Protein AF-A0A812R3C4-F1 (afdb_monomer_lite)

Radius of gyration: 58.13 Å; chains: 1; bounding box: 120×55×214 Å

Secondary structure (DSSP, 8-state):
-------TTHHHHHHHHHHHHHHHHHHHHHHHHHHHHHHHHHHHHHHHHHHHHHHHHHHHHHHHHHHHHHHHHHHHHHHHHHHHHHHHHHHHHHHHHHHHHHHHHHHHHHHHHHHHHHHHHTS-TTT----HHHHHHHHHHHHHHHHHHHHHHHHHHHHHHHHHHHHHHHHHHHHHHHHHHHHHHHHHHTS----PPP----PPP------------------------------------------PPPHHHHHHHHHHHHHHHHHHHHHHHHHHHHHHHHHHHHHHHHHHHHHHHHHHHHHHHHHHHHHHHHHHHHHHHHHHHHHHHHHHHHHHHHHHTT--TT-HHHHHHHHHHHHHHHHHHHHHHHHHHHHHHHH--

Foldseek 3Di:
DDDPDDDPCVVVVVVVVVVVVVVVVVVVVVVVVVVVVVVVVVVVVVVVVVVVVVVVLVLLVVLLVVLLVLLVVLLVLLVVLLVLLVVLLVLLVVLLVLLVVVLVVLVVVLVVLVVVVVVLVPADPVRNDDDLLVVLSVLLNVLSVVLNVVSVVLNVLSVVLSVVSVVLSVVSVVSSVVSVVVSVVSVVVSDPPPPDPDPDDDDDDDDDDDDDDDDDDDDDDDDDDDDDDDDDDDDDDDDDDPDDDPDRPDVVNSVVSVVVSVVSVVVSVVSSVSSVVSSVVSVVSSVVSVVSSVVSVVSSVVVVVVVVVVLVVVLVVLVVVLVVLVVVLVVLVVVLVVLVVVDDPPPPVSVVVSVVSVVVSVVSVVVSVVSVVCSCSSPPD

Sequence (381 aa):
AEEPTSPPNQGKWVEKSENKMMQARNLIRDMLTVVRNNEVVEASNKAAMQEADKREKEAKKAVVFSKAAAHEKVIATSFKCMQDIEDGILQTEDSLSKLTHERYRGFAYLQVCERRLELREKRPPAETFQDALTLALTSEKQTLEAARKELLELEEQGKKIVTELRDKRKFLSEDTGIRRLQMMEDLKTLSPQVALPPVKANSSPKNGKAEPKEEKKEEKAEAEKTEKAEEPAEAPEAERPVTAPSHVMTPEEQKKAEQASKELIADTLKLLEKTSCHRNKSLETVFKVKQDTSRANHRSEDCLSRRTAELAEMKKQLEKHALDVEAAILRAERSLERTERRLDVKDNKKVEKFKQDTAMLENLRGIRDRLGEDIRNKCLP

pLDDT: mean 79.57, std 21.66, range [24.02, 97.31]

Structure (mmCIF, N/CA/C/O backbone):
data_AF-A0A812R3C4-F1
#
_entry.id   AF-A0A812R3C4-F1
#
loop_
_atom_site.group_PDB
_atom_site.id
_atom_site.type_symbol
_atom_site.label_atom_id
_atom_site.label_alt_id
_atom_site.label_comp_id
_atom_site.label_asym_id
_atom_site.label_entity_id
_atom_site.label_seq_id
_atom_site.pdbx_PDB_ins_code
_atom_site.Cartn_x
_atom_site.Cartn_y
_atom_site.Cartn_z
_atom_site.occupancy
_atom_site.B_iso_or_equiv
_atom_site.auth_seq_id
_atom_site.auth_comp_id
_atom_site.auth_asym_id
_atom_site.auth_atom_id
_atom_site.pdbx_PDB_model_num
ATOM 1 N N . ALA A 1 1 ? 63.456 12.394 -136.198 1.00 48.19 1 ALA A N 1
ATOM 2 C CA . ALA A 1 1 ? 63.570 11.688 -134.910 1.00 48.19 1 ALA A CA 1
ATOM 3 C C . ALA A 1 1 ? 63.761 12.744 -133.843 1.00 48.19 1 ALA A C 1
ATOM 5 O O . ALA A 1 1 ? 64.550 13.641 -134.089 1.00 48.19 1 ALA A O 1
ATOM 6 N N . GLU A 1 2 ? 63.040 12.650 -132.731 1.00 39.56 2 GLU A N 1
ATOM 7 C CA . GLU A 1 2 ? 63.311 13.388 -131.494 1.00 39.56 2 GLU A CA 1
ATOM 8 C C . GLU A 1 2 ? 62.495 12.698 -130.397 1.00 39.56 2 GLU A C 1
ATOM 10 O O . GLU A 1 2 ? 61.265 12.739 -130.402 1.00 39.56 2 GLU A O 1
ATOM 15 N N . GLU A 1 3 ? 63.175 11.952 -129.530 1.00 44.25 3 GLU A N 1
ATOM 16 C CA . GLU A 1 3 ? 62.549 11.306 -128.375 1.00 44.25 3 GLU A CA 1
ATOM 17 C C . GLU A 1 3 ? 62.429 12.333 -127.236 1.00 44.25 3 GLU A C 1
ATOM 19 O O . GLU A 1 3 ? 63.346 13.140 -127.052 1.00 44.25 3 GLU A O 1
ATOM 24 N N . PRO A 1 4 ? 61.328 12.343 -126.462 1.00 49.38 4 PRO A N 1
ATOM 25 C CA . PRO A 1 4 ? 61.145 13.320 -125.397 1.00 49.38 4 PRO A CA 1
ATOM 26 C C . PRO A 1 4 ? 62.194 13.116 -124.297 1.00 49.38 4 PRO A C 1
ATOM 28 O O . PRO A 1 4 ? 62.237 12.080 -123.632 1.00 49.38 4 PRO A O 1
ATOM 31 N N . THR A 1 5 ? 63.039 14.124 -124.090 1.00 54.09 5 THR A N 1
ATOM 32 C CA . THR A 1 5 ? 64.155 14.078 -123.142 1.00 54.09 5 THR A CA 1
ATOM 33 C C . THR A 1 5 ? 63.667 14.058 -121.692 1.00 54.09 5 THR A C 1
ATOM 35 O O . THR A 1 5 ? 63.350 15.087 -121.093 1.00 54.09 5 THR A O 1
ATOM 38 N N . SER A 1 6 ? 63.640 12.862 -121.098 1.00 53.06 6 SER A N 1
ATOM 39 C CA . SER A 1 6 ? 63.378 12.671 -119.667 1.00 53.06 6 SER A CA 1
ATOM 40 C C . SER A 1 6 ? 64.323 13.531 -118.808 1.00 53.06 6 SER A C 1
ATOM 42 O O . SER A 1 6 ? 65.539 13.501 -119.022 1.00 53.06 6 SER A O 1
ATOM 44 N N . PRO A 1 7 ? 63.814 14.297 -117.822 1.00 58.84 7 PRO A N 1
ATOM 45 C CA . PRO A 1 7 ? 64.625 15.273 -117.101 1.00 58.84 7 PRO A CA 1
ATOM 46 C C . PRO A 1 7 ? 65.733 14.598 -116.266 1.00 58.84 7 PRO A C 1
ATOM 48 O O . PRO A 1 7 ? 65.463 13.611 -115.575 1.00 58.84 7 PRO A O 1
ATOM 51 N N . PRO A 1 8 ? 66.964 15.153 -116.229 1.00 57.25 8 PRO A N 1
ATOM 52 C CA . PRO A 1 8 ? 68.186 14.473 -115.758 1.00 57.25 8 PRO A CA 1
ATOM 53 C C . PRO A 1 8 ? 68.283 14.238 -114.233 1.00 57.25 8 PRO A C 1
ATOM 55 O O . PRO A 1 8 ? 69.362 14.024 -113.689 1.00 57.25 8 PRO A O 1
ATOM 58 N N . ASN A 1 9 ? 67.158 14.282 -113.518 1.00 60.56 9 ASN A N 1
ATOM 59 C CA . ASN A 1 9 ? 67.054 13.993 -112.086 1.00 60.56 9 ASN A CA 1
ATOM 60 C C . ASN A 1 9 ? 65.796 13.163 -111.736 1.00 60.56 9 ASN A C 1
ATOM 62 O O . ASN A 1 9 ? 65.460 13.015 -110.561 1.00 60.56 9 ASN A O 1
ATOM 66 N N . GLN A 1 10 ? 65.088 12.627 -112.743 1.00 62.66 10 GLN A N 1
ATOM 67 C CA . GLN A 1 10 ? 63.778 11.982 -112.588 1.00 62.66 10 GLN A CA 1
ATOM 68 C C . GLN A 1 10 ? 63.795 10.820 -111.583 1.00 62.66 10 GLN A C 1
ATOM 70 O O . GLN A 1 10 ? 62.932 10.776 -110.714 1.00 62.66 10 GLN A O 1
ATOM 75 N N . GLY A 1 11 ? 64.806 9.942 -111.623 1.00 68.12 11 GLY A N 1
ATOM 76 C CA . GLY A 1 11 ? 64.933 8.825 -110.673 1.00 68.12 11 GLY A CA 1
ATOM 77 C C . GLY A 1 11 ? 65.015 9.281 -109.210 1.00 68.12 11 GLY A C 1
ATOM 78 O O . GLY A 1 11 ? 64.239 8.819 -108.380 1.00 68.12 11 GLY A O 1
ATOM 79 N N . LYS A 1 12 ? 65.866 10.271 -108.906 1.00 71.69 12 LYS A N 1
ATOM 80 C CA . LYS A 1 12 ? 65.995 10.842 -107.549 1.00 71.69 12 LYS A CA 1
ATOM 81 C C . LYS A 1 12 ? 64.752 11.623 -107.115 1.00 71.69 12 LYS A C 1
ATOM 83 O O . LYS A 1 12 ? 64.484 11.737 -105.921 1.00 71.69 12 LYS A O 1
ATOM 88 N N . TRP A 1 13 ? 63.986 12.176 -108.059 1.00 71.81 13 TRP A N 1
ATOM 89 C CA . TRP A 1 13 ? 62.693 12.797 -107.765 1.00 71.81 13 TRP A CA 1
ATOM 90 C C . TRP A 1 13 ? 61.626 11.747 -107.430 1.00 71.81 13 TRP A C 1
ATOM 92 O O . TRP A 1 13 ? 60.930 11.914 -106.430 1.00 71.81 13 TRP A O 1
ATOM 102 N N . VAL A 1 14 ? 61.545 10.652 -108.199 1.00 76.56 14 VAL A N 1
ATOM 103 C CA . VAL A 1 14 ? 60.649 9.514 -107.925 1.00 76.56 14 VAL A CA 1
ATOM 104 C C . VAL A 1 14 ? 60.987 8.899 -106.570 1.00 76.56 14 VAL A C 1
ATOM 106 O O . VAL A 1 14 ? 60.132 8.905 -105.695 1.00 76.56 14 VAL A O 1
ATOM 109 N N . GLU A 1 15 ? 62.241 8.513 -106.332 1.00 79.00 15 GLU A N 1
ATOM 110 C CA . GLU A 1 15 ? 62.707 7.942 -105.060 1.00 79.00 15 GLU A CA 1
ATOM 111 C C . GLU A 1 15 ? 62.392 8.857 -103.860 1.00 79.00 15 GLU A C 1
ATOM 113 O O . GLU A 1 15 ? 61.918 8.402 -102.817 1.00 79.00 15 GLU A O 1
ATOM 118 N N . LYS A 1 16 ? 62.596 10.175 -103.994 1.00 80.31 16 LYS A N 1
ATOM 119 C CA . LYS A 1 16 ? 62.277 11.154 -102.939 1.00 80.31 16 LYS A CA 1
ATOM 120 C C . LYS A 1 16 ? 60.769 11.376 -102.764 1.00 80.31 16 LYS A C 1
ATOM 122 O O . LYS A 1 16 ? 60.339 11.751 -101.673 1.00 80.31 16 LYS A O 1
ATOM 127 N N . SER A 1 17 ? 59.969 11.152 -103.805 1.00 79.12 17 SER A N 1
ATOM 128 C CA . SER A 1 17 ? 58.503 11.194 -103.762 1.00 79.12 17 SER A CA 1
ATOM 129 C C . SER A 1 17 ? 57.929 9.921 -103.130 1.00 79.12 17 SER A C 1
ATOM 131 O O . SER A 1 17 ? 57.082 10.001 -102.244 1.00 79.12 17 SER A O 1
ATOM 133 N N . GLU A 1 18 ? 58.455 8.750 -103.488 1.00 81.69 18 GLU A N 1
ATOM 134 C CA . GLU A 1 18 ? 58.096 7.453 -102.909 1.00 81.69 18 GLU A CA 1
ATOM 135 C C . GLU A 1 18 ? 58.483 7.361 -101.435 1.00 81.69 18 GLU A C 1
ATOM 137 O O . GLU A 1 18 ? 57.639 6.998 -100.620 1.00 81.69 18 GLU A O 1
ATOM 142 N N . ASN A 1 19 ? 59.690 7.795 -101.053 1.00 83.75 19 ASN A N 1
ATOM 143 C CA . ASN A 1 19 ? 60.078 7.890 -99.643 1.00 83.75 19 ASN A CA 1
ATOM 144 C C . ASN A 1 19 ? 59.148 8.830 -98.857 1.00 83.75 19 ASN A C 1
ATOM 146 O O . ASN A 1 19 ? 58.728 8.487 -97.753 1.00 83.75 19 ASN A O 1
ATOM 150 N N . LYS A 1 20 ? 58.746 9.975 -99.429 1.00 82.56 20 LYS A N 1
ATOM 151 C CA . LYS A 1 20 ? 57.744 10.864 -98.811 1.00 82.56 20 LYS A CA 1
ATOM 152 C C . LYS A 1 20 ? 56.360 10.219 -98.712 1.00 82.56 20 LYS A C 1
ATOM 154 O O . LYS A 1 20 ? 55.702 10.370 -97.687 1.00 82.56 20 LYS A O 1
ATOM 159 N N . MET A 1 21 ? 55.914 9.483 -99.729 1.00 82.81 21 MET A N 1
ATOM 160 C CA . MET A 1 21 ? 54.647 8.742 -99.688 1.00 82.81 21 MET A CA 1
ATOM 161 C C . MET A 1 21 ? 54.690 7.584 -98.685 1.00 82.81 21 MET A C 1
ATOM 163 O O . MET A 1 21 ? 53.691 7.328 -98.018 1.00 82.81 21 MET A O 1
ATOM 167 N N . MET A 1 22 ? 55.828 6.909 -98.527 1.00 85.00 22 MET A N 1
ATOM 168 C CA . MET A 1 22 ? 56.029 5.861 -97.527 1.00 85.00 22 MET A CA 1
ATOM 169 C C . MET A 1 22 ? 56.047 6.444 -96.110 1.00 85.00 22 MET A C 1
ATOM 171 O O . MET A 1 22 ? 55.353 5.928 -95.238 1.00 85.00 22 MET A O 1
ATOM 175 N N . GLN A 1 23 ? 56.745 7.565 -95.897 1.00 83.38 23 GLN A N 1
ATOM 176 C CA . GLN A 1 23 ? 56.704 8.330 -94.646 1.00 83.38 23 GLN A CA 1
ATOM 177 C C . GLN A 1 23 ? 55.277 8.785 -94.314 1.00 83.38 23 GLN A C 1
ATOM 179 O O . GLN A 1 23 ? 54.819 8.551 -93.202 1.00 83.38 23 GLN A O 1
ATOM 184 N N . ALA A 1 24 ? 54.537 9.346 -95.277 1.00 83.94 24 ALA A N 1
ATOM 185 C CA . ALA A 1 24 ? 53.146 9.754 -95.079 1.00 83.94 24 ALA A CA 1
ATOM 186 C C . ALA A 1 24 ? 52.221 8.563 -94.763 1.00 83.94 24 ALA A C 1
ATOM 188 O O . ALA A 1 24 ? 51.423 8.639 -93.834 1.00 83.94 24 ALA A O 1
ATOM 189 N N . ARG A 1 25 ? 52.350 7.437 -95.481 1.00 87.12 25 ARG A N 1
ATOM 190 C CA . ARG A 1 25 ? 51.584 6.202 -95.215 1.00 87.12 25 ARG A CA 1
ATOM 191 C C . ARG A 1 25 ? 51.891 5.608 -93.839 1.00 87.12 25 ARG A C 1
ATOM 193 O O . ARG A 1 25 ? 50.978 5.103 -93.192 1.00 87.12 25 ARG A O 1
ATOM 200 N N . ASN A 1 26 ? 53.146 5.670 -93.395 1.00 87.94 26 ASN A N 1
ATOM 201 C CA . ASN A 1 26 ? 53.533 5.245 -92.053 1.00 87.94 26 ASN A CA 1
ATOM 202 C C . ASN A 1 26 ? 52.942 6.188 -91.000 1.00 87.94 26 ASN A C 1
ATOM 204 O O . ASN A 1 26 ? 52.184 5.726 -90.161 1.00 87.94 26 ASN A O 1
ATOM 208 N N . LEU A 1 27 ? 53.137 7.502 -91.135 1.00 88.31 27 LEU A N 1
ATOM 209 C CA . LEU A 1 27 ? 52.620 8.501 -90.195 1.00 88.31 27 LEU A CA 1
ATOM 210 C C . LEU A 1 27 ? 51.081 8.461 -90.078 1.00 88.31 27 LEU A C 1
ATOM 212 O O . LEU A 1 27 ? 50.550 8.602 -88.981 1.00 88.31 27 LEU A O 1
ATOM 216 N N . ILE A 1 28 ? 50.359 8.177 -91.170 1.00 86.94 28 ILE A N 1
ATOM 217 C CA . ILE A 1 28 ? 48.907 7.912 -91.146 1.00 86.94 28 ILE A CA 1
ATOM 218 C C . ILE A 1 28 ? 48.579 6.628 -90.362 1.00 86.94 28 ILE A C 1
ATOM 220 O O . ILE A 1 28 ? 47.661 6.639 -89.543 1.00 86.94 28 ILE A O 1
ATOM 224 N N . ARG A 1 29 ? 49.314 5.524 -90.571 1.00 89.88 29 ARG A N 1
ATOM 225 C CA . ARG A 1 29 ? 49.123 4.270 -89.812 1.00 89.88 29 ARG A CA 1
ATOM 226 C C . ARG A 1 29 ? 49.384 4.474 -88.319 1.00 89.88 29 ARG A C 1
ATOM 228 O O . ARG A 1 29 ? 48.615 3.983 -87.492 1.00 89.88 29 ARG A O 1
ATOM 235 N N . ASP A 1 30 ? 50.445 5.198 -87.994 1.00 89.31 30 ASP A N 1
ATOM 236 C CA . ASP A 1 30 ? 50.877 5.466 -86.627 1.00 89.31 30 ASP A CA 1
ATOM 237 C C . ASP A 1 30 ? 49.854 6.373 -85.926 1.00 89.31 30 ASP A C 1
ATOM 239 O O . ASP A 1 30 ? 49.409 6.059 -84.825 1.00 89.31 30 ASP A O 1
ATOM 243 N N . MET A 1 31 ? 49.367 7.422 -86.603 1.00 89.81 31 MET A N 1
ATOM 244 C CA . MET A 1 31 ? 48.295 8.295 -86.110 1.00 89.81 31 MET A CA 1
ATOM 245 C C . MET A 1 31 ? 46.988 7.528 -85.858 1.00 89.81 31 MET A C 1
ATOM 247 O O . MET A 1 31 ? 46.422 7.645 -84.773 1.00 89.81 31 MET A O 1
ATOM 251 N N . LEU A 1 32 ? 46.543 6.681 -86.794 1.00 90.25 32 LEU A N 1
ATOM 252 C CA . LEU A 1 32 ? 45.345 5.847 -86.608 1.00 90.25 32 LEU A CA 1
ATOM 253 C C . LEU A 1 32 ? 45.506 4.832 -85.464 1.00 90.25 32 LEU A C 1
ATOM 255 O O . LEU A 1 32 ? 44.541 4.521 -84.768 1.00 90.25 32 LEU A O 1
ATOM 259 N N . THR A 1 33 ? 46.727 4.342 -85.241 1.00 90.94 33 THR A N 1
ATOM 260 C CA . THR A 1 33 ? 47.054 3.444 -84.125 1.00 90.94 33 THR A CA 1
ATOM 261 C C . THR A 1 33 ? 47.033 4.195 -82.791 1.00 90.94 33 THR A C 1
ATOM 263 O O . THR A 1 33 ? 46.483 3.685 -81.819 1.00 90.94 33 THR A O 1
ATOM 266 N N . VAL A 1 34 ? 47.553 5.427 -82.740 1.00 89.69 34 VAL A N 1
ATOM 267 C CA . VAL A 1 34 ? 47.472 6.304 -81.558 1.00 89.69 34 VAL A CA 1
ATOM 268 C C . VAL A 1 34 ? 46.023 6.675 -81.238 1.00 89.69 34 VAL A C 1
ATOM 270 O O . VAL A 1 34 ? 45.626 6.546 -80.084 1.00 89.69 34 VAL A O 1
ATOM 273 N N . VAL A 1 35 ? 45.205 7.055 -82.229 1.00 88.56 35 VAL A N 1
ATOM 274 C CA . VAL A 1 35 ? 43.772 7.346 -82.018 1.00 88.56 35 VAL A CA 1
ATOM 275 C C . VAL A 1 35 ? 43.053 6.132 -81.432 1.00 88.56 35 VAL A C 1
ATOM 277 O O . VAL A 1 35 ? 42.431 6.248 -80.380 1.00 88.56 35 VAL A O 1
ATOM 280 N N . ARG A 1 36 ? 43.216 4.946 -82.033 1.00 89.56 36 ARG A N 1
ATOM 281 C CA . ARG A 1 36 ? 42.597 3.710 -81.532 1.00 89.56 36 ARG A CA 1
ATOM 282 C C . ARG A 1 36 ? 43.075 3.328 -80.125 1.00 89.56 36 ARG A C 1
ATOM 284 O O . ARG A 1 36 ? 42.288 2.835 -79.321 1.00 89.56 36 ARG A O 1
ATOM 291 N N . ASN A 1 37 ? 44.352 3.547 -79.811 1.00 89.06 37 ASN A N 1
ATOM 292 C CA . ASN A 1 37 ? 44.876 3.309 -78.466 1.00 89.06 37 ASN A CA 1
ATOM 293 C C . ASN A 1 37 ? 44.286 4.302 -77.452 1.00 89.06 37 ASN A C 1
ATOM 295 O O . ASN A 1 37 ? 43.924 3.889 -76.352 1.00 89.06 37 ASN A O 1
ATOM 299 N N . ASN A 1 38 ? 44.123 5.573 -77.828 1.00 87.56 38 ASN A N 1
ATOM 300 C CA . ASN A 1 38 ? 43.477 6.582 -76.989 1.00 87.56 38 ASN A CA 1
ATOM 301 C C . ASN A 1 38 ? 42.001 6.237 -76.737 1.00 87.56 38 ASN A C 1
ATOM 303 O O . ASN A 1 38 ? 41.580 6.264 -75.588 1.00 87.56 38 ASN A O 1
ATOM 307 N N . GLU A 1 39 ? 41.241 5.820 -77.756 1.00 87.88 39 GLU A N 1
ATOM 308 C CA . GLU A 1 39 ? 39.851 5.351 -77.605 1.00 87.88 39 GLU A CA 1
ATOM 309 C C . GLU A 1 39 ? 39.737 4.175 -76.617 1.00 87.88 39 GLU A C 1
ATOM 311 O O . GLU A 1 39 ? 38.848 4.152 -75.764 1.00 87.88 39 GLU A O 1
ATOM 316 N N . VAL A 1 40 ? 40.660 3.206 -76.690 1.00 88.56 40 VAL A N 1
ATOM 317 C CA . VAL A 1 40 ? 40.715 2.065 -75.758 1.00 88.56 40 VAL A CA 1
ATOM 318 C C . VAL A 1 40 ? 41.072 2.513 -74.336 1.00 88.56 40 VAL A C 1
ATOM 320 O O . VAL A 1 40 ? 40.478 2.019 -73.375 1.00 88.56 40 VAL A O 1
ATOM 323 N N . VAL A 1 41 ? 41.996 3.465 -74.179 1.00 87.19 41 VAL A N 1
ATOM 324 C CA . VAL A 1 41 ? 42.364 4.036 -72.872 1.00 87.19 41 VAL A CA 1
ATOM 325 C C . VAL A 1 41 ? 41.220 4.868 -72.284 1.00 87.19 41 VAL A C 1
ATOM 327 O O . VAL A 1 41 ? 40.916 4.713 -71.105 1.00 87.19 41 VAL A O 1
ATOM 330 N N . GLU A 1 42 ? 40.524 5.685 -73.074 1.00 85.06 42 GLU A N 1
ATOM 331 C CA . GLU A 1 42 ? 39.346 6.440 -72.627 1.00 85.06 42 GLU A CA 1
ATOM 332 C C . GLU A 1 42 ? 38.189 5.516 -72.231 1.00 85.06 42 GLU A C 1
ATOM 334 O O . GLU A 1 42 ? 37.576 5.718 -71.181 1.00 85.06 42 GLU A O 1
ATOM 339 N N . ALA A 1 43 ? 37.918 4.466 -73.013 1.00 85.31 43 ALA A N 1
ATOM 340 C CA . ALA A 1 43 ? 36.918 3.458 -72.671 1.00 85.31 43 ALA A CA 1
ATOM 341 C C . ALA A 1 43 ? 37.275 2.717 -71.369 1.00 85.31 43 ALA A C 1
ATOM 343 O O . ALA A 1 43 ? 36.410 2.545 -70.507 1.00 85.31 43 ALA A O 1
ATOM 344 N N . SER A 1 44 ? 38.548 2.344 -71.194 1.00 86.81 44 SER A N 1
ATOM 345 C CA . SER A 1 44 ? 39.068 1.722 -69.970 1.00 86.81 44 SER A CA 1
ATOM 346 C C . SER A 1 44 ? 38.939 2.652 -68.758 1.00 86.81 44 SER A C 1
ATOM 348 O O . SER A 1 44 ? 38.361 2.269 -67.742 1.00 86.81 44 SER A O 1
ATOM 350 N N . ASN A 1 45 ? 39.370 3.910 -68.883 1.00 85.94 45 ASN A N 1
ATOM 351 C CA . ASN A 1 45 ? 39.269 4.920 -67.828 1.00 85.94 45 ASN A CA 1
ATOM 352 C C . ASN A 1 45 ? 37.808 5.197 -67.445 1.00 85.94 45 ASN A C 1
ATOM 354 O O . ASN A 1 45 ? 37.485 5.307 -66.264 1.00 85.94 45 ASN A O 1
ATOM 358 N N . LYS A 1 46 ? 36.900 5.256 -68.426 1.00 87.75 46 LYS A N 1
ATOM 359 C CA . LYS A 1 46 ? 35.460 5.443 -68.202 1.00 87.75 46 LYS A CA 1
ATOM 360 C C . LYS A 1 46 ? 34.826 4.242 -67.496 1.00 87.75 46 LYS A C 1
ATOM 362 O O . LYS A 1 46 ? 34.011 4.444 -66.598 1.00 87.75 46 LYS A O 1
ATOM 367 N N . ALA A 1 47 ? 35.218 3.018 -67.852 1.00 85.56 47 ALA A N 1
ATOM 368 C CA . ALA A 1 47 ? 34.784 1.804 -67.162 1.00 85.56 47 ALA A CA 1
ATOM 369 C C . ALA A 1 47 ? 35.322 1.748 -65.720 1.00 85.56 47 ALA A C 1
ATOM 371 O O . ALA A 1 47 ? 34.548 1.538 -64.789 1.00 85.56 47 ALA A O 1
ATOM 372 N N . ALA A 1 48 ? 36.611 2.034 -65.517 1.00 85.19 48 ALA A N 1
ATOM 373 C CA . ALA A 1 48 ? 37.237 2.089 -64.196 1.00 85.19 48 ALA A CA 1
ATOM 374 C C . ALA A 1 48 ? 36.601 3.164 -63.297 1.00 85.19 48 ALA A C 1
ATOM 376 O O . ALA A 1 48 ? 36.333 2.905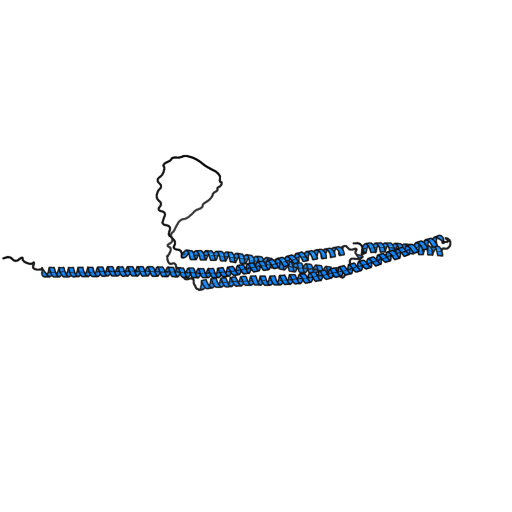 -62.124 1.00 85.19 48 ALA A O 1
ATOM 377 N N . MET A 1 49 ? 36.286 4.342 -63.849 1.00 82.31 49 MET A N 1
ATOM 378 C CA . MET A 1 49 ? 35.579 5.402 -63.127 1.00 82.31 49 MET A CA 1
ATOM 379 C C . MET A 1 49 ? 34.160 4.966 -62.738 1.00 82.31 49 MET A C 1
ATOM 381 O O . MET A 1 49 ? 33.766 5.168 -61.596 1.00 82.31 49 MET A O 1
ATOM 385 N N . GLN A 1 50 ? 33.418 4.298 -63.630 1.00 84.69 50 GLN A N 1
ATOM 386 C CA . GLN A 1 50 ? 32.097 3.730 -63.314 1.00 84.69 50 GLN A CA 1
ATOM 387 C C . GLN A 1 50 ? 32.160 2.615 -62.255 1.00 84.69 50 GLN A C 1
ATOM 389 O O . GLN A 1 50 ? 31.263 2.512 -61.417 1.00 84.69 50 GLN A O 1
ATOM 394 N N . GLU A 1 51 ? 33.212 1.794 -62.256 1.00 84.75 51 GLU A N 1
ATOM 395 C CA . GLU A 1 51 ? 33.426 0.745 -61.254 1.00 84.75 51 GLU A CA 1
ATOM 396 C C . GLU A 1 51 ? 33.817 1.327 -59.883 1.00 84.75 51 GLU A C 1
ATOM 398 O O . GLU A 1 51 ? 33.346 0.845 -58.850 1.00 84.75 51 GLU A O 1
ATOM 403 N N . ALA A 1 52 ? 34.617 2.399 -59.859 1.00 83.19 52 ALA A N 1
ATOM 404 C CA . ALA A 1 52 ? 34.933 3.160 -58.651 1.00 83.19 52 ALA A CA 1
ATOM 405 C C . ALA A 1 52 ? 33.679 3.837 -58.069 1.00 83.19 52 ALA A C 1
ATOM 407 O O . ALA A 1 52 ? 33.365 3.627 -56.897 1.00 83.19 52 ALA A O 1
ATOM 408 N N . ASP A 1 53 ? 32.907 4.541 -58.904 1.00 83.88 53 ASP A N 1
ATOM 409 C CA . ASP A 1 53 ? 31.597 5.121 -58.573 1.00 83.88 53 ASP A CA 1
ATOM 410 C C . ASP A 1 53 ? 30.658 4.080 -57.948 1.00 83.88 53 ASP A C 1
ATOM 412 O O . ASP A 1 53 ? 29.964 4.346 -56.963 1.00 83.88 53 ASP A O 1
ATOM 416 N N . LYS A 1 54 ? 30.621 2.876 -58.535 1.00 84.62 54 LYS A N 1
ATOM 417 C CA . LYS A 1 54 ? 29.799 1.765 -58.057 1.00 84.62 54 LYS A CA 1
ATOM 418 C C . LYS A 1 54 ? 30.278 1.267 -56.692 1.00 84.62 54 LYS A C 1
ATOM 420 O O . LYS A 1 54 ? 29.451 1.183 -55.784 1.00 84.62 54 LYS A O 1
ATOM 425 N N . ARG A 1 55 ? 31.583 1.009 -56.514 1.00 85.19 55 ARG A N 1
ATOM 426 C CA . ARG A 1 55 ? 32.153 0.618 -55.209 1.00 85.19 55 ARG A CA 1
ATOM 427 C C . ARG A 1 55 ? 31.887 1.663 -54.132 1.00 85.19 55 ARG A C 1
ATOM 429 O O . ARG A 1 55 ? 31.534 1.295 -53.017 1.00 85.19 55 ARG A O 1
ATOM 436 N N . GLU A 1 56 ? 32.017 2.949 -54.445 1.00 84.06 56 GLU A N 1
ATOM 437 C CA . GLU A 1 56 ? 31.778 4.021 -53.476 1.00 84.06 56 GLU A CA 1
ATOM 438 C C . GLU A 1 56 ? 30.298 4.071 -53.049 1.00 84.06 56 GLU A C 1
ATOM 440 O O . GLU A 1 56 ? 29.988 4.175 -51.860 1.00 84.06 56 GLU A O 1
ATOM 445 N N . LYS A 1 57 ? 29.368 3.908 -54.000 1.00 84.00 57 LYS A N 1
ATOM 446 C CA . LYS A 1 57 ? 27.921 3.823 -53.731 1.00 84.00 57 LYS A CA 1
ATOM 447 C C . LYS A 1 57 ? 27.549 2.560 -52.947 1.00 84.00 57 LYS A C 1
ATOM 449 O O . LYS A 1 57 ? 26.669 2.618 -52.089 1.00 84.00 57 LYS A O 1
ATOM 454 N N . GLU A 1 58 ? 28.212 1.435 -53.196 1.00 85.44 58 GLU A N 1
ATOM 455 C CA . GLU A 1 58 ? 28.026 0.183 -52.448 1.00 85.44 58 GLU A CA 1
ATOM 456 C C . GLU A 1 58 ? 28.599 0.276 -51.022 1.00 85.44 58 GLU A C 1
ATOM 458 O O . GLU A 1 58 ? 27.926 -0.129 -50.073 1.00 85.44 58 GLU A O 1
ATOM 463 N N . ALA A 1 59 ? 29.760 0.911 -50.836 1.00 85.62 59 ALA A N 1
ATOM 464 C CA . ALA A 1 59 ? 30.335 1.187 -49.519 1.00 85.62 59 ALA A CA 1
ATOM 465 C C . ALA A 1 59 ? 29.453 2.135 -48.684 1.00 85.62 59 ALA A C 1
ATOM 467 O O . ALA A 1 59 ? 29.151 1.835 -47.528 1.00 85.62 59 ALA A O 1
ATOM 468 N N . LYS A 1 60 ? 28.962 3.236 -49.276 1.00 83.81 60 LYS A N 1
ATOM 469 C CA . LYS A 1 60 ? 28.021 4.168 -48.621 1.00 83.81 60 LYS A CA 1
ATOM 470 C C . LYS A 1 60 ? 26.732 3.459 -48.185 1.00 83.81 60 LYS A C 1
ATOM 472 O O . LYS A 1 60 ? 26.299 3.629 -47.046 1.00 83.81 60 LYS A O 1
ATOM 477 N N . LYS A 1 61 ? 26.166 2.595 -49.040 1.00 86.12 61 LYS A N 1
ATOM 478 C CA . LYS A 1 61 ? 25.023 1.731 -48.685 1.00 86.12 61 LYS A CA 1
ATOM 479 C C . LYS A 1 61 ? 25.339 0.816 -47.503 1.00 86.12 61 LYS A C 1
ATOM 481 O O . LYS A 1 61 ? 24.549 0.766 -46.566 1.00 86.12 61 LYS A O 1
ATOM 486 N N . ALA A 1 62 ? 26.478 0.122 -47.520 1.00 85.38 62 ALA A N 1
ATOM 487 C CA . ALA A 1 62 ? 26.863 -0.794 -46.447 1.00 85.38 62 ALA A CA 1
ATOM 488 C C . ALA A 1 62 ? 26.992 -0.086 -45.084 1.00 85.38 62 ALA A C 1
ATOM 490 O O . ALA A 1 62 ? 26.502 -0.606 -44.082 1.00 85.38 62 ALA A O 1
ATOM 491 N N . VAL A 1 63 ? 27.575 1.120 -45.045 1.00 84.44 63 VAL A N 1
ATOM 492 C CA . VAL A 1 63 ? 27.670 1.929 -43.815 1.00 84.44 63 VAL A CA 1
ATOM 493 C C . VAL A 1 63 ? 26.284 2.346 -43.311 1.00 84.44 63 VAL A C 1
ATOM 495 O O . VAL A 1 63 ? 25.982 2.134 -42.138 1.00 84.44 63 VAL A O 1
ATOM 498 N N . VAL A 1 64 ? 25.410 2.865 -44.181 1.00 85.12 64 VAL A N 1
ATOM 499 C CA . VAL A 1 64 ? 24.052 3.285 -43.785 1.00 85.12 64 VAL A CA 1
ATOM 500 C C . VAL A 1 64 ? 23.196 2.107 -43.308 1.00 85.12 64 VAL A C 1
ATOM 502 O O . VAL A 1 64 ? 22.552 2.220 -42.268 1.00 85.12 64 VAL A O 1
ATOM 505 N N . PHE A 1 65 ? 23.211 0.959 -43.994 1.00 85.81 65 PHE A N 1
ATOM 506 C CA . PHE A 1 65 ? 22.463 -0.222 -43.539 1.00 85.81 65 PHE A CA 1
ATOM 507 C C . PHE A 1 65 ? 23.013 -0.792 -42.222 1.00 85.81 65 PHE A C 1
ATOM 509 O O . PHE A 1 65 ? 22.232 -1.197 -41.364 1.00 85.81 65 PHE A O 1
ATOM 516 N N . SER A 1 66 ? 24.334 -0.760 -42.020 1.00 84.19 66 SER A N 1
ATOM 517 C CA . SER A 1 66 ? 24.973 -1.131 -40.749 1.00 84.19 66 SER A CA 1
ATOM 518 C C . SER A 1 66 ? 24.520 -0.225 -39.594 1.00 84.19 66 SER A C 1
ATOM 520 O O . SER A 1 66 ? 24.150 -0.712 -38.522 1.00 84.19 66 SER A O 1
ATOM 522 N N . LYS A 1 67 ? 24.463 1.093 -39.829 1.00 83.38 67 LYS A N 1
ATOM 523 C CA . LYS A 1 67 ? 23.952 2.074 -38.862 1.00 83.38 67 LYS A CA 1
ATOM 524 C C . LYS A 1 67 ? 22.460 1.867 -38.577 1.00 83.38 67 LYS A C 1
ATOM 526 O O . LYS A 1 67 ? 22.062 1.825 -37.415 1.00 83.38 67 LYS A O 1
ATOM 531 N N . ALA A 1 68 ? 21.643 1.665 -39.613 1.00 85.69 68 ALA A N 1
ATOM 532 C CA . ALA A 1 68 ? 20.210 1.410 -39.478 1.00 85.69 68 ALA A CA 1
ATOM 533 C C . ALA A 1 68 ? 19.917 0.148 -38.646 1.00 85.69 68 ALA A C 1
ATOM 535 O O . ALA A 1 68 ? 19.120 0.214 -37.714 1.00 85.69 68 ALA A O 1
ATOM 536 N N . ALA A 1 69 ? 20.628 -0.959 -38.889 1.00 86.19 69 ALA A N 1
ATOM 537 C CA . ALA A 1 69 ? 20.498 -2.184 -38.095 1.00 86.19 69 ALA A CA 1
ATOM 538 C C . ALA A 1 69 ? 20.891 -1.983 -36.615 1.00 86.19 69 ALA A C 1
ATOM 540 O O . ALA A 1 69 ? 20.281 -2.569 -35.717 1.00 86.19 69 ALA A O 1
ATOM 541 N N . ALA A 1 70 ? 21.876 -1.120 -36.332 1.00 84.38 70 ALA A N 1
ATOM 542 C CA . ALA A 1 70 ? 22.220 -0.743 -34.961 1.00 84.38 70 ALA A CA 1
ATOM 543 C C . ALA A 1 70 ? 21.104 0.085 -34.292 1.00 84.38 70 ALA A C 1
ATOM 545 O O . ALA A 1 70 ? 20.745 -0.200 -33.147 1.00 84.38 70 ALA A O 1
ATOM 546 N N . HIS A 1 71 ? 20.504 1.052 -34.999 1.00 85.12 71 HIS A N 1
ATOM 547 C CA . HIS A 1 71 ? 19.325 1.777 -34.505 1.00 85.12 71 HIS A CA 1
ATOM 548 C C . HIS A 1 71 ? 18.142 0.829 -34.260 1.00 85.12 71 HIS A C 1
ATOM 550 O O . HIS A 1 71 ? 17.542 0.892 -33.190 1.00 85.12 71 HIS A O 1
ATOM 556 N N . GLU A 1 72 ? 17.839 -0.077 -35.192 1.00 88.44 72 GLU A N 1
ATOM 557 C CA . GLU A 1 72 ? 16.743 -1.049 -35.087 1.00 88.44 72 GLU A CA 1
ATOM 558 C C . GLU A 1 72 ? 16.888 -1.966 -33.860 1.00 88.44 72 GLU A C 1
ATOM 560 O O . GLU A 1 72 ? 15.934 -2.130 -33.096 1.00 88.44 72 GLU A O 1
ATOM 565 N N . LYS A 1 73 ? 18.098 -2.477 -33.591 1.00 86.75 73 LYS A N 1
ATOM 566 C CA . LYS A 1 73 ? 18.404 -3.284 -32.395 1.00 86.75 73 LYS A CA 1
ATOM 567 C C . LYS A 1 73 ? 18.145 -2.527 -31.086 1.00 86.75 73 LYS A C 1
ATOM 569 O O . LYS A 1 73 ? 17.552 -3.082 -30.156 1.00 86.75 73 LYS A O 1
ATOM 574 N N . VAL A 1 74 ? 18.567 -1.261 -31.006 1.00 86.75 74 VAL A N 1
ATOM 575 C CA . VAL A 1 74 ? 18.314 -0.410 -29.829 1.00 86.75 74 VAL A CA 1
ATOM 576 C C . VAL A 1 74 ? 16.822 -0.092 -29.704 1.00 86.75 74 VAL A C 1
ATOM 578 O O . VAL A 1 74 ? 16.271 -0.226 -28.619 1.00 86.75 74 VAL A O 1
ATOM 581 N N . ILE A 1 75 ? 16.145 0.236 -30.808 1.00 89.44 75 ILE A N 1
ATOM 582 C CA . ILE A 1 75 ? 14.699 0.504 -30.853 1.00 89.44 75 ILE A CA 1
ATOM 583 C C . ILE A 1 75 ? 13.901 -0.705 -30.339 1.00 89.44 75 ILE A C 1
ATOM 585 O O . ILE A 1 75 ? 13.047 -0.540 -29.470 1.00 89.44 75 ILE A O 1
ATOM 589 N N . ALA A 1 76 ? 14.196 -1.920 -30.812 1.00 90.00 76 ALA A N 1
ATOM 590 C CA . ALA A 1 76 ? 13.528 -3.143 -30.359 1.00 90.00 76 ALA A CA 1
ATOM 591 C C . ALA A 1 76 ? 13.741 -3.403 -28.855 1.00 90.00 76 ALA A C 1
ATOM 593 O O . ALA A 1 76 ? 12.805 -3.778 -28.147 1.00 90.00 76 ALA A O 1
ATOM 594 N N . THR A 1 77 ? 14.950 -3.132 -28.353 1.00 89.44 77 THR A N 1
ATOM 595 C CA . THR A 1 77 ? 15.273 -3.211 -26.921 1.00 89.44 77 THR A CA 1
ATOM 596 C C . THR A 1 77 ? 14.468 -2.187 -26.113 1.00 89.44 77 THR A C 1
ATOM 598 O O . THR A 1 77 ? 13.818 -2.554 -25.136 1.00 89.44 77 THR A O 1
ATOM 601 N N . SER A 1 78 ? 14.444 -0.921 -26.543 1.00 90.44 78 SER A N 1
ATOM 602 C CA . SER A 1 78 ? 13.673 0.145 -25.892 1.00 90.44 78 SER A CA 1
ATOM 603 C C . SER A 1 78 ? 12.172 -0.152 -25.876 1.00 90.44 78 SER A C 1
ATOM 605 O O . SER A 1 78 ? 11.524 0.113 -24.867 1.00 90.44 78 SER A O 1
ATOM 607 N N . PHE A 1 79 ? 11.617 -0.762 -26.931 1.00 92.06 79 PHE A N 1
ATOM 608 C CA . PHE A 1 79 ? 10.222 -1.218 -26.932 1.00 92.06 79 PHE A CA 1
ATOM 609 C C . PHE A 1 79 ? 9.942 -2.287 -25.877 1.00 92.06 79 PHE A C 1
ATOM 611 O O . PHE A 1 79 ? 8.923 -2.189 -25.192 1.00 92.06 79 PHE A O 1
ATOM 618 N N . LYS A 1 80 ? 10.839 -3.266 -25.693 1.00 92.06 80 LYS A N 1
ATOM 619 C CA . LYS A 1 80 ? 10.646 -4.268 -24.639 1.00 92.06 80 LYS A CA 1
ATOM 620 C C . LYS A 1 80 ? 10.762 -3.645 -23.243 1.00 92.06 80 LYS A C 1
ATOM 622 O O . LYS A 1 80 ? 9.864 -3.835 -22.429 1.00 92.06 80 LYS A O 1
ATOM 627 N N . CYS A 1 81 ? 11.766 -2.795 -23.014 1.00 93.12 81 CYS A N 1
ATOM 628 C CA . CYS A 1 81 ? 11.893 -2.034 -21.768 1.00 93.12 81 CYS A CA 1
ATOM 629 C C . CYS A 1 81 ? 10.649 -1.172 -21.468 1.00 93.12 81 CYS A C 1
ATOM 631 O O . CYS A 1 81 ? 10.221 -1.118 -20.320 1.00 93.12 81 CYS A O 1
ATOM 633 N N . MET A 1 82 ? 10.040 -0.527 -22.474 1.00 94.81 82 MET A N 1
ATOM 634 C CA . MET A 1 82 ? 8.794 0.234 -22.289 1.00 94.81 82 MET A CA 1
ATOM 635 C C . MET A 1 82 ? 7.614 -0.661 -21.891 1.00 94.81 82 MET A C 1
ATOM 637 O O . MET A 1 82 ? 6.885 -0.290 -20.976 1.00 94.81 82 MET A O 1
ATOM 641 N N . GLN A 1 83 ? 7.455 -1.836 -22.511 1.00 95.38 83 GLN A N 1
ATOM 642 C CA . GLN A 1 83 ? 6.415 -2.798 -22.124 1.00 95.38 83 GLN A CA 1
ATOM 643 C C . GLN A 1 83 ? 6.600 -3.267 -20.673 1.00 95.38 83 GLN A C 1
ATOM 645 O O . GLN A 1 83 ? 5.656 -3.231 -19.890 1.00 95.38 83 GLN A O 1
ATOM 650 N N . ASP A 1 84 ? 7.820 -3.657 -20.297 1.00 94.69 84 ASP A N 1
ATOM 651 C CA . ASP A 1 84 ? 8.104 -4.156 -18.947 1.00 94.69 84 ASP A CA 1
ATOM 652 C C . ASP A 1 84 ? 7.889 -3.061 -17.882 1.00 94.69 84 ASP A C 1
ATOM 654 O O . ASP A 1 84 ? 7.407 -3.336 -16.782 1.00 94.69 84 ASP A O 1
ATOM 658 N N . ILE A 1 85 ? 8.174 -1.797 -18.223 1.00 96.19 85 ILE A N 1
ATOM 659 C CA . ILE A 1 85 ? 7.859 -0.621 -17.397 1.00 96.19 85 ILE A CA 1
ATOM 660 C C . ILE A 1 85 ? 6.346 -0.385 -17.284 1.00 96.19 85 ILE A C 1
ATOM 662 O O . ILE A 1 85 ? 5.875 -0.056 -16.197 1.00 96.19 85 ILE A O 1
ATOM 666 N N . GLU A 1 86 ? 5.572 -0.556 -18.358 1.00 96.75 86 GLU A N 1
ATOM 667 C CA . GLU A 1 86 ? 4.106 -0.441 -18.327 1.00 96.75 86 GLU A CA 1
ATOM 668 C C . GLU A 1 86 ? 3.474 -1.520 -17.431 1.00 96.75 86 GLU A C 1
ATOM 670 O O . GLU A 1 86 ? 2.665 -1.191 -16.559 1.00 96.75 86 GLU A O 1
ATOM 675 N N . ASP A 1 87 ? 3.925 -2.774 -17.543 1.00 96.12 87 ASP A N 1
ATOM 676 C CA . ASP A 1 87 ? 3.539 -3.861 -16.633 1.00 96.12 87 ASP A CA 1
ATOM 677 C C . ASP A 1 87 ? 3.947 -3.560 -15.176 1.00 96.12 87 ASP A C 1
ATOM 679 O O . ASP A 1 87 ? 3.197 -3.855 -14.239 1.00 96.12 87 ASP A O 1
ATOM 683 N N . GLY A 1 88 ? 5.113 -2.938 -14.963 1.00 96.44 88 GLY A N 1
ATOM 684 C CA . GLY A 1 88 ? 5.578 -2.475 -13.652 1.00 96.44 88 GLY A CA 1
ATOM 685 C C . GLY A 1 88 ? 4.705 -1.365 -13.048 1.00 96.44 88 GLY A C 1
ATOM 686 O O . GLY A 1 88 ? 4.392 -1.408 -11.853 1.00 96.44 88 GLY A O 1
ATOM 687 N N . ILE A 1 89 ? 4.251 -0.404 -13.860 1.00 97.19 89 ILE A N 1
ATOM 688 C CA . ILE A 1 89 ? 3.317 0.654 -13.436 1.00 97.19 89 ILE A CA 1
ATOM 689 C C . ILE A 1 89 ? 2.000 0.020 -12.985 1.00 97.19 89 ILE A C 1
ATOM 691 O O . ILE A 1 89 ? 1.589 0.244 -11.847 1.00 97.19 89 ILE A O 1
ATOM 695 N N . LEU A 1 90 ? 1.390 -0.832 -13.816 1.00 97.06 90 LEU A N 1
ATOM 696 C CA . LEU A 1 90 ? 0.116 -1.495 -13.507 1.00 97.06 90 LEU A CA 1
ATOM 697 C C . LEU A 1 90 ? 0.190 -2.327 -12.215 1.00 97.06 90 LEU A C 1
ATOM 699 O O . LEU A 1 90 ? -0.703 -2.258 -11.369 1.00 97.06 90 LEU A O 1
ATOM 703 N N . GLN A 1 91 ? 1.281 -3.072 -12.018 1.00 95.81 91 GLN A N 1
ATOM 704 C CA . GLN A 1 91 ? 1.517 -3.840 -10.790 1.00 95.81 91 GLN A CA 1
ATOM 705 C C . GLN A 1 91 ? 1.706 -2.955 -9.549 1.00 95.81 91 GLN A C 1
ATOM 707 O O . GLN A 1 91 ? 1.278 -3.334 -8.453 1.00 95.81 91 GLN A O 1
ATOM 712 N N . THR A 1 92 ? 2.324 -1.782 -9.704 1.00 96.12 92 THR A N 1
ATOM 713 C CA . THR A 1 92 ? 2.480 -0.819 -8.606 1.00 96.12 92 THR A CA 1
ATOM 714 C C . THR A 1 92 ? 1.142 -0.165 -8.268 1.00 96.12 92 THR A C 1
ATOM 716 O O . THR A 1 92 ? 0.784 -0.089 -7.095 1.00 96.12 92 THR A O 1
ATOM 719 N N . GLU A 1 93 ? 0.354 0.235 -9.267 1.00 97.00 93 GLU A N 1
ATOM 720 C CA . GLU A 1 93 ? -0.958 0.872 -9.083 1.00 97.00 93 GLU A CA 1
ATOM 721 C C . GLU A 1 93 ? -2.006 -0.079 -8.470 1.00 97.00 93 GLU A C 1
ATOM 723 O O . GLU A 1 93 ? -2.797 0.342 -7.619 1.00 97.00 93 GLU A O 1
ATOM 728 N N . ASP A 1 94 ? -1.940 -1.381 -8.775 1.00 96.19 94 ASP A N 1
ATOM 729 C CA . ASP A 1 94 ? -2.661 -2.443 -8.054 1.00 96.19 94 ASP A CA 1
ATOM 730 C C . ASP A 1 94 ? -2.273 -2.496 -6.560 1.00 96.19 94 ASP A C 1
ATOM 732 O O . ASP A 1 94 ? -3.142 -2.490 -5.681 1.00 96.19 94 ASP A O 1
ATOM 736 N N . SER A 1 95 ? -0.971 -2.488 -6.243 1.00 96.00 95 SER A N 1
ATOM 737 C CA . SER A 1 95 ? -0.512 -2.482 -4.844 1.00 96.00 95 SER A CA 1
ATOM 738 C C . SER A 1 95 ? -0.885 -1.195 -4.094 1.00 96.00 95 SER A C 1
ATOM 740 O O . SER A 1 95 ? -1.358 -1.273 -2.961 1.00 96.00 95 SER A O 1
ATOM 742 N N . LEU A 1 96 ? -0.792 -0.027 -4.740 1.00 97.00 96 LEU A N 1
ATOM 743 C CA . LEU A 1 96 ? -1.230 1.262 -4.193 1.00 97.00 96 LEU A CA 1
ATOM 744 C C . LEU A 1 96 ? -2.731 1.276 -3.896 1.00 97.00 96 LEU A C 1
ATOM 746 O O . LEU A 1 96 ? -3.143 1.769 -2.845 1.00 97.00 96 LEU A O 1
ATOM 750 N N . SER A 1 97 ? -3.545 0.694 -4.778 1.00 97.25 97 SER A N 1
ATOM 751 C CA . SER A 1 97 ? -4.992 0.565 -4.577 1.00 97.25 97 SER A CA 1
ATOM 752 C C . SER A 1 97 ? -5.318 -0.318 -3.365 1.00 97.25 97 SER A C 1
ATOM 754 O O . SER A 1 97 ? -6.194 0.020 -2.569 1.00 97.25 97 SER A O 1
ATOM 756 N N . LYS A 1 98 ? -4.560 -1.404 -3.160 1.00 96.25 98 LYS A N 1
ATOM 757 C CA . LYS A 1 98 ? -4.690 -2.302 -1.996 1.00 96.25 98 LYS A CA 1
ATOM 758 C C . LYS A 1 98 ? -4.248 -1.642 -0.684 1.00 96.25 98 LYS A C 1
ATOM 760 O O . LYS A 1 98 ? -4.975 -1.740 0.303 1.00 96.25 98 LYS A O 1
ATOM 765 N N . LEU A 1 99 ? -3.119 -0.924 -0.679 1.00 96.62 99 LEU A N 1
ATOM 766 C CA . LEU A 1 99 ? -2.668 -0.111 0.463 1.00 96.62 99 LEU A CA 1
ATOM 767 C C . LEU A 1 99 ? -3.728 0.938 0.843 1.00 96.62 99 LEU A C 1
ATOM 769 O O . LEU A 1 99 ? -4.131 1.035 2.002 1.00 96.62 99 LEU A O 1
ATOM 773 N N . THR A 1 100 ? -4.234 1.664 -0.158 1.00 96.12 100 THR A N 1
ATOM 774 C CA . THR A 1 100 ? -5.243 2.721 -0.004 1.00 96.12 100 THR A CA 1
ATOM 775 C C . THR A 1 100 ? -6.558 2.175 0.560 1.00 96.12 100 THR A C 1
ATOM 777 O O . THR A 1 100 ? -7.124 2.765 1.484 1.00 96.12 100 THR A O 1
ATOM 780 N N . HIS A 1 101 ? -7.029 1.026 0.058 1.00 95.94 101 HIS A N 1
ATOM 781 C CA . HIS A 1 101 ? -8.228 0.351 0.560 1.00 95.94 101 HIS A CA 1
ATOM 782 C C . HIS A 1 101 ? -8.106 0.004 2.051 1.00 95.94 101 HIS A C 1
ATOM 784 O O . HIS A 1 101 ? -8.962 0.391 2.851 1.00 95.94 101 HIS A O 1
ATOM 790 N N . GLU A 1 102 ? -7.022 -0.667 2.459 1.00 94.31 102 GLU A N 1
ATOM 791 C CA . GLU A 1 102 ? -6.838 -1.013 3.872 1.00 94.31 102 GLU A CA 1
ATOM 792 C C . GLU A 1 102 ? -6.580 0.211 4.755 1.00 94.31 102 GLU A C 1
ATOM 794 O O . GLU A 1 102 ? -7.000 0.206 5.910 1.00 94.31 102 GLU A O 1
ATOM 799 N N . ARG A 1 103 ? -5.983 1.292 4.234 1.00 95.25 103 ARG A N 1
ATOM 800 C CA . ARG A 1 103 ? -5.841 2.543 4.993 1.00 95.25 103 ARG A CA 1
ATOM 801 C C . ARG A 1 103 ? -7.196 3.183 5.294 1.00 95.25 103 ARG A C 1
ATOM 803 O O . ARG A 1 103 ? -7.410 3.619 6.424 1.00 95.25 103 ARG A O 1
ATOM 810 N N . TYR A 1 104 ? -8.109 3.254 4.323 1.00 94.50 104 TYR A N 1
ATOM 811 C CA . TYR A 1 104 ? -9.456 3.789 4.569 1.00 94.50 104 TYR A CA 1
ATOM 812 C C . TYR A 1 104 ? -10.275 2.877 5.490 1.00 94.50 104 TYR A C 1
ATOM 814 O O . TYR A 1 104 ? -10.929 3.367 6.410 1.00 94.50 104 TYR A O 1
ATOM 822 N N . ARG A 1 105 ? -10.171 1.556 5.320 1.00 92.25 105 ARG A N 1
ATOM 823 C CA . ARG A 1 105 ? -10.805 0.577 6.213 1.00 92.25 105 ARG A CA 1
ATOM 824 C C . ARG A 1 105 ? -10.269 0.664 7.650 1.00 92.25 105 ARG A C 1
ATOM 826 O O . ARG A 1 105 ? -11.053 0.699 8.594 1.00 92.25 105 ARG A O 1
ATOM 833 N N . GLY A 1 106 ? -8.951 0.768 7.820 1.00 92.19 106 GLY A N 1
ATOM 834 C CA . GLY A 1 106 ? -8.298 0.976 9.115 1.00 92.19 106 GLY A CA 1
ATOM 835 C C . GLY A 1 106 ? -8.677 2.306 9.770 1.00 92.19 106 GLY A C 1
ATOM 836 O O . GLY A 1 106 ? -8.851 2.364 10.983 1.00 92.19 106 GLY A O 1
ATOM 837 N N . PHE A 1 107 ? -8.885 3.364 8.980 1.00 93.00 107 PHE A N 1
ATOM 838 C CA . PHE A 1 107 ? -9.381 4.643 9.490 1.00 93.00 107 PHE A CA 1
ATOM 839 C C . PHE A 1 107 ? -10.812 4.545 10.045 1.00 93.00 107 PHE A C 1
ATOM 841 O O . PHE A 1 107 ? -11.081 5.121 11.095 1.00 93.00 107 PHE A O 1
ATOM 848 N N . ALA A 1 108 ? -11.700 3.766 9.418 1.00 93.06 108 ALA A N 1
ATOM 849 C CA . ALA A 1 108 ? -13.045 3.527 9.950 1.00 93.06 108 ALA A CA 1
ATOM 850 C C . ALA A 1 108 ? -13.015 2.782 11.302 1.00 93.06 108 ALA A C 1
ATOM 852 O O . ALA A 1 108 ? -13.704 3.186 12.239 1.00 93.06 108 ALA A O 1
ATOM 853 N N . TYR A 1 109 ? -12.172 1.749 11.446 1.00 92.50 109 TYR A N 1
ATOM 854 C CA . TYR A 1 109 ? -11.965 1.086 12.743 1.00 92.50 109 TYR A CA 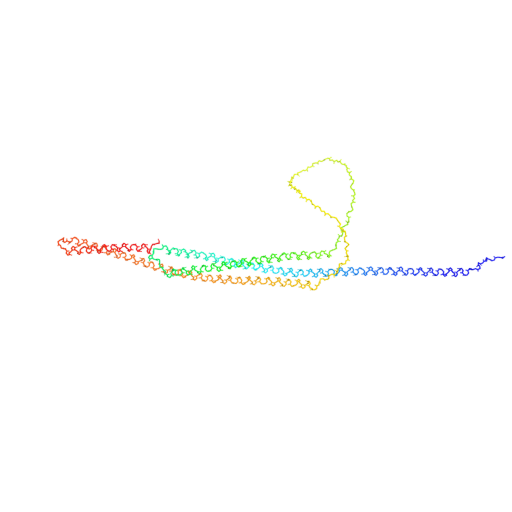1
ATOM 855 C C . TYR A 1 109 ? -11.365 2.042 13.789 1.00 92.50 109 TYR A C 1
ATOM 857 O O . TYR A 1 109 ? -11.801 2.044 14.940 1.00 92.50 109 TYR A O 1
ATOM 865 N N . LEU A 1 110 ? -10.423 2.910 13.392 1.00 93.88 110 LEU A N 1
ATOM 866 C CA . LEU A 1 110 ? -9.827 3.907 14.287 1.00 93.88 110 LEU A CA 1
ATOM 867 C C . LEU A 1 110 ? -10.882 4.885 14.821 1.00 93.88 110 LEU A C 1
ATOM 869 O O . LEU A 1 110 ? -10.944 5.076 16.029 1.00 93.88 110 LEU A O 1
ATOM 873 N N . GLN A 1 111 ? -11.766 5.417 13.969 1.00 94.88 111 GLN A N 1
ATOM 874 C CA . GLN A 1 111 ? -12.863 6.295 14.403 1.00 94.88 111 GLN A CA 1
ATOM 875 C C . GLN A 1 111 ? -13.798 5.615 15.419 1.00 94.88 111 GLN A C 1
ATOM 877 O O . GLN A 1 111 ? -14.216 6.242 16.394 1.00 94.88 111 GLN A O 1
ATOM 882 N N . VAL A 1 112 ? -14.106 4.326 15.229 1.00 94.06 112 VAL A N 1
ATOM 883 C CA . VAL A 1 112 ? -14.906 3.544 16.188 1.00 94.06 112 VAL A CA 1
ATOM 884 C C . VAL A 1 112 ? -14.155 3.367 17.512 1.00 94.06 112 VAL A C 1
ATOM 886 O O . VAL A 1 112 ? -14.741 3.572 18.576 1.00 94.06 112 VAL A O 1
ATOM 889 N N . CYS A 1 113 ? -12.861 3.043 17.472 1.00 94.12 113 CYS A N 1
ATOM 890 C CA . CYS A 1 113 ? -12.025 2.899 18.664 1.00 94.12 113 CYS A CA 1
ATOM 891 C C . CYS A 1 113 ? -11.865 4.224 19.434 1.00 94.12 113 CYS A C 1
ATOM 893 O O . CYS A 1 113 ? -11.978 4.248 20.659 1.00 94.12 113 CYS A O 1
ATOM 895 N N . GLU A 1 114 ? -11.659 5.339 18.733 1.00 94.12 114 GLU A N 1
ATOM 896 C CA . GLU A 1 114 ? -11.577 6.680 19.321 1.00 94.12 114 GLU A CA 1
ATOM 897 C C . GLU A 1 114 ? -12.900 7.079 19.973 1.00 94.12 114 GLU A C 1
ATOM 899 O O . GLU A 1 114 ? -12.917 7.478 21.137 1.00 94.12 114 GLU A O 1
ATOM 904 N N . ARG A 1 115 ? -14.034 6.859 19.294 1.00 93.88 115 ARG A N 1
ATOM 905 C CA . ARG A 1 115 ? -15.349 7.142 19.877 1.00 93.88 115 ARG A CA 1
ATOM 906 C C . ARG A 1 115 ? -15.665 6.251 21.085 1.00 93.88 115 ARG A C 1
ATOM 908 O O . ARG A 1 115 ? -16.313 6.713 22.023 1.00 93.88 115 ARG A O 1
ATOM 915 N N . ARG A 1 116 ? -15.196 4.997 21.101 1.00 92.25 116 ARG A N 1
ATOM 916 C CA . ARG A 1 116 ? -15.288 4.103 22.273 1.00 92.25 116 ARG A CA 1
ATOM 917 C C . ARG A 1 116 ? -14.481 4.632 23.463 1.00 92.25 116 ARG A C 1
ATOM 919 O O . ARG A 1 116 ? -14.952 4.509 24.590 1.00 92.25 116 ARG A O 1
ATOM 926 N N . LEU A 1 117 ? -13.318 5.245 23.229 1.00 91.62 117 LEU A N 1
ATOM 927 C CA . LEU A 1 117 ? -12.513 5.889 24.273 1.00 91.62 117 LEU A CA 1
ATOM 928 C C . LEU A 1 117 ? -13.173 7.184 24.782 1.00 91.62 117 LEU A C 1
ATOM 930 O O . LEU A 1 117 ? -13.381 7.304 25.987 1.00 91.62 117 LEU A O 1
ATOM 934 N N . GLU A 1 118 ? -13.635 8.079 23.898 1.00 91.62 118 GLU A N 1
ATOM 935 C CA . GLU A 1 118 ? -14.371 9.296 24.296 1.00 91.62 118 GLU A CA 1
ATOM 936 C C . GLU A 1 118 ? -15.580 8.998 25.205 1.00 91.62 118 GLU A C 1
ATOM 938 O O . GLU A 1 118 ? -15.865 9.733 26.151 1.00 91.62 118 GLU A O 1
ATOM 943 N N . LEU A 1 119 ? -16.336 7.938 24.892 1.00 88.88 119 LEU A N 1
ATOM 944 C CA . LEU A 1 119 ? -17.515 7.518 25.660 1.00 88.88 119 LEU A CA 1
ATOM 945 C C . LEU A 1 119 ? -17.156 6.882 27.014 1.00 88.88 119 LEU A C 1
ATOM 947 O O . LEU A 1 119 ? -18.034 6.705 27.856 1.00 88.88 119 LEU A O 1
ATOM 951 N N . ARG A 1 120 ? -15.883 6.537 27.245 1.00 86.44 120 ARG A N 1
ATOM 952 C CA . ARG A 1 120 ? -15.372 6.129 28.561 1.00 86.44 120 ARG A CA 1
ATOM 953 C C . ARG A 1 120 ? -14.830 7.311 29.357 1.00 86.44 120 ARG A C 1
ATOM 955 O O . ARG A 1 120 ? -15.085 7.376 30.553 1.00 86.44 120 ARG A O 1
ATOM 962 N N . GLU A 1 121 ? -14.155 8.256 28.708 1.00 86.94 121 GLU A N 1
ATOM 963 C CA . GLU A 1 121 ? -13.667 9.495 29.340 1.00 86.94 121 GLU A CA 1
ATOM 964 C C . GLU A 1 121 ? -14.808 10.358 29.902 1.00 86.94 121 GLU A C 1
ATOM 966 O O . GLU A 1 121 ? -14.643 11.011 30.928 1.00 86.94 121 GLU A O 1
ATOM 971 N N . LYS A 1 122 ? -15.985 10.322 29.263 1.00 86.69 122 LYS A N 1
ATOM 972 C CA . LYS A 1 122 ? -17.192 11.068 29.667 1.00 86.69 122 LYS A CA 1
ATOM 973 C C . LYS A 1 122 ? -18.002 10.415 30.801 1.00 86.69 122 LYS A C 1
ATOM 975 O O . LYS A 1 122 ? -19.043 10.952 31.170 1.00 86.69 122 LYS A O 1
ATOM 980 N N . ARG A 1 123 ? -17.567 9.271 31.346 1.00 81.12 123 ARG A N 1
ATOM 981 C CA . ARG A 1 123 ? -18.255 8.604 32.467 1.00 81.12 123 ARG A CA 1
ATOM 982 C C . ARG A 1 123 ? -18.104 9.388 33.780 1.00 81.12 123 ARG A C 1
ATOM 984 O O . ARG A 1 123 ? -17.125 10.121 33.940 1.00 81.12 123 ARG A O 1
ATOM 991 N N . PRO A 1 124 ? -19.027 9.217 34.748 1.00 79.31 124 PRO A N 1
ATOM 992 C CA . PRO A 1 124 ? -18.854 9.757 36.094 1.00 79.31 124 PRO A CA 1
ATOM 993 C C . PRO A 1 124 ? -17.515 9.296 36.702 1.00 79.31 124 PRO A C 1
ATOM 995 O O . PRO A 1 124 ? -17.187 8.118 36.564 1.00 79.31 124 PRO A O 1
ATOM 998 N N . PRO A 1 125 ? -16.761 10.146 37.432 1.00 75.31 125 PRO A N 1
ATOM 999 C CA . PRO A 1 125 ? -15.416 9.801 37.917 1.00 75.31 125 PRO A CA 1
ATOM 1000 C C . PRO A 1 125 ? -15.314 8.520 38.762 1.00 75.31 125 PRO A C 1
ATOM 1002 O O . PRO A 1 125 ? -14.254 7.903 38.805 1.00 75.31 125 PRO A O 1
ATOM 1005 N N . ALA A 1 126 ? -16.409 8.088 39.398 1.00 70.31 126 ALA A N 1
ATOM 1006 C CA . ALA A 1 126 ? -16.493 6.820 40.128 1.00 70.31 126 ALA A CA 1
ATOM 1007 C C . ALA A 1 126 ? -16.417 5.563 39.228 1.00 70.31 126 ALA A C 1
ATOM 1009 O O . ALA A 1 126 ? -16.171 4.467 39.726 1.00 70.31 126 ALA A O 1
ATOM 1010 N N . GLU A 1 127 ? -16.612 5.709 37.914 1.00 70.00 127 GLU A N 1
ATOM 1011 C CA . GLU A 1 127 ? -16.526 4.641 36.906 1.00 70.00 127 GLU A CA 1
ATOM 1012 C C . GLU A 1 127 ? -15.332 4.778 35.953 1.00 70.00 127 GLU A C 1
ATOM 1014 O O . GLU A 1 127 ? -15.091 3.893 35.128 1.00 70.00 127 GLU A O 1
ATOM 1019 N N . THR A 1 128 ? -14.560 5.859 36.055 1.00 70.88 128 THR A N 1
ATOM 1020 C CA . THR A 1 128 ? -13.433 6.144 35.156 1.00 70.88 128 THR A CA 1
ATOM 1021 C C . THR A 1 128 ? -12.178 5.380 35.594 1.00 70.88 128 THR A C 1
ATOM 1023 O O . THR A 1 128 ? -11.166 5.962 35.980 1.00 70.88 128 THR A O 1
ATOM 1026 N N . PHE A 1 129 ? -12.245 4.045 35.546 1.00 74.44 129 PHE A N 1
ATOM 1027 C CA . PHE A 1 129 ? -11.139 3.137 35.868 1.00 74.44 129 PHE A CA 1
ATOM 1028 C C . PHE A 1 129 ? -10.585 2.404 34.636 1.00 74.44 129 PHE A C 1
ATOM 1030 O O . PHE A 1 129 ? -11.297 2.117 33.667 1.00 74.44 129 PHE A O 1
ATOM 1037 N N . GLN A 1 130 ? -9.287 2.082 34.692 1.00 78.56 130 GLN A N 1
ATOM 1038 C CA . GLN A 1 130 ? -8.579 1.313 33.665 1.00 78.56 130 GLN A CA 1
ATOM 1039 C C . GLN A 1 130 ? -8.892 -0.183 33.802 1.00 78.56 130 GLN A C 1
ATOM 1041 O O . GLN A 1 130 ? -8.188 -0.932 34.474 1.00 78.56 130 GLN A O 1
ATOM 1046 N N . ASP A 1 131 ? -9.975 -0.614 33.165 1.00 84.69 131 ASP A N 1
ATOM 1047 C CA . ASP A 1 131 ? -10.312 -2.028 32.998 1.00 84.69 131 ASP A CA 1
ATOM 1048 C C . ASP A 1 131 ? -9.615 -2.670 31.779 1.00 84.69 131 ASP A C 1
ATOM 1050 O O . ASP A 1 131 ? -8.983 -2.009 30.948 1.00 84.69 131 ASP A O 1
ATOM 1054 N N . ALA A 1 132 ? -9.780 -3.989 31.635 1.00 88.12 132 ALA A N 1
ATOM 1055 C CA . ALA A 1 132 ? -9.261 -4.749 30.496 1.00 88.12 132 ALA A CA 1
ATOM 1056 C C . ALA A 1 132 ? -9.776 -4.239 29.134 1.00 88.12 132 ALA A C 1
ATOM 1058 O O . ALA A 1 132 ? -9.092 -4.390 28.122 1.00 88.12 132 ALA A O 1
ATOM 1059 N N . LEU A 1 133 ? -10.953 -3.603 29.099 1.00 89.81 133 LEU A N 1
ATOM 1060 C CA . LEU A 1 133 ? -11.506 -2.980 27.898 1.00 89.81 133 LEU A CA 1
ATOM 1061 C C . LEU A 1 133 ? -10.765 -1.682 27.537 1.00 89.81 133 LEU A C 1
ATOM 1063 O O . LEU A 1 133 ? -10.431 -1.475 26.375 1.00 89.81 133 LEU A O 1
ATOM 1067 N N . THR A 1 134 ? -10.440 -0.840 28.516 1.00 90.69 134 THR A N 1
ATOM 1068 C CA . THR A 1 134 ? -9.611 0.363 28.330 1.00 90.69 134 THR A CA 1
ATOM 1069 C C . THR A 1 134 ? -8.235 -0.005 27.780 1.00 90.69 134 THR A C 1
ATOM 1071 O O . THR A 1 134 ? -7.763 0.612 26.825 1.00 90.69 134 THR A O 1
ATOM 1074 N N . LEU A 1 135 ? -7.617 -1.054 28.331 1.00 92.12 135 LEU A N 1
ATOM 1075 C CA . LEU A 1 135 ? -6.337 -1.575 27.845 1.00 92.12 135 LEU A CA 1
ATOM 1076 C C . LEU A 1 135 ? -6.451 -2.142 26.418 1.00 92.12 135 LEU A C 1
ATOM 1078 O O . LEU A 1 135 ? -5.604 -1.839 25.577 1.00 92.12 135 LEU A O 1
ATOM 1082 N N . ALA A 1 136 ? -7.511 -2.902 26.117 1.00 93.88 136 ALA A N 1
ATOM 1083 C CA . ALA A 1 136 ? -7.756 -3.442 24.779 1.00 93.88 136 ALA A CA 1
ATOM 1084 C C . ALA A 1 136 ? -7.952 -2.333 23.730 1.00 93.88 136 ALA A C 1
ATOM 1086 O O . ALA A 1 136 ? -7.288 -2.365 22.697 1.00 93.88 136 ALA A O 1
ATOM 1087 N N . LEU A 1 137 ? -8.784 -1.323 24.014 1.00 94.31 137 LEU A N 1
ATOM 1088 C CA . LEU A 1 137 ? -9.017 -0.175 23.126 1.00 94.31 137 LEU A CA 1
ATOM 1089 C C . LEU A 1 137 ? -7.759 0.686 22.945 1.00 94.31 137 LEU A C 1
ATOM 1091 O O . LEU A 1 137 ? -7.475 1.146 21.844 1.00 94.31 137 LEU A O 1
ATOM 1095 N N . THR A 1 138 ? -6.961 0.878 23.997 1.00 94.31 138 THR A N 1
ATOM 1096 C CA . THR A 1 138 ? -5.695 1.623 23.886 1.00 94.31 138 THR A CA 1
ATOM 1097 C C . THR A 1 138 ? -4.694 0.876 22.996 1.00 94.31 138 THR A C 1
ATOM 1099 O O . THR A 1 138 ? -4.071 1.478 22.122 1.00 94.31 138 THR A O 1
ATOM 1102 N N . SER A 1 139 ? -4.583 -0.448 23.161 1.00 94.44 139 SER A N 1
ATOM 1103 C CA . SER A 1 139 ? -3.746 -1.306 22.312 1.00 94.44 139 SER A CA 1
ATOM 1104 C C . SER A 1 139 ? -4.257 -1.369 20.865 1.00 94.44 139 SER A C 1
ATOM 1106 O O . SER A 1 139 ? -3.456 -1.345 19.928 1.00 94.44 139 SER A O 1
ATOM 1108 N N . GLU A 1 140 ? -5.575 -1.389 20.659 1.00 95.44 140 GLU A N 1
ATOM 1109 C CA . GLU A 1 140 ? -6.199 -1.331 19.337 1.00 95.44 140 GLU A CA 1
ATOM 1110 C C . GLU A 1 140 ? -5.911 -0.001 18.631 1.00 95.44 140 GLU A C 1
ATOM 1112 O O . GLU A 1 140 ? -5.408 -0.017 17.506 1.00 95.44 140 GLU A O 1
ATOM 1117 N N . LYS A 1 141 ? -6.121 1.140 19.304 1.00 95.88 141 LYS A N 1
ATOM 1118 C CA . LYS A 1 141 ? -5.782 2.466 18.769 1.00 95.88 141 LYS A CA 1
ATOM 1119 C C . LYS A 1 141 ? -4.309 2.549 18.360 1.00 95.88 141 LYS A C 1
ATOM 1121 O O . LYS A 1 141 ? -4.020 2.936 17.231 1.00 95.88 141 LYS A O 1
ATOM 1126 N N . GLN A 1 142 ? -3.386 2.118 19.223 1.00 95.94 142 GLN A N 1
ATOM 1127 C CA . GLN A 1 142 ? -1.950 2.077 18.908 1.00 95.94 142 GLN A CA 1
ATOM 1128 C C . GLN A 1 142 ? -1.643 1.195 17.684 1.00 95.94 142 GLN A C 1
ATOM 1130 O O . GLN A 1 142 ? -0.860 1.591 16.820 1.00 95.94 142 GLN A O 1
ATOM 1135 N N . THR A 1 143 ? -2.290 0.030 17.574 1.00 95.88 143 THR A N 1
ATOM 1136 C CA . THR A 1 143 ? -2.130 -0.889 16.432 1.00 95.88 143 THR A CA 1
ATOM 1137 C C . THR A 1 143 ? -2.627 -0.255 15.128 1.00 95.88 143 THR A C 1
ATOM 1139 O O . THR A 1 143 ? -1.940 -0.311 14.108 1.00 95.88 143 THR A O 1
ATOM 1142 N N . LEU A 1 144 ? -3.795 0.394 15.158 1.00 95.19 144 LEU A N 1
ATOM 1143 C CA . LEU A 1 144 ? -4.402 1.070 14.007 1.00 95.19 144 LEU A CA 1
ATOM 1144 C C . LEU A 1 144 ? -3.606 2.310 13.571 1.00 95.19 144 LEU A C 1
ATOM 1146 O O . LEU A 1 144 ? -3.427 2.531 12.373 1.00 95.19 144 LEU A O 1
ATOM 1150 N N . GLU A 1 145 ? -3.080 3.096 14.512 1.00 96.19 145 GLU A N 1
ATOM 1151 C CA . GLU A 1 145 ? -2.199 4.230 14.215 1.00 96.19 145 GLU A CA 1
ATOM 1152 C C . GLU A 1 145 ? -0.863 3.793 13.602 1.00 96.19 145 GLU A C 1
ATOM 1154 O O . GLU A 1 145 ? -0.406 4.409 12.636 1.00 96.19 145 GLU A O 1
ATOM 1159 N N . ALA A 1 146 ? -0.238 2.738 14.136 1.00 95.44 146 ALA A N 1
ATOM 1160 C CA . ALA A 1 146 ? 1.004 2.188 13.597 1.00 95.44 146 ALA A CA 1
ATOM 1161 C C . ALA A 1 146 ? 0.797 1.641 12.176 1.00 95.44 146 ALA A C 1
ATOM 1163 O O . ALA A 1 146 ? 1.523 2.019 11.258 1.00 95.44 146 ALA A O 1
ATOM 1164 N N . ALA A 1 147 ? -0.258 0.845 11.969 1.00 95.12 147 ALA A N 1
ATOM 1165 C CA . ALA A 1 147 ? -0.646 0.345 10.653 1.00 95.12 147 ALA A CA 1
ATOM 1166 C C . ALA A 1 147 ? -0.922 1.483 9.654 1.00 95.12 147 ALA A C 1
ATOM 1168 O O . ALA A 1 147 ? -0.475 1.430 8.509 1.00 95.12 147 ALA A O 1
ATOM 1169 N N . ARG A 1 148 ? -1.616 2.548 10.080 1.00 95.19 148 ARG A N 1
ATOM 1170 C CA . ARG A 1 148 ? -1.897 3.719 9.235 1.00 95.19 148 ARG A CA 1
ATOM 1171 C C . ARG A 1 148 ? -0.621 4.446 8.797 1.00 95.19 148 ARG A C 1
ATOM 1173 O O . ARG A 1 148 ? -0.592 4.934 7.670 1.00 95.19 148 ARG A O 1
ATOM 1180 N N . LYS A 1 149 ? 0.409 4.515 9.649 1.00 95.56 149 LYS A N 1
ATOM 1181 C CA . LYS A 1 149 ? 1.728 5.082 9.304 1.00 95.56 149 LYS A CA 1
ATOM 1182 C C . LYS A 1 149 ? 2.462 4.192 8.296 1.00 95.56 149 LYS A C 1
ATOM 1184 O O . LYS A 1 149 ? 2.800 4.674 7.221 1.00 95.56 149 LYS A O 1
ATOM 1189 N N . GLU A 1 150 ? 2.577 2.890 8.575 1.00 95.38 150 GLU A N 1
ATOM 1190 C CA . GLU A 1 150 ? 3.241 1.915 7.686 1.00 95.38 150 GLU A CA 1
ATOM 1191 C C . GLU A 1 150 ? 2.608 1.898 6.276 1.00 95.38 150 GLU A C 1
ATOM 1193 O O . GLU A 1 150 ? 3.316 1.915 5.268 1.00 95.38 150 GLU A O 1
ATOM 1198 N N . LEU A 1 151 ? 1.271 1.959 6.188 1.00 95.88 151 LEU A N 1
ATOM 1199 C CA . LEU A 1 151 ? 0.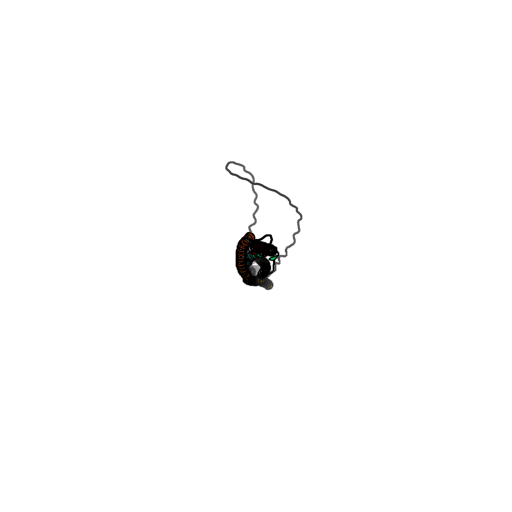544 2.050 4.914 1.00 95.88 151 LEU A CA 1
ATOM 1200 C C . LEU A 1 151 ? 0.751 3.390 4.183 1.00 95.88 151 LEU A C 1
ATOM 1202 O O . LEU A 1 151 ? 0.838 3.392 2.957 1.00 95.88 151 LEU A O 1
ATOM 1206 N N . LEU A 1 152 ? 0.831 4.522 4.897 1.00 96.31 152 LEU A N 1
ATOM 1207 C CA . LEU A 1 152 ? 1.077 5.841 4.292 1.00 96.31 152 LEU A CA 1
ATOM 1208 C C . LEU A 1 152 ? 2.495 5.959 3.721 1.00 96.31 152 LEU A C 1
ATOM 1210 O O . LEU A 1 152 ? 2.664 6.457 2.609 1.00 96.31 152 LEU A O 1
ATOM 1214 N N . GLU A 1 153 ? 3.498 5.467 4.448 1.00 96.44 153 GLU A N 1
ATOM 1215 C CA . GLU A 1 153 ? 4.894 5.452 3.999 1.00 96.44 153 GLU A CA 1
ATOM 1216 C C . GLU A 1 153 ? 5.069 4.595 2.737 1.00 96.44 153 GLU A C 1
ATOM 1218 O O . GLU A 1 153 ? 5.764 4.998 1.800 1.00 96.44 153 GLU A O 1
ATOM 1223 N N . LEU A 1 154 ? 4.399 3.437 2.674 1.00 96.19 154 LEU A N 1
ATOM 1224 C CA . LEU A 1 154 ? 4.370 2.597 1.476 1.00 96.19 154 LEU A CA 1
ATOM 1225 C C . LEU A 1 154 ? 3.596 3.255 0.326 1.00 96.19 154 LEU A C 1
ATOM 1227 O O . LEU A 1 154 ? 4.070 3.224 -0.806 1.00 96.19 154 LEU A O 1
ATOM 1231 N N . GLU A 1 155 ? 2.463 3.911 0.592 1.00 96.50 155 GLU A N 1
ATOM 1232 C CA . GLU A 1 155 ? 1.748 4.690 -0.427 1.00 96.50 155 GLU A CA 1
ATOM 1233 C C . GLU A 1 155 ? 2.633 5.777 -1.055 1.00 96.50 155 GLU A C 1
ATOM 1235 O O . GLU A 1 155 ? 2.576 5.991 -2.265 1.00 96.50 155 GLU A O 1
ATOM 1240 N N . GLU A 1 156 ? 3.447 6.476 -0.262 1.00 96.81 156 GLU A N 1
ATOM 1241 C CA . GLU A 1 156 ? 4.363 7.501 -0.769 1.00 96.81 156 GLU A CA 1
ATOM 1242 C C . GLU A 1 156 ? 5.521 6.888 -1.577 1.00 96.81 156 GLU A C 1
ATOM 1244 O O . GLU A 1 156 ? 5.867 7.393 -2.648 1.00 96.81 156 GLU A O 1
ATOM 1249 N N . GLN A 1 157 ? 6.086 5.768 -1.113 1.00 96.00 157 GLN A N 1
ATOM 1250 C CA . GLN A 1 157 ? 7.133 5.024 -1.826 1.00 96.00 157 GLN A CA 1
ATOM 1251 C C . GLN A 1 157 ? 6.639 4.495 -3.181 1.00 96.00 157 GLN A C 1
ATOM 1253 O O . GLN A 1 157 ? 7.319 4.678 -4.192 1.00 96.00 157 GLN A O 1
ATOM 1258 N N . GLY A 1 158 ? 5.441 3.907 -3.232 1.00 96.56 158 GLY A N 1
ATOM 1259 C CA . GLY A 1 158 ? 4.846 3.409 -4.472 1.00 96.56 158 GLY A CA 1
ATOM 1260 C C . GLY A 1 158 ? 4.520 4.530 -5.459 1.00 96.56 158 GLY A C 1
ATOM 1261 O O . GLY A 1 158 ? 4.796 4.395 -6.649 1.00 96.56 158 GLY A O 1
ATOM 1262 N N . LYS A 1 159 ? 4.024 5.683 -4.983 1.00 97.25 159 LYS A N 1
ATOM 1263 C CA . LYS A 1 159 ? 3.793 6.870 -5.832 1.00 97.25 159 LYS A CA 1
ATOM 1264 C C . LYS A 1 159 ? 5.096 7.373 -6.468 1.00 97.25 159 LYS A C 1
ATOM 1266 O O . LYS A 1 159 ? 5.097 7.664 -7.662 1.00 97.25 159 LYS A O 1
ATOM 1271 N N . LYS A 1 160 ? 6.205 7.395 -5.714 1.00 96.94 160 LYS A N 1
ATOM 1272 C CA . LYS A 1 160 ? 7.543 7.744 -6.232 1.00 96.94 160 LYS A CA 1
ATOM 1273 C C . LYS A 1 160 ? 8.036 6.749 -7.290 1.00 96.94 160 LYS A C 1
ATOM 1275 O O . LYS A 1 160 ? 8.518 7.170 -8.339 1.00 96.94 160 LYS A O 1
ATOM 1280 N N . ILE A 1 161 ? 7.839 5.447 -7.071 1.00 96.25 161 ILE A N 1
ATOM 1281 C CA . ILE A 1 161 ? 8.167 4.401 -8.057 1.00 96.25 161 ILE A CA 1
ATOM 1282 C C . ILE A 1 161 ? 7.345 4.573 -9.345 1.00 96.25 161 ILE A C 1
ATOM 1284 O O . ILE A 1 161 ? 7.912 4.518 -10.434 1.00 96.25 161 ILE A O 1
ATOM 1288 N N . VAL A 1 162 ? 6.042 4.866 -9.250 1.00 96.94 162 VAL A N 1
ATOM 1289 C CA . VAL A 1 162 ? 5.196 5.143 -10.428 1.00 96.94 162 VAL A CA 1
ATOM 1290 C C . VAL A 1 162 ? 5.673 6.379 -11.200 1.00 96.94 162 VAL A C 1
ATOM 1292 O O . VAL A 1 162 ? 5.662 6.347 -12.430 1.00 96.94 162 VAL A O 1
ATOM 1295 N N . THR A 1 163 ? 6.129 7.448 -10.533 1.00 97.31 163 THR A N 1
ATOM 1296 C CA . THR A 1 163 ? 6.731 8.596 -11.238 1.00 97.31 163 THR A CA 1
ATOM 1297 C C . THR A 1 163 ? 8.052 8.229 -11.918 1.00 97.31 163 THR A C 1
ATOM 1299 O O . THR A 1 163 ? 8.180 8.461 -13.115 1.00 97.31 163 THR A O 1
ATOM 1302 N N . GLU A 1 164 ? 8.974 7.548 -11.227 1.00 95.44 164 GLU A N 1
ATOM 1303 C CA . GLU A 1 164 ? 10.254 7.102 -11.808 1.00 95.44 164 GLU A CA 1
ATOM 1304 C C . GLU A 1 164 ? 10.052 6.209 -13.050 1.00 95.44 164 GLU A C 1
ATOM 1306 O O . GLU A 1 164 ? 10.725 6.382 -14.069 1.00 95.44 164 GLU A O 1
ATOM 1311 N N . LEU A 1 165 ? 9.089 5.280 -12.994 1.00 95.69 165 LEU A N 1
ATOM 1312 C CA . LEU A 1 165 ? 8.702 4.423 -14.119 1.00 95.69 165 LEU A CA 1
ATOM 1313 C C . LEU A 1 165 ? 8.127 5.238 -15.289 1.00 95.69 165 LEU A C 1
ATOM 1315 O O . LEU A 1 165 ? 8.517 5.026 -16.439 1.00 95.69 165 LEU A O 1
ATOM 1319 N N . ARG A 1 166 ? 7.223 6.189 -15.019 1.00 96.62 166 ARG A N 1
ATOM 1320 C CA . ARG A 1 166 ? 6.617 7.054 -16.048 1.00 96.62 166 ARG A CA 1
ATOM 1321 C C . ARG A 1 166 ? 7.651 7.946 -16.734 1.00 96.62 166 ARG A C 1
ATOM 1323 O O . ARG A 1 166 ? 7.611 8.070 -17.958 1.00 96.62 166 ARG A O 1
ATOM 1330 N N . ASP A 1 167 ? 8.600 8.491 -15.981 1.00 95.31 167 ASP A N 1
ATOM 1331 C CA . ASP A 1 167 ? 9.681 9.317 -16.519 1.00 95.31 167 ASP A CA 1
ATOM 1332 C C . ASP A 1 167 ? 10.656 8.480 -17.366 1.00 95.31 167 ASP A C 1
ATOM 1334 O O . ASP A 1 167 ? 10.999 8.877 -18.483 1.00 95.31 167 ASP A O 1
ATOM 1338 N N . LYS A 1 168 ? 11.024 7.267 -16.917 1.00 93.62 168 LYS A N 1
ATOM 1339 C CA . LYS A 1 168 ? 11.845 6.334 -17.715 1.00 93.62 168 LYS A CA 1
ATOM 1340 C C . LYS A 1 168 ? 11.125 5.897 -19.000 1.00 93.62 168 LYS A C 1
ATOM 1342 O O . LYS A 1 168 ? 11.757 5.867 -20.055 1.00 93.62 168 LYS A O 1
ATOM 1347 N N . ARG A 1 169 ? 9.810 5.629 -18.950 1.00 95.12 169 ARG A N 1
ATOM 1348 C CA . ARG A 1 169 ? 8.974 5.342 -20.136 1.00 95.12 169 ARG A CA 1
ATOM 1349 C C . ARG A 1 169 ? 8.978 6.511 -21.122 1.00 95.12 169 ARG A C 1
ATOM 1351 O O . ARG A 1 169 ? 9.168 6.298 -22.317 1.00 95.12 169 ARG A O 1
ATOM 1358 N N . LYS A 1 170 ? 8.778 7.739 -20.631 1.00 94.88 170 LYS A N 1
ATOM 1359 C CA . LYS A 1 170 ? 8.790 8.955 -21.456 1.00 94.88 170 LYS A CA 1
ATOM 1360 C C . LYS A 1 170 ? 10.138 9.116 -22.165 1.00 94.88 170 LYS A C 1
ATOM 1362 O O . LYS A 1 170 ? 10.159 9.219 -23.388 1.00 94.88 170 LYS A O 1
ATOM 1367 N N . PHE A 1 171 ? 11.239 9.035 -21.417 1.00 91.94 171 PHE A N 1
ATOM 1368 C CA . PHE A 1 171 ? 12.598 9.098 -21.960 1.00 91.94 171 PHE A CA 1
ATOM 1369 C C . PHE A 1 171 ? 12.844 8.035 -23.045 1.00 91.94 171 PHE A C 1
ATOM 1371 O O . PHE A 1 171 ? 13.335 8.358 -24.124 1.00 91.94 171 PHE A O 1
ATOM 1378 N N . LEU A 1 172 ? 12.451 6.778 -22.797 1.00 91.75 172 LEU A N 1
ATOM 1379 C CA . LEU A 1 172 ? 12.565 5.693 -23.780 1.00 91.75 172 LEU A CA 1
ATOM 1380 C C . LEU A 1 172 ? 11.768 5.974 -25.061 1.00 91.75 172 LEU A C 1
ATOM 1382 O O . LEU A 1 172 ? 12.256 5.686 -26.154 1.00 91.75 172 LEU A O 1
ATOM 1386 N N . SER A 1 173 ? 10.566 6.542 -24.946 1.00 93.50 173 SER A N 1
ATOM 1387 C CA . SER A 1 173 ? 9.735 6.908 -26.097 1.00 93.50 173 SER A CA 1
ATOM 1388 C C . SER A 1 173 ? 10.361 8.043 -26.915 1.00 93.50 173 SER A C 1
ATOM 1390 O O . SER A 1 173 ? 10.348 7.988 -28.146 1.00 93.50 173 SER A O 1
ATOM 1392 N N . GLU A 1 174 ? 10.918 9.057 -26.252 1.00 91.25 174 GLU A N 1
ATOM 1393 C CA . GLU A 1 174 ? 11.572 10.206 -26.893 1.00 91.25 174 GLU A CA 1
ATOM 1394 C C . GLU A 1 174 ? 12.868 9.782 -27.608 1.00 91.25 174 GLU A C 1
ATOM 1396 O O . GLU A 1 174 ? 13.027 10.048 -28.801 1.00 91.25 174 GLU A O 1
ATOM 1401 N N . ASP A 1 175 ? 13.736 9.015 -26.940 1.00 88.38 175 ASP A N 1
ATOM 1402 C CA . ASP A 1 175 ? 14.951 8.424 -27.521 1.00 88.38 175 ASP A CA 1
ATOM 1403 C C . ASP A 1 175 ? 14.638 7.501 -28.717 1.00 88.38 175 ASP A C 1
ATOM 1405 O O . ASP A 1 175 ? 15.256 7.603 -29.780 1.00 88.38 175 ASP A O 1
ATOM 1409 N N . THR A 1 176 ? 13.608 6.657 -28.594 1.00 90.62 176 THR A N 1
ATOM 1410 C CA . THR A 1 176 ? 13.130 5.791 -29.687 1.00 90.62 176 THR A CA 1
ATOM 1411 C C . THR A 1 176 ? 12.623 6.606 -30.882 1.00 90.62 176 THR A C 1
ATOM 1413 O O . THR A 1 176 ? 12.861 6.230 -32.033 1.00 90.62 176 THR A O 1
ATOM 1416 N N . GLY A 1 177 ? 11.949 7.735 -30.636 1.00 89.38 177 GLY A N 1
ATOM 1417 C CA . GLY A 1 177 ? 11.519 8.673 -31.674 1.00 89.38 177 GLY A CA 1
ATOM 1418 C C . GLY A 1 177 ? 12.700 9.314 -32.407 1.00 89.38 177 GLY A C 1
ATOM 1419 O O . GLY A 1 177 ? 12.755 9.277 -33.637 1.00 89.38 177 GLY A O 1
ATOM 1420 N N . ILE A 1 178 ? 13.684 9.822 -31.661 1.00 87.75 178 ILE A N 1
ATOM 1421 C CA . ILE A 1 178 ? 14.900 10.442 -32.210 1.00 87.75 178 ILE A CA 1
ATOM 1422 C C . ILE A 1 178 ? 15.692 9.436 -33.059 1.00 87.75 178 ILE A C 1
ATOM 1424 O O . ILE A 1 178 ? 16.048 9.741 -34.197 1.00 87.75 178 ILE A O 1
ATOM 1428 N N . ARG A 1 179 ? 15.901 8.204 -32.570 1.00 86.56 179 ARG A N 1
ATOM 1429 C CA . ARG A 1 179 ? 16.609 7.148 -33.323 1.00 86.56 179 ARG A CA 1
ATOM 1430 C C . ARG A 1 179 ? 15.891 6.755 -34.614 1.00 86.56 179 ARG A C 1
ATOM 1432 O O . ARG A 1 179 ? 16.557 6.468 -35.606 1.00 86.56 179 ARG A O 1
ATOM 1439 N N . ARG A 1 180 ? 14.552 6.762 -34.630 1.00 89.75 180 ARG A N 1
ATOM 1440 C CA . ARG A 1 180 ? 13.759 6.527 -35.850 1.00 89.75 180 ARG A CA 1
ATOM 1441 C C . ARG A 1 180 ? 13.951 7.642 -36.878 1.00 89.75 180 ARG A C 1
ATOM 1443 O O . ARG A 1 180 ? 14.123 7.334 -38.054 1.00 89.75 180 ARG A O 1
ATOM 1450 N N . LEU A 1 181 ? 13.963 8.906 -36.449 1.00 89.62 181 LEU A N 1
ATOM 1451 C CA . LEU A 1 181 ? 14.217 10.046 -37.339 1.00 89.62 181 LEU A CA 1
ATOM 1452 C C . LEU A 1 181 ? 15.634 9.994 -37.925 1.00 89.62 181 LEU A C 1
ATOM 1454 O O . LEU A 1 181 ? 15.773 10.053 -39.144 1.00 89.62 181 LEU A O 1
ATOM 1458 N N . GLN A 1 182 ? 16.651 9.760 -37.090 1.00 85.81 182 GLN A N 1
ATOM 1459 C CA . GLN A 1 182 ? 18.045 9.587 -37.525 1.00 85.81 182 GLN A CA 1
ATOM 1460 C C . GLN A 1 182 ? 18.185 8.463 -38.562 1.00 85.81 182 GLN A C 1
ATOM 1462 O O . GLN A 1 182 ? 18.737 8.679 -39.637 1.00 85.81 182 GLN A O 1
ATOM 1467 N N . MET A 1 183 ? 17.595 7.292 -38.300 1.00 88.38 183 MET A N 1
ATOM 1468 C CA . MET A 1 183 ? 17.591 6.170 -39.243 1.00 88.38 183 MET A CA 1
ATOM 1469 C C . MET A 1 183 ? 16.892 6.516 -40.572 1.00 88.38 183 MET A C 1
ATOM 1471 O O . MET A 1 183 ? 17.353 6.112 -41.639 1.00 88.38 183 MET A O 1
ATOM 1475 N N . MET A 1 184 ? 15.796 7.284 -40.541 1.00 87.44 184 MET A N 1
ATOM 1476 C CA . MET A 1 184 ? 15.134 7.771 -41.758 1.00 87.44 184 MET A CA 1
ATOM 1477 C C . MET A 1 184 ? 15.970 8.815 -42.510 1.00 87.44 184 MET A C 1
ATOM 1479 O O . MET A 1 184 ? 15.900 8.871 -43.735 1.00 87.44 184 MET A O 1
ATOM 1483 N N . GLU A 1 185 ? 16.742 9.647 -41.815 1.00 86.44 185 GLU A N 1
ATOM 1484 C CA . GLU A 1 185 ? 17.665 10.616 -42.416 1.00 86.44 185 GLU A CA 1
ATOM 1485 C C . GLU A 1 185 ? 18.858 9.920 -43.074 1.00 86.44 185 GLU A C 1
ATOM 1487 O O . GLU A 1 185 ? 19.134 10.183 -44.245 1.00 86.44 185 GLU A O 1
ATOM 1492 N N . ASP A 1 186 ? 19.475 8.951 -42.394 1.00 84.38 186 ASP A N 1
ATOM 1493 C CA . ASP A 1 186 ? 20.530 8.106 -42.958 1.00 84.38 186 ASP A CA 1
ATOM 1494 C C . ASP A 1 186 ? 20.056 7.412 -44.244 1.00 84.38 186 ASP A C 1
ATOM 1496 O O . ASP A 1 186 ? 20.717 7.496 -45.281 1.00 84.38 186 ASP A O 1
ATOM 1500 N N . LEU A 1 187 ? 18.868 6.797 -44.223 1.00 84.88 187 LEU A N 1
ATOM 1501 C CA . LEU A 1 187 ? 18.277 6.151 -45.400 1.00 84.88 187 LEU A CA 1
ATOM 1502 C C . LEU A 1 187 ? 17.964 7.146 -46.534 1.00 84.88 187 LEU A C 1
ATOM 1504 O O . LEU A 1 187 ? 18.146 6.802 -47.704 1.00 84.88 187 LEU A O 1
ATOM 1508 N N . LYS A 1 188 ? 17.568 8.393 -46.228 1.00 86.62 188 LYS A N 1
ATOM 1509 C CA . LYS A 1 188 ? 17.401 9.450 -47.246 1.00 86.62 188 LYS A CA 1
ATOM 1510 C C . LYS A 1 188 ? 18.722 9.802 -47.936 1.00 86.62 188 LYS A C 1
ATOM 1512 O O . LYS A 1 188 ? 18.682 10.112 -49.125 1.00 86.62 188 LYS A O 1
ATOM 1517 N N . THR A 1 189 ? 19.880 9.702 -47.271 1.00 82.69 189 THR A N 1
ATOM 1518 C CA . THR A 1 189 ? 21.188 9.961 -47.923 1.00 82.69 189 THR A CA 1
ATOM 1519 C C . THR A 1 189 ? 21.518 8.973 -49.049 1.00 82.69 189 THR A C 1
ATOM 1521 O O . THR A 1 189 ? 22.304 9.298 -49.937 1.00 82.69 189 THR A O 1
ATOM 1524 N N . LEU A 1 190 ? 20.891 7.788 -49.057 1.00 77.12 190 LEU A N 1
ATOM 1525 C CA . LEU A 1 190 ? 21.015 6.803 -50.138 1.00 77.12 190 LEU A CA 1
ATOM 1526 C C . LEU A 1 190 ? 20.063 7.059 -51.315 1.00 77.12 190 LEU A C 1
ATOM 1528 O O . LEU A 1 190 ? 20.209 6.423 -52.363 1.00 77.12 190 LEU A O 1
ATOM 1532 N N . SER A 1 191 ? 19.074 7.942 -51.152 1.00 71.94 191 SER A N 1
ATOM 1533 C CA . SER A 1 191 ? 18.160 8.301 -52.236 1.00 71.94 191 SER A CA 1
ATOM 1534 C C . SER A 1 191 ? 18.857 9.238 -53.233 1.00 71.94 191 SER A C 1
ATOM 1536 O O . SER A 1 191 ? 19.596 10.135 -52.818 1.00 71.94 191 SER A O 1
ATOM 1538 N N . PRO A 1 192 ? 18.662 9.059 -54.552 1.00 60.06 192 PRO A N 1
ATOM 1539 C CA . PRO A 1 192 ? 19.207 9.992 -55.526 1.00 60.06 192 PRO A CA 1
ATOM 1540 C C . PRO A 1 192 ? 18.508 11.344 -55.358 1.00 60.06 192 PRO A C 1
ATOM 1542 O O . PRO A 1 192 ? 17.299 11.447 -55.571 1.00 60.06 192 PRO A O 1
ATOM 1545 N N . GLN A 1 193 ? 19.264 12.388 -55.007 1.00 54.44 193 GLN A N 1
ATOM 1546 C CA . GLN A 1 193 ? 18.744 13.752 -55.051 1.00 54.44 193 GLN A CA 1
ATOM 1547 C C . GLN A 1 193 ? 18.370 14.089 -56.497 1.00 54.44 193 GLN A C 1
ATOM 1549 O O . GLN A 1 193 ? 19.234 14.315 -57.345 1.00 54.44 193 GLN A O 1
ATOM 1554 N N . VAL A 1 194 ? 17.068 14.117 -56.780 1.00 46.78 194 VAL A N 1
ATOM 1555 C CA . VAL A 1 194 ? 16.540 14.648 -58.034 1.00 46.78 194 VAL A CA 1
ATOM 1556 C C . VAL A 1 194 ? 16.747 16.156 -57.994 1.00 46.78 194 VAL A C 1
ATOM 1558 O O . VAL A 1 194 ? 15.962 16.885 -57.390 1.00 46.78 194 VAL A O 1
ATOM 1561 N N . ALA A 1 195 ? 17.837 16.617 -58.606 1.00 42.19 195 ALA A N 1
ATOM 1562 C CA . ALA A 1 195 ? 18.096 18.034 -58.791 1.00 42.19 195 ALA A CA 1
ATOM 1563 C C . ALA A 1 195 ? 16.948 18.640 -59.613 1.00 42.19 195 ALA A C 1
ATOM 1565 O O . ALA A 1 195 ? 16.822 18.378 -60.811 1.00 42.19 195 ALA A O 1
ATOM 1566 N N . LEU A 1 196 ? 16.091 19.424 -58.954 1.00 50.66 196 LEU A N 1
ATOM 1567 C CA . LEU A 1 196 ? 15.039 20.174 -59.629 1.00 50.66 196 LEU A CA 1
ATOM 1568 C C . LEU A 1 196 ? 15.700 21.133 -60.634 1.00 50.66 196 LEU A C 1
ATOM 1570 O O . LEU A 1 196 ? 16.618 21.865 -60.251 1.00 50.66 196 LEU A O 1
ATOM 1574 N N . PRO A 1 197 ? 15.286 21.130 -61.914 1.00 41.56 197 PRO A N 1
ATOM 1575 C CA . PRO A 1 197 ? 15.910 21.977 -62.919 1.00 41.56 197 PRO A CA 1
ATOM 1576 C C . PRO A 1 197 ? 15.697 23.458 -62.569 1.00 41.56 197 PRO A C 1
ATOM 1578 O O . PRO A 1 197 ? 14.613 23.823 -62.104 1.00 41.56 197 PRO A O 1
ATOM 1581 N N . PRO A 1 198 ? 16.695 24.331 -62.800 1.00 45.66 198 PRO A N 1
ATOM 1582 C CA . PRO A 1 198 ? 16.591 25.739 -62.442 1.00 45.66 198 PRO A CA 1
ATOM 1583 C C . PRO A 1 198 ? 15.447 26.400 -63.215 1.00 45.66 198 PRO A C 1
ATOM 1585 O O . PRO A 1 198 ? 15.413 26.376 -64.449 1.00 45.66 198 PRO A O 1
ATOM 1588 N N . VAL A 1 199 ? 14.513 27.005 -62.478 1.00 43.12 199 VAL A N 1
ATOM 1589 C CA . VAL A 1 199 ? 13.379 27.735 -63.050 1.00 43.12 199 VAL A CA 1
ATOM 1590 C C . VAL A 1 199 ? 13.918 28.942 -63.811 1.00 43.12 199 VAL A C 1
ATOM 1592 O O . VAL A 1 199 ? 14.341 29.932 -63.216 1.00 43.12 199 VAL A O 1
ATOM 1595 N N . LYS A 1 200 ? 13.911 28.865 -65.145 1.00 40.22 200 LYS A N 1
ATOM 1596 C CA . LYS A 1 200 ? 14.256 30.005 -65.997 1.00 40.22 200 LYS A CA 1
ATOM 1597 C C . LYS A 1 200 ? 13.204 31.093 -65.814 1.00 40.22 200 LYS A C 1
ATOM 1599 O O . LYS A 1 200 ? 12.073 30.938 -66.270 1.00 40.22 200 LYS A O 1
ATOM 1604 N N . ALA A 1 201 ? 13.593 32.195 -65.177 1.00 42.44 201 ALA A N 1
ATOM 1605 C CA . ALA A 1 201 ? 12.800 33.414 -65.178 1.00 42.44 201 ALA A CA 1
ATOM 1606 C C . ALA A 1 201 ? 12.578 33.858 -66.631 1.00 42.44 201 ALA A C 1
ATOM 1608 O O . ALA A 1 201 ? 13.539 34.088 -67.364 1.00 42.44 201 ALA A O 1
ATOM 1609 N N . ASN A 1 202 ? 11.316 33.957 -67.043 1.00 34.91 202 ASN A N 1
ATOM 1610 C CA . ASN A 1 202 ? 10.927 34.468 -68.351 1.00 34.91 202 ASN A CA 1
ATOM 1611 C C . ASN A 1 202 ? 9.886 35.574 -68.144 1.00 34.91 202 ASN A C 1
ATOM 1613 O O . ASN A 1 202 ? 9.035 35.477 -67.260 1.00 34.91 202 ASN A O 1
ATOM 1617 N N . SER A 1 203 ? 10.010 36.660 -68.899 1.00 34.78 203 SER A N 1
ATOM 1618 C CA . SER A 1 203 ? 9.369 37.941 -68.596 1.00 34.78 203 SER A CA 1
ATOM 1619 C C . SER A 1 203 ? 7.884 37.997 -68.965 1.00 34.78 203 SER A C 1
ATOM 1621 O O . SER A 1 203 ? 7.470 37.568 -70.040 1.00 34.78 203 SER A O 1
ATOM 1623 N N . SER A 1 204 ? 7.084 38.612 -68.091 1.00 30.47 204 SER A N 1
ATOM 1624 C CA . SER A 1 204 ? 5.677 38.927 -68.356 1.00 30.47 204 SER A CA 1
ATOM 1625 C C . SER A 1 204 ? 5.534 40.160 -69.261 1.00 30.47 204 SER A C 1
ATOM 1627 O O . SER A 1 204 ? 6.030 41.231 -68.897 1.00 30.47 204 SER A O 1
ATOM 1629 N N . PRO A 1 205 ? 4.771 40.092 -70.366 1.00 35.28 205 PRO A N 1
ATOM 1630 C CA . PRO A 1 205 ? 4.154 41.265 -70.982 1.00 35.28 205 PRO A CA 1
ATOM 1631 C C . PRO A 1 205 ? 2.959 41.733 -70.134 1.00 35.28 205 PRO A C 1
ATOM 1633 O O . PRO A 1 205 ? 2.311 40.927 -69.464 1.00 35.28 205 PRO A O 1
ATOM 1636 N N . LYS A 1 206 ? 2.638 43.031 -70.159 1.00 33.22 206 LYS A N 1
ATOM 1637 C CA . LYS A 1 206 ? 1.574 43.627 -69.330 1.00 33.22 206 LYS A CA 1
ATOM 1638 C C . LYS A 1 206 ? 0.406 44.162 -70.172 1.00 33.22 206 LYS A C 1
ATOM 1640 O O . LYS A 1 206 ? 0.637 44.830 -71.172 1.00 33.22 206 LYS A O 1
ATOM 1645 N N . ASN A 1 207 ? -0.795 44.043 -69.591 1.00 27.25 207 ASN A N 1
ATOM 1646 C CA . ASN A 1 207 ? -1.993 44.879 -69.799 1.00 27.25 207 ASN A CA 1
ATOM 1647 C C . ASN A 1 207 ? -2.957 44.512 -70.959 1.00 27.25 207 ASN A C 1
ATOM 1649 O O . ASN A 1 207 ? -2.520 44.117 -72.033 1.00 27.25 207 ASN A O 1
ATOM 1653 N N . GLY A 1 208 ? -4.280 44.654 -70.735 1.00 27.88 208 GLY A N 1
ATOM 1654 C CA . GLY A 1 208 ? -5.314 44.241 -71.716 1.00 27.88 208 GLY A CA 1
ATOM 1655 C C . GLY A 1 208 ? -6.815 44.306 -71.331 1.00 27.88 208 GLY A C 1
ATOM 1656 O O . GLY A 1 208 ? -7.645 44.135 -72.211 1.00 27.88 208 GLY A O 1
ATOM 1657 N N . LYS A 1 209 ? -7.170 44.566 -70.061 1.00 27.91 209 LYS A N 1
ATOM 1658 C CA . LYS A 1 209 ? -8.462 45.103 -69.541 1.00 27.91 209 LYS A CA 1
ATOM 1659 C C . LYS A 1 209 ? -9.808 44.737 -70.240 1.00 27.91 209 LYS A C 1
ATOM 1661 O O . LYS A 1 209 ? -10.205 45.430 -71.172 1.00 27.91 209 LYS A O 1
ATOM 1666 N N . ALA A 1 210 ? -10.612 43.847 -69.631 1.00 28.31 210 ALA A N 1
ATOM 1667 C CA . ALA A 1 210 ? -12.093 43.921 -69.615 1.00 28.31 210 ALA A CA 1
ATOM 1668 C C . ALA A 1 210 ? -12.734 43.023 -68.520 1.00 28.31 210 ALA A C 1
ATOM 1670 O O . ALA A 1 210 ? -12.281 41.907 -68.293 1.00 28.31 210 ALA A O 1
ATOM 1671 N N . GLU A 1 211 ? -13.807 43.512 -67.892 1.00 28.53 211 GLU A N 1
ATOM 1672 C CA . GLU A 1 211 ? -14.761 42.819 -66.987 1.00 28.53 211 GLU A CA 1
ATOM 1673 C C . GLU A 1 211 ? -16.184 42.908 -67.632 1.00 28.53 211 GLU A C 1
ATOM 1675 O O . GLU A 1 211 ? -16.250 43.500 -68.718 1.00 28.53 211 GLU A O 1
ATOM 1680 N N . PRO A 1 212 ? -17.333 42.447 -67.054 1.00 40.03 212 PRO A N 1
ATOM 1681 C CA . PRO A 1 212 ? -17.582 41.837 -65.725 1.00 40.03 212 PRO A CA 1
ATOM 1682 C C . PRO A 1 212 ? -18.578 40.638 -65.662 1.00 40.03 212 PRO A C 1
ATOM 1684 O O . PRO A 1 212 ? -19.267 40.355 -66.638 1.00 40.03 212 PRO A O 1
ATOM 1687 N N . LYS A 1 213 ? -18.708 40.014 -64.466 1.00 30.36 213 LYS A N 1
ATOM 1688 C CA . LYS A 1 213 ? -19.920 39.916 -63.580 1.00 30.36 213 LYS A CA 1
ATOM 1689 C C . LYS A 1 213 ? -20.062 38.580 -62.805 1.00 30.36 213 LYS A C 1
ATOM 1691 O O . LYS A 1 213 ? -20.032 37.534 -63.430 1.00 30.36 213 LYS A O 1
ATOM 1696 N N . GLU A 1 214 ? -20.335 38.701 -61.488 1.00 29.25 214 GLU A N 1
ATOM 1697 C CA . GLU A 1 214 ? -21.277 37.914 -60.627 1.00 29.25 214 GLU A CA 1
ATOM 1698 C C . GLU A 1 214 ? -21.165 36.365 -60.535 1.00 29.25 214 GLU A C 1
ATOM 1700 O O . GLU A 1 214 ? -20.867 35.700 -61.513 1.00 29.25 214 GLU A O 1
ATOM 1705 N N . GLU A 1 215 ? -21.422 35.653 -59.420 1.00 29.06 215 GLU A N 1
ATOM 1706 C CA . GLU A 1 215 ? -21.734 35.887 -57.978 1.00 29.06 215 GLU A CA 1
ATOM 1707 C C . GLU A 1 215 ? -21.261 34.600 -57.202 1.00 29.06 215 GLU A C 1
ATOM 1709 O O . GLU A 1 215 ? -21.101 33.564 -57.843 1.00 29.06 215 GLU A O 1
ATOM 1714 N N . LYS A 1 216 ? -21.075 34.468 -55.867 1.00 28.70 216 LYS A N 1
ATOM 1715 C CA . LYS A 1 216 ? -20.904 35.364 -54.687 1.00 28.70 216 LYS A CA 1
ATOM 1716 C C . LYS A 1 216 ? -20.967 34.541 -53.374 1.00 28.70 216 LYS A C 1
ATOM 1718 O O . LYS A 1 216 ? -21.689 33.550 -53.339 1.00 28.70 216 LYS A O 1
ATOM 1723 N N . LYS A 1 217 ? -20.292 35.028 -52.314 1.00 30.16 217 LYS A N 1
ATOM 1724 C CA . LYS A 1 217 ? -20.417 34.801 -50.837 1.00 30.16 217 LYS A CA 1
ATOM 1725 C C . LYS A 1 217 ? -19.009 34.709 -50.215 1.00 30.16 217 LYS A C 1
ATOM 1727 O O . LYS A 1 217 ? -18.154 34.047 -50.786 1.00 30.16 217 LYS A O 1
ATOM 1732 N N . GLU A 1 218 ? -18.627 35.553 -49.246 1.00 30.27 218 GLU A N 1
ATOM 1733 C CA . GLU A 1 218 ? -19.021 35.608 -47.810 1.00 30.27 218 GLU A CA 1
ATOM 1734 C C . GLU A 1 218 ? -18.399 34.439 -46.997 1.00 30.27 218 GLU A C 1
ATOM 1736 O O . GLU A 1 218 ? -18.619 33.289 -47.359 1.00 30.27 218 GLU A O 1
ATOM 1741 N N . GLU A 1 219 ? -17.622 34.640 -45.914 1.00 28.67 219 GLU A N 1
ATOM 1742 C CA . GLU A 1 219 ? -17.246 35.890 -45.208 1.00 28.67 219 GLU A CA 1
ATOM 1743 C C . GLU A 1 219 ? -15.864 35.838 -44.473 1.00 28.67 219 GLU A C 1
ATOM 1745 O O . GLU A 1 219 ? -15.194 34.811 -44.478 1.00 28.67 219 GLU A O 1
ATOM 1750 N N . LYS A 1 220 ? -15.470 36.993 -43.896 1.00 30.73 220 LYS A N 1
ATOM 1751 C CA . LYS A 1 220 ? -14.272 37.453 -43.120 1.00 30.73 220 LYS A CA 1
ATOM 1752 C C . LYS A 1 220 ? -13.493 36.426 -42.253 1.00 30.73 220 LYS A C 1
ATOM 1754 O O . LYS A 1 220 ? -14.063 35.431 -41.831 1.00 30.73 220 LYS A O 1
ATOM 1759 N N . ALA A 1 221 ? -12.181 36.561 -41.970 1.00 27.94 221 ALA A N 1
ATOM 1760 C CA . ALA A 1 221 ? -11.348 37.710 -41.505 1.00 27.94 221 ALA A CA 1
ATOM 1761 C C . ALA A 1 221 ? -11.627 38.110 -40.024 1.00 27.94 221 ALA A C 1
ATOM 1763 O O . ALA A 1 221 ? -12.691 37.775 -39.517 1.00 27.94 221 ALA A O 1
ATOM 1764 N N . GLU A 1 222 ? -10.755 38.749 -39.226 1.00 27.80 222 GLU A N 1
ATOM 1765 C CA . GLU A 1 222 ? -9.424 39.412 -39.380 1.00 27.80 222 GLU A CA 1
ATOM 1766 C C . GLU A 1 222 ? -8.443 38.815 -38.303 1.00 27.80 222 GLU A C 1
ATOM 1768 O O . GLU A 1 222 ? -8.780 37.766 -37.759 1.00 27.80 222 GLU A O 1
ATOM 1773 N N . ALA A 1 223 ? -7.236 39.260 -37.893 1.00 27.36 223 ALA A N 1
ATOM 1774 C CA . ALA A 1 223 ? -6.290 40.385 -38.104 1.00 27.36 223 ALA A CA 1
ATOM 1775 C C . ALA A 1 223 ? -4.852 39.853 -37.746 1.00 27.36 223 ALA A C 1
ATOM 1777 O O . ALA A 1 223 ? -4.746 38.919 -36.954 1.00 27.36 223 ALA A O 1
ATOM 1778 N N . GLU A 1 224 ? -3.724 40.179 -38.400 1.00 26.97 224 GLU A N 1
ATOM 1779 C CA . GLU A 1 224 ? -2.840 41.375 -38.302 1.00 26.97 224 GLU A CA 1
ATOM 1780 C C . GLU A 1 224 ? -2.189 41.672 -36.916 1.00 26.97 224 GLU A C 1
ATOM 1782 O O . GLU A 1 224 ? -2.892 42.090 -36.000 1.00 26.97 224 GLU A O 1
ATOM 1787 N N . LYS A 1 225 ? -0.838 41.582 -36.793 1.00 27.48 225 LYS A N 1
ATOM 1788 C CA . LYS A 1 225 ? 0.094 42.754 -36.769 1.00 27.48 225 LYS A CA 1
ATOM 1789 C C . LYS A 1 225 ? 1.609 42.411 -36.773 1.00 27.48 225 LYS A C 1
ATOM 1791 O O . LYS A 1 225 ? 2.015 41.328 -36.368 1.00 27.48 225 LYS A O 1
ATOM 1796 N N . THR A 1 226 ? 2.419 43.360 -37.259 1.00 24.02 226 THR A N 1
ATOM 1797 C CA . THR A 1 226 ? 3.903 43.468 -37.242 1.00 24.02 226 THR A CA 1
ATOM 1798 C C . THR A 1 226 ? 4.425 43.989 -35.875 1.00 24.02 226 THR A C 1
ATOM 1800 O O . THR A 1 226 ? 3.614 44.233 -34.987 1.00 24.02 226 THR A O 1
ATOM 1803 N N . GLU A 1 227 ? 5.715 44.179 -35.546 1.00 27.67 227 GLU A N 1
ATOM 1804 C CA . GLU A 1 227 ? 7.019 44.307 -36.252 1.00 27.67 227 GLU A CA 1
ATOM 1805 C C . GLU A 1 227 ? 8.096 43.421 -35.534 1.00 27.67 227 GLU A C 1
ATOM 1807 O O . GLU A 1 227 ? 7.719 42.615 -34.690 1.00 27.67 227 GLU A O 1
ATOM 1812 N N . LYS A 1 228 ? 9.426 43.438 -35.757 1.00 26.61 228 LYS A N 1
ATOM 1813 C CA . LYS A 1 228 ? 10.362 44.347 -36.458 1.00 26.61 228 LYS A CA 1
ATOM 1814 C C . LYS A 1 228 ? 11.657 43.600 -36.839 1.00 26.61 228 LYS A C 1
ATOM 1816 O O . LYS A 1 228 ? 11.948 42.562 -36.254 1.00 26.61 228 LYS A O 1
ATOM 1821 N N . ALA A 1 229 ? 12.434 44.134 -37.782 1.00 24.45 229 ALA A N 1
ATOM 1822 C CA . ALA A 1 229 ? 13.734 43.588 -38.191 1.00 24.45 229 ALA A CA 1
ATOM 1823 C C . ALA A 1 229 ? 14.920 44.359 -37.583 1.00 24.45 229 ALA A C 1
ATOM 1825 O O . ALA A 1 229 ? 14.801 45.555 -37.313 1.00 24.45 229 ALA A O 1
ATOM 1826 N N . GLU A 1 230 ? 16.068 43.688 -37.469 1.00 26.11 230 GLU A N 1
ATOM 1827 C CA . GLU A 1 230 ? 17.390 44.314 -37.375 1.00 26.11 230 GLU A CA 1
ATOM 1828 C C . GLU A 1 230 ? 18.407 43.445 -38.139 1.00 26.11 230 GLU A C 1
ATOM 1830 O O . GLU A 1 230 ? 18.467 42.229 -37.958 1.00 26.11 230 GLU A O 1
ATOM 1835 N N . GLU A 1 231 ? 19.149 44.076 -39.045 1.00 27.62 231 GLU A N 1
ATOM 1836 C CA . GLU A 1 231 ? 20.275 43.518 -39.809 1.00 27.62 231 GLU A CA 1
ATOM 1837 C C . GLU A 1 231 ? 21.566 44.021 -39.131 1.00 27.62 231 GLU A C 1
ATOM 1839 O O . GLU A 1 231 ? 21.532 45.107 -38.540 1.00 27.62 231 GLU A O 1
ATOM 1844 N N . PRO A 1 232 ? 22.708 43.306 -39.193 1.00 30.77 232 PRO A N 1
ATOM 1845 C CA . PRO A 1 232 ? 23.615 43.621 -40.305 1.00 30.77 232 PRO A CA 1
ATOM 1846 C C . PRO A 1 232 ? 24.590 42.500 -40.744 1.00 30.77 232 PRO A C 1
ATOM 1848 O O . PRO A 1 232 ? 24.756 41.474 -40.087 1.00 30.77 232 PRO A O 1
ATOM 1851 N N . ALA A 1 233 ? 25.369 42.867 -41.770 1.00 27.84 233 ALA A N 1
ATOM 1852 C CA . ALA A 1 233 ? 26.731 42.429 -42.105 1.00 27.84 233 ALA A CA 1
ATOM 1853 C C . ALA A 1 233 ? 26.899 41.306 -43.147 1.00 27.84 233 ALA A C 1
ATOM 1855 O O . ALA A 1 233 ? 26.235 40.274 -43.147 1.00 27.84 233 ALA A O 1
ATOM 1856 N N . GLU A 1 234 ? 27.853 41.557 -44.044 1.00 25.28 234 GLU A N 1
ATOM 1857 C CA . GLU A 1 234 ? 28.115 40.857 -45.302 1.00 25.28 234 GLU A CA 1
ATOM 1858 C C . GLU A 1 234 ? 29.591 40.418 -45.359 1.00 25.28 234 GLU A C 1
ATOM 1860 O O . GLU A 1 234 ? 30.456 41.117 -44.829 1.00 25.28 234 GLU A O 1
ATOM 1865 N N . ALA A 1 235 ? 29.864 39.316 -46.076 1.00 29.08 235 ALA A N 1
ATOM 1866 C CA . ALA A 1 235 ? 31.198 38.819 -46.454 1.00 29.08 235 ALA A CA 1
ATOM 1867 C C . ALA A 1 235 ? 32.114 38.313 -45.298 1.00 29.08 235 ALA A C 1
ATOM 1869 O O . ALA A 1 235 ? 31.906 38.647 -44.132 1.00 29.08 235 ALA A O 1
ATOM 1870 N N . PRO A 1 236 ? 33.152 37.493 -45.592 1.00 28.34 236 PRO A N 1
ATOM 1871 C CA . PRO A 1 236 ? 33.591 37.006 -46.905 1.00 28.34 236 PRO A CA 1
ATOM 1872 C C . PRO A 1 236 ? 33.338 35.510 -47.159 1.00 28.34 236 PRO A C 1
ATOM 1874 O O . PRO A 1 236 ? 33.075 34.722 -46.251 1.00 28.34 236 PRO A O 1
ATOM 1877 N N . GLU A 1 237 ? 33.492 35.111 -48.422 1.00 40.06 237 GLU A N 1
ATOM 1878 C CA . GLU A 1 237 ? 33.661 33.707 -48.796 1.00 40.06 237 GLU A CA 1
ATOM 1879 C C . GLU A 1 237 ? 34.939 33.128 -48.168 1.00 40.06 237 GLU A C 1
ATOM 1881 O O . GLU A 1 237 ? 36.004 33.746 -48.201 1.00 40.06 237 GLU A O 1
ATOM 1886 N N . ALA A 1 238 ? 34.841 31.907 -47.642 1.00 31.44 238 ALA A N 1
ATOM 1887 C CA . ALA A 1 238 ? 35.984 31.086 -47.268 1.00 31.44 238 ALA A CA 1
ATOM 1888 C C . ALA A 1 238 ? 35.905 29.765 -48.042 1.00 31.44 238 ALA A C 1
ATOM 1890 O O . ALA A 1 238 ? 34.886 29.066 -47.992 1.00 31.44 238 ALA A O 1
ATOM 1891 N N . GLU A 1 239 ? 36.969 29.436 -48.774 1.00 30.50 239 GLU A N 1
ATOM 1892 C CA . GLU A 1 239 ? 37.034 28.244 -49.618 1.00 30.50 239 GLU A CA 1
ATOM 1893 C C . GLU A 1 239 ? 36.791 26.971 -48.793 1.00 30.50 239 GLU A C 1
ATOM 1895 O O . GLU A 1 239 ? 37.440 26.735 -47.772 1.00 30.50 239 GLU A O 1
ATOM 1900 N N . ARG A 1 240 ? 35.863 26.115 -49.239 1.00 32.03 240 ARG A N 1
ATOM 1901 C CA . ARG A 1 240 ? 35.648 24.800 -48.621 1.00 32.03 240 ARG A CA 1
ATOM 1902 C C . ARG A 1 240 ? 36.629 23.783 -49.216 1.00 32.03 240 ARG A C 1
ATOM 1904 O O . ARG A 1 240 ? 36.443 23.416 -50.377 1.00 32.03 240 ARG A O 1
ATOM 1911 N N . PRO A 1 241 ? 37.610 23.253 -48.460 1.00 30.61 241 PRO A N 1
ATOM 1912 C CA . PRO A 1 241 ? 38.429 22.148 -48.943 1.00 30.61 241 PRO A CA 1
ATOM 1913 C C . PRO A 1 241 ? 37.562 20.889 -49.093 1.00 30.61 241 PRO A C 1
ATOM 1915 O O . PRO A 1 241 ? 37.029 20.356 -48.118 1.00 30.61 241 PRO A O 1
ATOM 1918 N N . VAL A 1 242 ? 37.399 20.409 -50.329 1.00 39.56 242 VAL A N 1
ATOM 1919 C CA . VAL A 1 242 ? 36.592 19.217 -50.637 1.00 39.56 242 VAL A CA 1
ATOM 1920 C C . VAL A 1 242 ? 37.411 17.947 -50.388 1.00 39.56 242 VAL A C 1
ATOM 1922 O O . VAL A 1 242 ? 37.889 17.295 -51.312 1.00 39.56 242 VAL A O 1
ATOM 1925 N N . THR A 1 243 ? 37.557 17.581 -49.116 1.00 35.72 243 THR A N 1
ATOM 1926 C CA . THR A 1 243 ? 38.138 16.301 -48.674 1.00 35.72 243 THR A CA 1
ATOM 1927 C C . THR A 1 243 ? 37.352 15.726 -47.495 1.00 35.72 243 THR A C 1
ATOM 1929 O O . THR A 1 243 ? 37.830 15.661 -46.366 1.00 35.72 243 THR A O 1
ATOM 1932 N N . ALA A 1 244 ? 36.121 15.275 -47.756 1.00 32.62 244 ALA A N 1
ATOM 1933 C CA . ALA A 1 244 ? 35.366 14.474 -46.793 1.00 32.62 244 ALA A CA 1
ATOM 1934 C C . ALA A 1 244 ? 36.009 13.075 -46.662 1.00 32.62 244 ALA A C 1
ATOM 1936 O O . ALA A 1 244 ? 36.027 12.337 -47.651 1.00 32.62 244 ALA A O 1
ATOM 1937 N N . PRO A 1 245 ? 36.525 12.668 -45.485 1.00 38.84 245 PRO A N 1
ATOM 1938 C CA . PRO A 1 245 ? 37.047 11.319 -45.302 1.00 38.84 245 PRO A CA 1
ATOM 1939 C C . PRO A 1 245 ? 35.900 10.307 -45.350 1.00 38.84 245 PRO A C 1
ATOM 1941 O O . PRO A 1 245 ? 34.854 10.515 -44.732 1.00 38.84 245 PRO A O 1
ATOM 1944 N N . SER A 1 246 ? 36.102 9.179 -46.029 1.00 44.09 246 SER A N 1
ATOM 1945 C CA . SER A 1 246 ? 35.163 8.055 -46.045 1.00 44.09 246 SER A CA 1
ATOM 1946 C C . SER A 1 246 ? 35.178 7.309 -44.704 1.00 44.09 246 SER A C 1
ATOM 1948 O O . SER A 1 246 ? 35.718 6.210 -44.581 1.00 44.09 246 SER A O 1
ATOM 1950 N N . HIS A 1 247 ? 34.595 7.918 -43.668 1.00 42.56 247 HIS A N 1
ATOM 1951 C CA . HIS A 1 247 ? 34.539 7.318 -42.340 1.00 42.56 247 HIS A CA 1
ATOM 1952 C C . HIS A 1 247 ? 33.540 6.153 -42.323 1.00 42.56 247 HIS A C 1
ATOM 1954 O O . HIS A 1 247 ? 32.335 6.317 -42.136 1.00 42.56 247 HIS A O 1
ATOM 1960 N N . VAL A 1 248 ? 34.068 4.948 -42.542 1.00 46.03 248 VAL A N 1
ATOM 1961 C CA . VAL A 1 248 ? 33.426 3.703 -42.118 1.00 46.03 248 VAL A CA 1
ATOM 1962 C C . VAL A 1 248 ? 33.161 3.830 -40.619 1.00 46.03 248 VAL A C 1
ATOM 1964 O O . VAL A 1 248 ? 34.105 4.111 -39.880 1.00 46.03 248 VAL A O 1
ATOM 1967 N N . MET A 1 249 ? 31.913 3.618 -40.178 1.00 48.12 249 MET A N 1
ATOM 1968 C CA . MET A 1 249 ? 31.592 3.592 -38.745 1.00 48.12 249 MET A CA 1
ATOM 1969 C C . MET A 1 249 ? 32.578 2.680 -38.027 1.00 48.12 249 MET A C 1
ATOM 1971 O O . MET A 1 249 ? 32.698 1.495 -38.361 1.00 48.12 249 MET A O 1
ATOM 1975 N N . THR A 1 250 ? 33.303 3.227 -37.058 1.00 54.94 250 THR A N 1
ATOM 1976 C CA . THR A 1 250 ? 34.331 2.436 -36.385 1.00 54.94 250 THR A CA 1
ATOM 1977 C C . THR A 1 250 ? 33.663 1.356 -35.528 1.00 54.94 250 THR A C 1
ATOM 1979 O O . THR A 1 250 ? 32.571 1.573 -34.988 1.00 54.94 250 THR A O 1
ATOM 1982 N N . PRO A 1 251 ? 34.317 0.199 -35.304 1.00 58.25 251 PRO A N 1
ATOM 1983 C CA . PRO A 1 251 ? 33.821 -0.799 -34.357 1.00 58.25 251 PRO A CA 1
ATOM 1984 C C . PRO A 1 251 ? 33.605 -0.248 -32.936 1.00 58.25 251 PRO A C 1
ATOM 1986 O O . PRO A 1 251 ? 32.941 -0.890 -32.127 1.00 58.25 251 PRO A O 1
ATOM 1989 N N . GLU A 1 252 ? 34.153 0.927 -32.609 1.00 59.91 252 GLU A N 1
ATOM 1990 C CA . GLU A 1 252 ? 33.900 1.632 -31.353 1.00 59.91 252 GLU A CA 1
ATOM 1991 C C . GLU A 1 252 ? 32.506 2.258 -31.277 1.00 59.91 252 GLU A C 1
ATOM 1993 O O . GLU A 1 252 ? 31.897 2.229 -30.214 1.00 59.91 252 GLU A O 1
ATOM 1998 N N . GLU A 1 253 ? 31.972 2.809 -32.368 1.00 62.34 253 GLU A N 1
ATOM 1999 C CA . GLU A 1 253 ? 30.641 3.435 -32.374 1.00 62.34 253 GLU A CA 1
ATOM 2000 C C . GLU A 1 253 ? 29.535 2.389 -32.220 1.00 62.34 253 GLU A C 1
ATOM 2002 O O . GLU A 1 253 ? 28.608 2.569 -31.429 1.00 62.34 253 GLU A O 1
ATOM 2007 N N . GLN A 1 254 ? 29.684 1.242 -32.891 1.00 61.09 254 GLN A N 1
ATOM 2008 C CA . GLN A 1 254 ? 28.809 0.086 -32.682 1.00 61.09 254 GLN A CA 1
ATOM 2009 C C . GLN A 1 254 ? 28.900 -0.438 -31.238 1.00 61.09 254 GLN A C 1
ATOM 2011 O O . GLN A 1 254 ? 27.871 -0.699 -30.614 1.00 61.09 254 GLN A O 1
ATOM 2016 N N . LYS A 1 255 ? 30.112 -0.531 -30.666 1.00 66.50 255 LYS A N 1
ATOM 2017 C CA . LYS A 1 255 ? 30.302 -0.913 -29.254 1.00 66.50 255 LYS A CA 1
ATOM 2018 C C . LYS A 1 255 ? 29.662 0.087 -28.289 1.00 66.50 255 LYS A C 1
ATOM 2020 O O . LYS A 1 255 ? 28.998 -0.357 -27.360 1.00 66.50 255 LYS A O 1
ATOM 2025 N N . LYS A 1 256 ? 29.784 1.398 -28.531 1.00 71.81 256 LYS 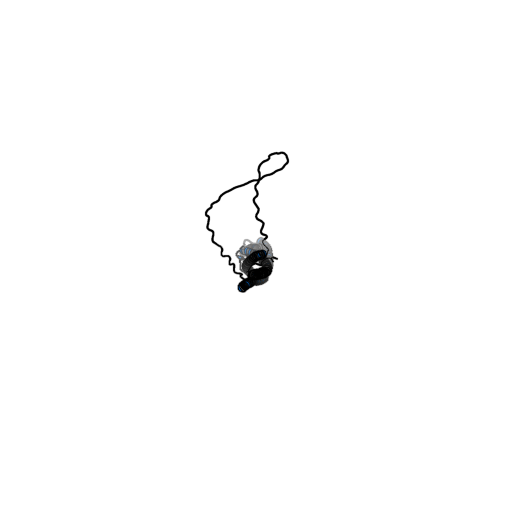A N 1
ATOM 2026 C CA . LYS A 1 256 ? 29.136 2.458 -27.733 1.00 71.81 256 LYS A CA 1
ATOM 2027 C C . LYS A 1 256 ? 27.609 2.340 -27.777 1.00 71.81 256 LYS A C 1
ATOM 2029 O O . LYS A 1 256 ? 26.968 2.412 -26.732 1.00 71.81 256 LYS A O 1
ATOM 2034 N N . ALA A 1 257 ? 27.024 2.081 -28.950 1.00 65.38 257 ALA A N 1
ATOM 2035 C CA . ALA A 1 257 ? 25.585 1.838 -29.081 1.00 65.38 257 ALA A CA 1
ATOM 2036 C C . ALA A 1 257 ? 25.130 0.577 -28.317 1.00 65.38 257 ALA A C 1
ATOM 2038 O O . ALA A 1 257 ? 24.104 0.602 -27.635 1.00 65.38 257 ALA A O 1
ATOM 2039 N N . GLU A 1 258 ? 25.910 -0.510 -28.361 1.00 69.12 258 GLU A N 1
ATOM 2040 C CA . GLU A 1 258 ? 25.629 -1.696 -27.546 1.00 69.12 258 GLU A CA 1
ATOM 2041 C C . GLU A 1 258 ? 25.813 -1.466 -26.040 1.00 69.12 258 GLU A C 1
ATOM 2043 O O . GLU A 1 258 ? 25.055 -2.031 -25.255 1.00 69.12 258 GLU A O 1
ATOM 2048 N N . GLN A 1 259 ? 26.809 -0.683 -25.621 1.00 77.38 259 GLN A N 1
ATOM 2049 C CA . GLN A 1 259 ? 27.053 -0.350 -24.214 1.00 77.38 259 GLN A CA 1
ATOM 2050 C C . GLN A 1 259 ? 25.888 0.463 -23.648 1.00 77.38 259 GLN A C 1
ATOM 2052 O O . GLN A 1 259 ? 25.270 0.020 -22.682 1.00 77.38 259 GLN A O 1
ATOM 2057 N N . ALA A 1 260 ? 25.488 1.539 -24.331 1.00 72.38 260 ALA A N 1
ATOM 2058 C CA . ALA A 1 260 ? 24.313 2.328 -23.962 1.00 72.38 260 ALA A CA 1
ATOM 2059 C C . ALA A 1 260 ? 23.033 1.469 -23.906 1.00 72.38 260 ALA A C 1
ATOM 2061 O O . ALA A 1 260 ? 22.228 1.612 -22.991 1.00 72.38 260 ALA A O 1
ATOM 2062 N N . SER A 1 261 ? 22.858 0.520 -24.835 1.00 75.06 261 SER A N 1
ATOM 2063 C CA . SER A 1 261 ? 21.742 -0.437 -24.801 1.00 75.06 261 SER A CA 1
ATOM 2064 C C . SER A 1 261 ? 21.785 -1.366 -23.578 1.00 75.06 261 SER A C 1
ATOM 2066 O O . SER A 1 261 ? 20.748 -1.602 -22.959 1.00 75.06 261 SER A O 1
ATOM 2068 N N . LYS A 1 262 ? 22.966 -1.869 -23.197 1.00 82.31 262 LYS A N 1
ATOM 2069 C CA . LYS A 1 262 ? 23.161 -2.738 -22.021 1.00 82.31 262 LYS A CA 1
ATOM 2070 C C . LYS A 1 262 ? 22.934 -1.979 -20.709 1.00 82.31 262 LYS A C 1
ATOM 2072 O O . LYS A 1 262 ? 22.287 -2.509 -19.809 1.00 82.31 262 LYS A O 1
ATOM 2077 N N . GLU A 1 263 ? 23.392 -0.734 -20.622 1.00 85.81 263 GLU A N 1
ATOM 2078 C CA . GLU A 1 263 ? 23.143 0.176 -19.494 1.00 85.81 263 GLU A CA 1
ATOM 2079 C C . GLU A 1 263 ? 21.647 0.505 -19.358 1.00 85.81 263 GLU A C 1
ATOM 2081 O O . GLU A 1 263 ? 21.082 0.413 -18.267 1.00 85.81 263 GLU A O 1
ATOM 2086 N N . LEU A 1 264 ? 20.972 0.783 -20.478 1.00 82.94 264 LEU A N 1
ATOM 2087 C CA . LEU A 1 264 ? 19.538 1.071 -20.533 1.00 82.94 264 LEU A CA 1
ATOM 2088 C C . LEU A 1 264 ? 18.673 -0.113 -20.066 1.00 82.94 264 LEU A C 1
ATOM 2090 O O . LEU A 1 264 ? 17.701 0.095 -19.331 1.00 82.94 264 LEU A O 1
ATOM 2094 N N . ILE A 1 265 ? 19.046 -1.345 -20.440 1.00 87.12 265 ILE A N 1
ATOM 2095 C CA . ILE A 1 265 ? 18.451 -2.578 -19.897 1.00 87.12 265 ILE A CA 1
ATOM 2096 C C . ILE A 1 265 ? 18.728 -2.672 -18.392 1.00 87.12 265 ILE A C 1
ATOM 2098 O O . ILE A 1 265 ? 17.793 -2.845 -17.615 1.00 87.12 265 ILE A O 1
ATOM 2102 N N . ALA A 1 266 ? 19.987 -2.536 -17.965 1.00 89.75 266 ALA A N 1
ATOM 2103 C CA . ALA A 1 266 ? 20.380 -2.714 -16.568 1.00 89.75 266 ALA A CA 1
ATOM 2104 C C . ALA A 1 266 ? 19.662 -1.738 -15.621 1.00 89.75 266 ALA A C 1
ATOM 2106 O O . ALA A 1 266 ? 19.209 -2.143 -14.553 1.00 89.75 266 ALA A O 1
ATOM 2107 N N . ASP A 1 267 ? 19.507 -0.472 -16.006 1.00 89.31 267 ASP A N 1
ATOM 2108 C CA . ASP A 1 267 ? 18.747 0.512 -15.228 1.00 89.31 267 ASP A CA 1
ATOM 2109 C C . ASP A 1 267 ? 17.248 0.217 -15.189 1.00 89.31 267 ASP A C 1
ATOM 2111 O O . ASP A 1 267 ? 16.608 0.407 -14.155 1.00 89.31 267 ASP A O 1
ATOM 2115 N N . THR A 1 268 ? 16.688 -0.268 -16.299 1.00 91.38 268 THR A N 1
ATOM 2116 C CA . THR A 1 268 ? 15.284 -0.688 -16.348 1.00 91.38 268 THR A CA 1
ATOM 2117 C C . THR A 1 268 ? 15.053 -1.877 -15.413 1.00 91.38 268 THR A C 1
ATOM 2119 O O . THR A 1 268 ? 14.134 -1.844 -14.599 1.00 91.38 268 THR A O 1
ATOM 2122 N N . LEU A 1 269 ? 15.939 -2.879 -15.432 1.00 91.94 269 LEU A N 1
ATOM 2123 C CA . LEU A 1 269 ? 15.867 -4.039 -14.541 1.00 91.94 269 LEU A CA 1
ATOM 2124 C C . LEU A 1 269 ? 15.980 -3.655 -13.056 1.00 91.94 269 LEU A C 1
ATOM 2126 O O . LEU A 1 269 ? 15.171 -4.134 -12.269 1.00 91.94 269 LEU A O 1
ATOM 2130 N N . LYS A 1 270 ? 16.885 -2.740 -12.669 1.00 94.81 270 LYS A N 1
ATOM 2131 C CA . LYS A 1 270 ? 16.964 -2.218 -11.282 1.00 94.81 270 LYS A CA 1
ATOM 2132 C C . LYS A 1 270 ? 15.646 -1.575 -10.832 1.00 94.81 270 LYS A C 1
ATOM 2134 O O . LYS A 1 270 ? 15.217 -1.754 -9.693 1.00 94.81 270 LYS A O 1
ATOM 2139 N N . LEU A 1 271 ? 14.996 -0.812 -11.714 1.00 94.06 271 LEU A N 1
ATOM 2140 C CA . LEU A 1 271 ? 13.734 -0.134 -11.407 1.00 94.06 271 LEU A CA 1
ATOM 2141 C C . LEU A 1 271 ? 12.559 -1.127 -11.310 1.00 94.06 271 LEU A C 1
ATOM 2143 O O . LEU A 1 271 ? 11.690 -0.977 -10.448 1.00 94.06 271 LEU A O 1
ATOM 2147 N N . LEU A 1 272 ? 12.567 -2.186 -12.121 1.00 93.69 272 LEU A N 1
ATOM 2148 C CA . LEU A 1 272 ? 11.609 -3.294 -12.039 1.00 93.69 272 LEU A CA 1
ATOM 2149 C C . LEU A 1 272 ? 11.845 -4.190 -10.810 1.00 93.69 272 LEU A C 1
ATOM 2151 O O . LEU A 1 272 ? 10.887 -4.647 -10.190 1.00 93.69 272 LEU A O 1
ATOM 2155 N N . GLU A 1 273 ? 13.093 -4.379 -10.382 1.00 95.31 273 GLU A N 1
ATOM 2156 C CA . GLU A 1 273 ? 13.434 -5.059 -9.127 1.00 95.31 273 GLU A CA 1
ATOM 2157 C C . GLU A 1 273 ? 12.956 -4.251 -7.911 1.00 95.31 273 GLU A C 1
ATOM 2159 O O . GLU A 1 273 ? 12.259 -4.789 -7.047 1.00 95.31 273 GLU A O 1
ATOM 2164 N N . LYS A 1 274 ? 13.217 -2.934 -7.885 1.00 94.69 274 LYS A N 1
ATOM 2165 C CA . LYS A 1 274 ? 12.663 -1.995 -6.890 1.00 94.69 274 LYS A CA 1
ATOM 2166 C C . LYS A 1 274 ? 11.130 -2.056 -6.850 1.00 94.69 274 LYS A C 1
ATOM 2168 O O . LYS A 1 274 ? 10.546 -2.075 -5.766 1.00 94.69 274 LYS A O 1
ATOM 2173 N N . THR A 1 275 ? 10.492 -2.154 -8.016 1.00 95.69 275 THR A N 1
ATOM 2174 C CA . THR A 1 275 ? 9.038 -2.319 -8.167 1.00 95.69 275 THR A CA 1
ATOM 2175 C C . THR A 1 275 ? 8.542 -3.642 -7.576 1.00 95.69 275 THR A C 1
ATOM 2177 O O . THR A 1 275 ? 7.618 -3.643 -6.765 1.00 95.69 275 THR A O 1
ATOM 2180 N N . SER A 1 276 ? 9.184 -4.765 -7.909 1.00 95.31 276 SER A N 1
ATOM 2181 C CA . SER A 1 276 ? 8.850 -6.099 -7.386 1.00 95.31 276 SER A CA 1
ATOM 2182 C C . SER A 1 276 ? 9.032 -6.185 -5.864 1.00 95.31 276 SER A C 1
ATOM 2184 O O . SER A 1 276 ? 8.140 -6.639 -5.146 1.00 95.31 276 SER A O 1
ATOM 2186 N N . CYS A 1 277 ? 10.141 -5.65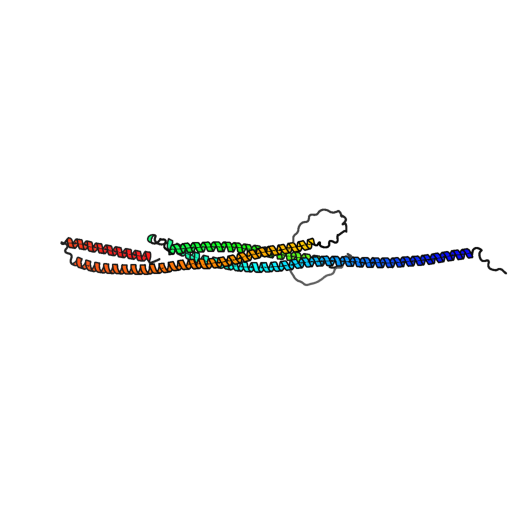0 -5.346 1.00 96.00 277 CYS A N 1
ATOM 2187 C CA . CYS A 1 277 ? 10.417 -5.549 -3.914 1.00 96.00 277 CYS A CA 1
ATOM 2188 C C . CYS A 1 277 ? 9.344 -4.722 -3.183 1.00 96.00 277 CYS A C 1
ATOM 2190 O O . CYS A 1 277 ? 8.772 -5.179 -2.189 1.00 96.00 277 CYS A O 1
ATOM 2192 N N . HIS A 1 278 ? 8.995 -3.544 -3.715 1.00 96.38 278 HIS A N 1
ATOM 2193 C CA . HIS A 1 278 ? 7.925 -2.711 -3.165 1.00 96.38 278 HIS A CA 1
ATOM 2194 C C . HIS A 1 278 ? 6.555 -3.407 -3.208 1.00 96.38 278 HIS A C 1
ATOM 2196 O O . HIS A 1 278 ? 5.821 -3.361 -2.218 1.00 96.38 278 HIS A O 1
ATOM 2202 N N . ARG A 1 279 ? 6.221 -4.092 -4.310 1.00 96.00 279 ARG A N 1
ATOM 2203 C CA . ARG A 1 279 ? 4.975 -4.858 -4.461 1.00 96.00 279 ARG A CA 1
ATOM 2204 C C . ARG A 1 279 ? 4.871 -5.963 -3.409 1.00 96.00 279 ARG A C 1
ATOM 2206 O O . ARG A 1 279 ? 3.851 -6.053 -2.728 1.00 96.00 279 ARG A O 1
ATOM 2213 N N . ASN A 1 280 ? 5.928 -6.758 -3.241 1.00 96.56 280 ASN A N 1
ATOM 2214 C CA . ASN A 1 280 ? 5.970 -7.856 -2.274 1.00 96.56 280 ASN A CA 1
ATOM 2215 C C . ASN A 1 280 ? 5.823 -7.336 -0.838 1.00 96.56 280 ASN A C 1
ATOM 2217 O O . ASN A 1 280 ? 4.922 -7.779 -0.126 1.00 96.56 280 ASN A O 1
ATOM 2221 N N . LYS A 1 281 ? 6.612 -6.321 -0.454 1.00 96.81 281 LYS A N 1
ATOM 2222 C CA . LYS A 1 281 ? 6.508 -5.671 0.862 1.00 96.81 281 LYS A CA 1
ATOM 2223 C C . LYS A 1 281 ? 5.110 -5.093 1.110 1.00 96.81 281 LYS A C 1
ATOM 2225 O O . LYS A 1 281 ? 4.567 -5.236 2.198 1.00 96.81 281 LYS A O 1
ATOM 2230 N N . SER A 1 282 ? 4.497 -4.476 0.100 1.00 96.88 282 SER A N 1
ATOM 2231 C CA . SER A 1 282 ? 3.154 -3.895 0.221 1.00 96.88 282 SER A CA 1
ATOM 2232 C C . SER A 1 282 ? 2.067 -4.953 0.414 1.00 96.88 282 SER A C 1
ATOM 2234 O O . SER A 1 282 ? 1.149 -4.744 1.205 1.00 96.88 282 SER A O 1
ATOM 2236 N N . LEU A 1 283 ? 2.175 -6.108 -0.251 1.00 95.94 283 LEU A N 1
ATOM 2237 C CA . LEU A 1 283 ? 1.267 -7.240 -0.043 1.00 95.94 283 LEU A CA 1
ATOM 2238 C C . LEU A 1 283 ? 1.467 -7.892 1.337 1.00 95.94 283 LEU A C 1
ATOM 2240 O O . LEU A 1 283 ? 0.480 -8.221 1.997 1.00 95.94 283 LEU A O 1
ATOM 2244 N N . GLU A 1 284 ? 2.713 -8.020 1.798 1.00 97.00 284 GLU A N 1
ATOM 2245 C CA . GLU A 1 284 ? 3.052 -8.536 3.129 1.00 97.00 284 GLU A CA 1
ATOM 2246 C C . GLU A 1 284 ? 2.532 -7.617 4.246 1.00 97.00 284 GLU A C 1
ATOM 2248 O O . GLU A 1 284 ? 1.793 -8.077 5.121 1.00 97.00 284 GLU A O 1
ATOM 2253 N N . THR A 1 285 ? 2.808 -6.308 4.182 1.00 95.94 285 THR A N 1
ATOM 2254 C CA . THR A 1 285 ? 2.256 -5.318 5.121 1.00 95.94 285 THR A CA 1
ATOM 2255 C C . THR A 1 285 ? 0.725 -5.319 5.089 1.00 95.94 285 THR A C 1
ATOM 2257 O O . THR A 1 285 ? 0.108 -5.303 6.151 1.00 95.94 285 THR A O 1
ATOM 2260 N N . VAL A 1 286 ? 0.077 -5.413 3.919 1.00 96.38 286 VAL A N 1
ATOM 2261 C CA . VAL A 1 286 ? -1.394 -5.536 3.828 1.00 96.38 286 VAL A CA 1
ATOM 2262 C C . VAL A 1 286 ? -1.912 -6.790 4.543 1.00 96.38 286 VAL A C 1
ATOM 2264 O O . VAL A 1 286 ? -2.931 -6.716 5.233 1.00 96.38 286 VAL A O 1
ATOM 2267 N N . PHE A 1 287 ? -1.235 -7.935 4.419 1.00 96.56 287 PHE A N 1
ATOM 2268 C CA . PHE A 1 287 ? -1.622 -9.167 5.114 1.00 96.56 287 PHE A CA 1
ATOM 2269 C C . PHE A 1 287 ? -1.422 -9.061 6.635 1.00 96.56 287 PHE A C 1
ATOM 2271 O O . PHE A 1 287 ? -2.352 -9.324 7.401 1.00 96.56 287 PHE A O 1
ATOM 2278 N N . LYS A 1 288 ? -0.245 -8.597 7.069 1.00 96.56 288 LYS A N 1
ATOM 2279 C CA . LYS A 1 288 ? 0.106 -8.330 8.472 1.00 96.56 288 LYS A CA 1
ATOM 2280 C C . LYS A 1 288 ? -0.896 -7.374 9.125 1.00 96.56 288 LYS A C 1
ATOM 2282 O O . LYS A 1 288 ? -1.500 -7.717 10.137 1.00 96.56 288 LYS A O 1
ATOM 2287 N N . VAL A 1 289 ? -1.158 -6.219 8.507 1.00 95.94 289 VAL A N 1
ATOM 2288 C CA . VAL A 1 289 ? -2.124 -5.224 9.001 1.00 95.94 289 VAL A CA 1
ATOM 2289 C C . VAL A 1 289 ? -3.530 -5.816 9.101 1.00 95.94 289 VAL A C 1
ATOM 2291 O O . VAL A 1 289 ? -4.205 -5.584 10.104 1.00 95.94 289 VAL A O 1
ATOM 2294 N N . LYS A 1 290 ? -3.979 -6.627 8.132 1.00 95.19 290 LYS A N 1
ATOM 2295 C CA . LYS A 1 290 ? -5.266 -7.344 8.233 1.00 95.19 290 LYS A CA 1
ATOM 2296 C C . LYS A 1 290 ? -5.318 -8.267 9.446 1.00 95.19 290 LYS A C 1
ATOM 2298 O O . LYS A 1 290 ? -6.320 -8.260 10.159 1.00 95.19 290 LYS A O 1
ATOM 2303 N N . GLN A 1 291 ? -4.261 -9.038 9.687 1.00 96.06 291 GLN A N 1
ATOM 2304 C CA . GLN A 1 291 ? -4.192 -9.962 10.814 1.00 96.06 291 GLN A CA 1
ATOM 2305 C C . GLN A 1 291 ? -4.152 -9.218 12.157 1.00 96.06 291 GLN A C 1
ATOM 2307 O O . GLN A 1 291 ? -4.923 -9.544 13.060 1.00 96.06 291 GLN A O 1
ATOM 2312 N N . ASP A 1 292 ? -3.306 -8.194 12.282 1.00 94.81 292 ASP A N 1
ATOM 2313 C CA . ASP A 1 292 ? -3.131 -7.425 13.515 1.00 94.81 292 ASP A CA 1
ATOM 2314 C C . ASP A 1 292 ? -4.367 -6.601 13.881 1.00 94.81 292 ASP A C 1
ATOM 2316 O O . ASP A 1 292 ? -4.823 -6.664 15.023 1.00 94.81 292 ASP A O 1
ATOM 2320 N N . THR A 1 293 ? -4.967 -5.894 12.920 1.00 94.12 293 THR A N 1
ATOM 2321 C CA . THR A 1 293 ? -6.186 -5.104 13.169 1.00 94.12 293 THR A CA 1
ATOM 2322 C C . THR A 1 293 ? -7.391 -5.995 13.466 1.00 94.12 293 THR A C 1
ATOM 2324 O O . THR A 1 293 ? -8.128 -5.718 14.408 1.00 94.12 293 THR A O 1
ATOM 2327 N N . SER A 1 294 ? -7.552 -7.125 12.762 1.00 94.81 294 SER A N 1
ATOM 2328 C CA . SER A 1 294 ? -8.602 -8.104 13.081 1.00 94.81 294 SER A CA 1
ATOM 2329 C C . SER A 1 294 ? -8.416 -8.710 14.477 1.00 94.81 294 SER A C 1
ATOM 2331 O O . SER A 1 294 ? -9.394 -8.912 15.195 1.00 94.81 294 SER A O 1
ATOM 2333 N N . ARG A 1 295 ? -7.168 -8.988 14.880 1.00 95.44 295 ARG A N 1
ATOM 2334 C CA . ARG A 1 295 ? -6.818 -9.509 16.210 1.00 95.44 295 ARG A CA 1
ATOM 2335 C C . ARG A 1 295 ? -7.030 -8.474 17.317 1.00 95.44 295 ARG A C 1
ATOM 2337 O O . ARG A 1 295 ? -7.426 -8.854 18.415 1.00 95.44 295 ARG A O 1
ATOM 2344 N N . ALA A 1 296 ? -6.773 -7.196 17.047 1.00 94.56 296 ALA A N 1
ATOM 2345 C CA . ALA A 1 296 ? -7.030 -6.103 17.980 1.00 94.56 296 ALA A CA 1
ATOM 2346 C C . ALA A 1 296 ? -8.538 -5.881 18.184 1.00 94.56 296 ALA A C 1
ATOM 2348 O O . ALA A 1 296 ? -9.007 -5.969 19.318 1.00 94.56 296 ALA A O 1
ATOM 2349 N N . ASN A 1 297 ? -9.297 -5.732 17.094 1.00 93.50 297 ASN A N 1
ATOM 2350 C CA . ASN A 1 297 ? -10.750 -5.561 17.130 1.00 93.50 297 ASN A CA 1
ATOM 2351 C C . ASN A 1 297 ? -11.452 -6.751 17.805 1.00 93.50 297 ASN A C 1
ATOM 2353 O O . ASN A 1 297 ? -12.292 -6.559 18.672 1.00 93.50 297 ASN A O 1
ATOM 2357 N N . HIS A 1 298 ? -11.070 -8.000 17.504 1.00 94.94 298 HIS A N 1
ATOM 2358 C CA . HIS A 1 298 ? -11.663 -9.159 18.191 1.00 94.94 298 HIS A CA 1
ATOM 2359 C C . HIS A 1 298 ? -11.449 -9.108 19.715 1.00 94.94 298 HIS A C 1
ATOM 2361 O O . HIS A 1 298 ? -12.365 -9.441 20.462 1.00 94.94 298 HIS A O 1
ATOM 2367 N N . ARG A 1 299 ? -10.285 -8.642 20.195 1.00 94.88 299 ARG A N 1
ATOM 2368 C CA . ARG A 1 299 ? -10.020 -8.481 21.637 1.00 94.88 299 ARG A CA 1
ATOM 2369 C C . ARG A 1 299 ? -10.866 -7.376 22.271 1.00 94.88 299 ARG A C 1
ATOM 2371 O O . ARG A 1 299 ? -11.296 -7.545 23.410 1.00 94.88 299 ARG A O 1
ATOM 2378 N N . SER A 1 300 ? -11.093 -6.257 21.581 1.00 94.06 300 SER A N 1
ATOM 2379 C CA . SER A 1 300 ? -11.931 -5.178 22.113 1.00 94.06 300 SER A CA 1
ATOM 2380 C C . SER A 1 300 ? -13.418 -5.546 22.090 1.00 94.06 300 SER A C 1
ATOM 2382 O O . SER A 1 300 ? -14.091 -5.303 23.090 1.00 94.06 300 SER A O 1
ATOM 2384 N N . GLU A 1 301 ? -13.908 -6.234 21.050 1.00 94.00 301 GLU A N 1
ATOM 2385 C CA . GLU A 1 301 ? -15.257 -6.828 21.020 1.00 94.00 301 GLU A CA 1
ATOM 2386 C C . GLU A 1 301 ? -15.458 -7.875 22.129 1.00 94.00 301 GLU A C 1
ATOM 2388 O O . GLU A 1 301 ? -16.470 -7.843 22.827 1.00 94.00 301 GLU A O 1
ATOM 2393 N N . ASP A 1 302 ? -14.482 -8.756 22.371 1.00 94.81 302 ASP A N 1
ATOM 2394 C CA . ASP A 1 302 ? -14.522 -9.725 23.476 1.00 94.81 302 ASP A CA 1
ATOM 2395 C C . ASP A 1 302 ? -14.660 -9.030 24.838 1.00 94.81 302 ASP A C 1
ATOM 2397 O O . ASP A 1 302 ? -15.486 -9.418 25.671 1.00 94.81 302 ASP A O 1
ATOM 2401 N N . CYS A 1 303 ? -13.866 -7.982 25.068 1.00 92.94 303 CYS A N 1
ATOM 2402 C CA . CYS A 1 303 ? -13.935 -7.180 26.286 1.00 92.94 303 CYS A CA 1
ATOM 2403 C C . CYS A 1 303 ? -15.254 -6.391 26.392 1.00 92.94 303 CYS A C 1
ATOM 2405 O O . CYS A 1 303 ? -15.807 -6.296 27.488 1.00 92.94 303 CYS A O 1
ATOM 2407 N N . LEU A 1 304 ? -15.795 -5.871 25.283 1.00 91.25 304 LEU A N 1
ATOM 2408 C CA . LEU A 1 304 ? -17.110 -5.217 25.233 1.00 91.25 304 LEU A CA 1
ATOM 2409 C C . LEU A 1 304 ? -18.237 -6.198 25.568 1.00 91.25 304 LEU A C 1
ATOM 2411 O O . LEU A 1 304 ? -19.097 -5.880 26.388 1.00 91.25 304 LEU A O 1
ATOM 2415 N N . SER A 1 305 ? -18.216 -7.398 24.986 1.00 93.56 305 SER A N 1
ATOM 2416 C CA . SER A 1 305 ? -19.222 -8.436 25.218 1.00 93.56 305 SER A CA 1
ATOM 2417 C C . SER A 1 305 ? -19.234 -8.880 26.682 1.00 93.56 305 SER A C 1
ATOM 2419 O O . SER A 1 305 ? -20.294 -8.916 27.308 1.00 93.56 305 SER A O 1
ATOM 2421 N N . ARG A 1 306 ? -18.056 -9.157 27.263 1.00 92.19 306 ARG A N 1
ATOM 2422 C CA . ARG A 1 306 ? -17.925 -9.513 28.688 1.00 92.19 306 ARG A CA 1
ATOM 2423 C C . ARG A 1 306 ? -18.410 -8.378 29.588 1.00 92.19 306 ARG A C 1
ATOM 2425 O O . ARG A 1 306 ? -19.255 -8.611 30.448 1.00 92.19 306 ARG A O 1
ATOM 2432 N N . ARG A 1 307 ? -17.977 -7.137 29.330 1.00 87.88 307 ARG A N 1
ATOM 2433 C CA . ARG A 1 307 ? -18.387 -5.974 30.130 1.00 87.88 307 ARG A CA 1
ATOM 2434 C C . ARG A 1 307 ? -19.887 -5.678 30.024 1.00 87.88 307 ARG A C 1
ATOM 2436 O O . ARG A 1 307 ? -20.493 -5.248 30.999 1.00 87.88 307 ARG A O 1
ATOM 2443 N N . THR A 1 308 ? -20.501 -5.952 28.874 1.00 89.88 308 THR A N 1
ATOM 2444 C CA . THR A 1 308 ? -21.957 -5.835 28.680 1.00 89.88 308 THR A CA 1
ATOM 2445 C C . THR A 1 308 ? -22.712 -6.871 29.516 1.00 89.88 308 THR A C 1
ATOM 2447 O O . THR A 1 308 ? -23.692 -6.525 30.172 1.00 89.88 308 THR A O 1
ATOM 2450 N N . ALA A 1 309 ? -22.231 -8.118 29.563 1.00 91.50 309 ALA A N 1
ATOM 2451 C CA . ALA A 1 309 ? -22.808 -9.165 30.407 1.00 91.50 309 ALA A CA 1
ATOM 2452 C C . ALA A 1 309 ? -22.648 -8.865 31.913 1.00 91.50 309 ALA A C 1
ATOM 2454 O O . ALA A 1 309 ? -23.607 -9.011 32.669 1.00 91.50 309 ALA A O 1
ATOM 2455 N N . GLU A 1 310 ? -21.475 -8.380 32.340 1.00 88.94 310 GLU A N 1
ATOM 2456 C CA . GLU A 1 310 ? -21.228 -7.918 33.717 1.00 88.94 310 GLU A CA 1
ATOM 2457 C C . GLU A 1 310 ? -22.206 -6.812 34.139 1.00 88.94 310 GLU A C 1
ATOM 2459 O O . GLU A 1 310 ? -22.793 -6.884 35.217 1.00 88.94 310 GLU A O 1
ATOM 2464 N N . LEU A 1 311 ? -22.401 -5.795 33.291 1.00 87.00 311 LEU A N 1
ATOM 2465 C CA . LEU A 1 311 ? -23.311 -4.681 33.571 1.00 87.00 311 LEU A CA 1
ATOM 2466 C C . LEU A 1 311 ? -24.783 -5.121 33.570 1.00 87.00 311 LEU A C 1
ATOM 2468 O O . LEU A 1 311 ? -25.551 -4.652 34.406 1.00 87.00 311 LEU A O 1
ATOM 2472 N N . ALA A 1 312 ? -25.178 -6.049 32.694 1.00 89.75 312 ALA A N 1
ATOM 2473 C CA . ALA A 1 312 ? -26.535 -6.596 32.672 1.00 89.75 312 ALA A CA 1
ATOM 2474 C C . ALA A 1 312 ? -26.865 -7.401 33.945 1.00 89.75 312 ALA A C 1
ATOM 2476 O O . ALA A 1 312 ? -27.947 -7.241 34.514 1.00 89.75 312 ALA A O 1
ATOM 2477 N N . GLU A 1 313 ? -25.932 -8.226 34.430 1.00 92.69 313 GLU A N 1
ATOM 2478 C CA . GLU A 1 313 ? -26.116 -8.971 35.680 1.00 92.69 313 GLU A CA 1
ATOM 2479 C C . GLU A 1 313 ? -26.043 -8.047 36.909 1.00 92.69 313 GLU A C 1
ATOM 2481 O O . GLU A 1 313 ? -26.869 -8.176 37.812 1.00 92.69 313 GLU A O 1
ATOM 2486 N N . MET A 1 314 ? -25.137 -7.059 36.925 1.00 89.88 314 MET A N 1
ATOM 2487 C CA . MET A 1 314 ? -25.083 -6.037 37.981 1.00 89.88 314 MET A CA 1
ATOM 2488 C C . MET A 1 314 ? -26.396 -5.248 38.067 1.00 89.88 314 MET A C 1
ATOM 2490 O O . MET A 1 314 ? -26.940 -5.094 39.159 1.00 89.88 314 MET A O 1
ATOM 2494 N N . LYS A 1 315 ? -26.940 -4.802 36.926 1.00 89.31 315 LYS A N 1
ATOM 2495 C CA . LYS A 1 315 ? -28.237 -4.118 36.846 1.00 89.31 315 LYS A CA 1
ATOM 2496 C C . LYS A 1 315 ? -29.341 -4.956 37.491 1.00 89.31 315 LYS A C 1
ATOM 2498 O O . LYS A 1 315 ? -30.002 -4.492 38.413 1.00 89.31 315 LYS A O 1
ATOM 2503 N N . LYS A 1 316 ? -29.474 -6.213 37.063 1.00 93.00 316 LYS A N 1
ATOM 2504 C CA . LYS A 1 316 ? -30.453 -7.181 37.580 1.00 93.00 316 LYS A CA 1
ATOM 2505 C C . LYS A 1 316 ? -30.313 -7.422 39.092 1.00 93.00 316 LYS A C 1
ATOM 2507 O O . LYS A 1 316 ? -31.318 -7.605 39.779 1.00 93.00 316 LYS A O 1
ATOM 2512 N N . GLN A 1 317 ? -29.091 -7.409 39.627 1.00 93.12 317 GLN A N 1
ATOM 2513 C CA . GLN A 1 317 ? -28.844 -7.527 41.069 1.00 93.12 317 GLN A CA 1
ATOM 2514 C C . GLN A 1 317 ? -29.238 -6.254 41.832 1.00 93.12 317 GLN A C 1
ATOM 2516 O O . GLN A 1 317 ? -29.899 -6.354 42.865 1.00 93.12 317 GLN A O 1
ATOM 2521 N N . LEU A 1 318 ? -28.913 -5.066 41.311 1.00 90.81 318 LEU A N 1
ATOM 2522 C CA . LEU A 1 318 ? -29.328 -3.785 41.895 1.00 90.81 318 LEU A CA 1
ATOM 2523 C C . LEU A 1 318 ? -30.857 -3.613 41.870 1.00 90.81 318 LEU A C 1
ATOM 2525 O O . LEU A 1 318 ? -31.442 -3.245 42.886 1.00 90.81 318 LEU A O 1
ATOM 2529 N N . GLU A 1 319 ? -31.514 -3.942 40.754 1.00 91.62 319 GLU A N 1
ATOM 2530 C CA . GLU A 1 319 ? -32.977 -3.918 40.611 1.00 91.62 319 GLU A CA 1
ATOM 2531 C C . GLU A 1 319 ? -33.656 -4.879 41.598 1.00 91.62 319 GLU A C 1
ATOM 2533 O O . GLU A 1 319 ? -34.619 -4.503 42.268 1.00 91.62 319 GLU A O 1
ATOM 2538 N N . LYS A 1 320 ? -33.115 -6.094 41.774 1.00 94.38 320 LYS A N 1
ATOM 2539 C CA . LYS A 1 320 ? -33.593 -7.019 42.810 1.00 94.38 320 LYS A CA 1
ATOM 2540 C C . LYS A 1 320 ? -33.423 -6.431 44.216 1.00 94.38 320 LYS A C 1
ATOM 2542 O O . LYS A 1 320 ? -34.357 -6.490 45.010 1.00 94.38 320 LYS A O 1
ATOM 2547 N N . HIS A 1 321 ? -32.262 -5.858 44.532 1.00 92.69 321 HIS A N 1
ATOM 2548 C CA . HIS A 1 321 ? -32.018 -5.270 45.850 1.00 92.69 321 HIS A CA 1
ATOM 2549 C C . HIS A 1 321 ? -32.897 -4.044 46.130 1.00 92.69 321 HIS A C 1
ATOM 2551 O O . HIS A 1 321 ? -33.325 -3.868 47.269 1.00 92.69 321 HIS A O 1
ATOM 2557 N N . ALA A 1 322 ? -33.241 -3.247 45.114 1.00 92.19 322 ALA A N 1
ATOM 2558 C CA . ALA A 1 322 ? -34.234 -2.183 45.244 1.00 92.19 322 ALA A CA 1
ATOM 2559 C C . ALA A 1 322 ? -35.614 -2.749 45.633 1.00 92.19 322 ALA A C 1
ATOM 2561 O O . ALA A 1 322 ? -36.196 -2.294 46.616 1.00 92.19 322 ALA A O 1
ATOM 2562 N N . LEU A 1 323 ? -36.086 -3.803 44.954 1.00 94.06 323 LEU A N 1
ATOM 2563 C CA . LEU A 1 323 ? -37.347 -4.485 45.287 1.00 94.06 323 LEU A CA 1
ATOM 2564 C C . LEU A 1 323 ? -37.329 -5.127 46.688 1.00 94.06 323 LEU A C 1
ATOM 2566 O O . LEU A 1 323 ? -38.319 -5.041 47.416 1.00 94.06 323 LEU A O 1
ATOM 2570 N N . ASP A 1 324 ? -36.212 -5.739 47.096 1.00 94.38 324 ASP A N 1
ATOM 2571 C CA . ASP A 1 324 ? -36.041 -6.295 48.447 1.00 94.38 324 ASP A CA 1
ATOM 2572 C C . ASP A 1 324 ? -36.110 -5.185 49.524 1.00 94.38 324 ASP A C 1
ATOM 2574 O O . ASP A 1 324 ? -36.740 -5.375 50.571 1.00 94.38 324 ASP A O 1
ATOM 2578 N N . VAL A 1 325 ? -35.527 -4.005 49.262 1.00 94.81 325 VAL A N 1
ATOM 2579 C CA . VAL A 1 325 ? -35.582 -2.830 50.155 1.00 94.81 325 VAL A CA 1
ATOM 2580 C C . VAL A 1 325 ? -36.980 -2.204 50.189 1.00 94.81 325 VAL A C 1
ATOM 2582 O O . VAL A 1 325 ? -37.473 -1.903 51.274 1.00 94.81 325 VAL A O 1
ATOM 2585 N N . GLU A 1 326 ? -37.670 -2.062 49.057 1.00 93.94 326 GLU A N 1
ATOM 2586 C CA . GLU A 1 326 ? -39.064 -1.593 49.018 1.00 93.94 326 GLU A CA 1
ATOM 2587 C C . GLU A 1 326 ? -40.000 -2.544 49.777 1.00 93.94 326 GLU A C 1
ATOM 2589 O O . GLU A 1 326 ? -40.810 -2.110 50.601 1.00 93.94 326 GLU A O 1
ATOM 2594 N N . ALA A 1 327 ? -39.836 -3.857 49.592 1.00 94.81 327 ALA A N 1
ATOM 2595 C CA . ALA A 1 327 ? -40.573 -4.864 50.345 1.00 94.81 327 ALA A CA 1
ATOM 2596 C C . ALA A 1 327 ? -40.255 -4.829 51.852 1.00 94.81 327 ALA A C 1
ATOM 2598 O O . ALA A 1 327 ? -41.133 -5.143 52.662 1.00 94.81 327 ALA A O 1
ATOM 2599 N N . ALA A 1 328 ? -39.035 -4.444 52.247 1.00 94.81 328 ALA A N 1
ATOM 2600 C CA . ALA A 1 328 ? -38.664 -4.223 53.643 1.00 94.81 328 ALA A CA 1
ATOM 2601 C C . ALA A 1 328 ? -39.305 -2.947 54.215 1.00 94.81 328 ALA A C 1
ATOM 2603 O O . ALA A 1 328 ? -39.916 -3.018 55.283 1.00 94.81 328 ALA A O 1
ATOM 2604 N N . ILE A 1 329 ? -39.261 -1.821 53.490 1.00 94.75 329 ILE A N 1
ATOM 2605 C CA . ILE A 1 329 ? -39.925 -0.559 53.863 1.00 94.75 329 ILE A CA 1
ATOM 2606 C C . ILE A 1 329 ? -41.426 -0.802 54.066 1.00 94.75 329 ILE A C 1
ATOM 2608 O O . ILE A 1 329 ? -41.938 -0.562 55.156 1.00 94.75 329 ILE A O 1
ATOM 2612 N N . LEU A 1 330 ? -42.112 -1.421 53.100 1.00 94.50 330 LEU A N 1
ATOM 2613 C CA . LEU A 1 330 ? -43.543 -1.737 53.199 1.00 94.50 330 LEU A CA 1
ATOM 2614 C C . LEU A 1 330 ? -43.886 -2.711 54.342 1.00 94.50 330 LEU A C 1
ATOM 2616 O O . LEU A 1 330 ? -45.052 -2.818 54.726 1.00 94.50 330 LEU A O 1
ATOM 2620 N N . ARG A 1 331 ? -42.931 -3.480 54.882 1.00 94.75 331 ARG A N 1
ATOM 2621 C CA . ARG A 1 331 ? -43.131 -4.287 56.105 1.00 94.75 331 ARG A CA 1
ATOM 2622 C C . ARG A 1 331 ? -42.888 -3.457 57.366 1.00 94.75 331 ARG A C 1
ATOM 2624 O O . ARG A 1 331 ? -43.650 -3.605 58.319 1.00 94.75 331 ARG A O 1
ATOM 2631 N N . ALA A 1 332 ? -41.872 -2.595 57.355 1.00 93.50 332 ALA A N 1
ATOM 2632 C CA . ALA A 1 332 ? -41.519 -1.705 58.454 1.00 93.50 332 ALA A CA 1
ATOM 2633 C C . ALA A 1 332 ? -42.607 -0.646 58.701 1.00 93.50 332 ALA A C 1
ATOM 2635 O O . ALA A 1 332 ? -43.064 -0.524 59.832 1.00 93.50 332 ALA A O 1
ATOM 2636 N N . GLU A 1 333 ? -43.115 0.018 57.656 1.00 93.56 333 GLU A N 1
ATOM 2637 C CA . GLU A 1 333 ? -44.222 0.990 57.724 1.00 93.56 333 GLU A CA 1
ATOM 2638 C C . GLU 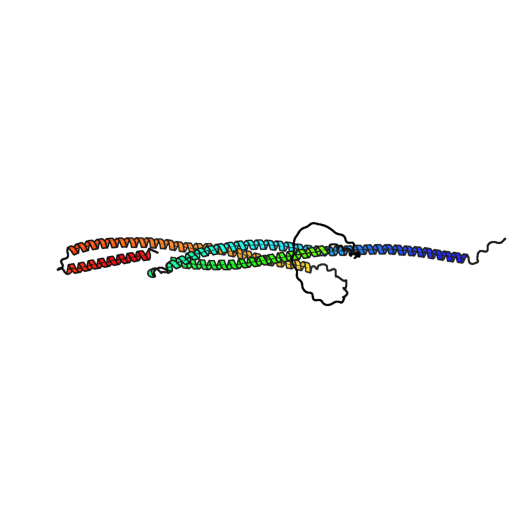A 1 333 ? -45.466 0.360 58.365 1.00 93.56 333 GLU A C 1
ATOM 2640 O O . GLU A 1 333 ? -45.937 0.810 59.408 1.00 93.56 333 GLU A O 1
ATOM 2645 N N . ARG A 1 334 ? -45.918 -0.785 57.833 1.00 93.50 334 ARG A N 1
ATOM 2646 C CA . ARG A 1 334 ? -47.026 -1.569 58.411 1.00 93.50 334 ARG A CA 1
ATOM 2647 C C . ARG A 1 334 ? -46.719 -2.152 59.793 1.00 93.50 334 ARG A C 1
ATOM 2649 O O . ARG A 1 334 ? -47.615 -2.739 60.396 1.00 93.50 334 ARG A O 1
ATOM 2656 N N . SER A 1 335 ? -45.484 -2.106 60.290 1.00 92.31 335 SER A N 1
ATOM 2657 C CA . SER A 1 335 ? -45.137 -2.525 61.656 1.00 92.31 335 SER A CA 1
ATOM 2658 C C . SER A 1 335 ? -45.148 -1.336 62.614 1.00 92.31 335 SER A C 1
ATOM 2660 O O . SER A 1 335 ? -45.748 -1.441 63.681 1.00 92.31 335 SER A O 1
ATOM 2662 N N . LEU A 1 336 ? -44.565 -0.207 62.202 1.00 92.00 336 LEU A N 1
ATOM 2663 C CA . LEU A 1 336 ? -44.577 1.064 62.926 1.00 92.00 336 LEU A CA 1
ATOM 2664 C C . LEU A 1 336 ? -45.998 1.590 63.116 1.00 92.00 336 LEU A C 1
ATOM 2666 O O . LEU A 1 336 ? -46.379 1.879 64.239 1.00 92.00 336 LEU A O 1
ATOM 2670 N N . GLU A 1 337 ? -46.841 1.567 62.085 1.00 92.12 337 GLU A N 1
ATOM 2671 C CA . GLU A 1 337 ? -48.261 1.931 62.217 1.00 92.12 337 GLU A CA 1
ATOM 2672 C C . GLU A 1 337 ? -48.985 1.069 63.281 1.00 92.12 337 GLU A C 1
ATOM 2674 O O . GLU A 1 337 ? -49.866 1.532 64.008 1.00 92.12 337 GLU A O 1
ATOM 2679 N N . ARG A 1 338 ? -48.592 -0.206 63.434 1.00 90.94 338 ARG A N 1
ATOM 2680 C CA . ARG A 1 338 ? -49.145 -1.110 64.458 1.00 90.94 338 ARG A CA 1
ATOM 2681 C C . ARG A 1 338 ? -48.551 -0.903 65.854 1.00 90.94 338 ARG A C 1
ATOM 2683 O O . ARG A 1 338 ? -49.207 -1.311 66.814 1.00 90.94 338 ARG A O 1
ATOM 2690 N N . THR A 1 339 ? -47.364 -0.313 65.997 1.00 88.19 339 THR A N 1
ATOM 2691 C CA . THR A 1 339 ? -46.796 0.059 67.306 1.00 88.19 339 THR A CA 1
ATOM 2692 C C . THR A 1 339 ? -47.219 1.463 67.732 1.00 88.19 339 THR A C 1
ATOM 2694 O O . THR A 1 339 ? -47.541 1.640 68.901 1.00 88.19 339 THR A O 1
ATOM 2697 N N . GLU A 1 340 ? -47.342 2.409 66.800 1.00 88.88 340 GLU A N 1
ATOM 2698 C CA . GLU A 1 340 ? -47.880 3.764 66.987 1.00 88.88 340 GLU A CA 1
ATOM 2699 C C . GLU A 1 340 ? -49.298 3.728 67.570 1.00 88.88 340 GLU A C 1
ATOM 2701 O O . GLU A 1 340 ? -49.542 4.238 68.662 1.00 88.88 340 GLU A O 1
ATOM 2706 N N . ARG A 1 341 ? -50.213 2.986 66.924 1.00 89.12 341 ARG A N 1
ATOM 2707 C CA . ARG A 1 341 ? -51.590 2.735 67.404 1.00 89.12 341 ARG A CA 1
ATOM 2708 C C . ARG A 1 341 ? -51.669 2.012 68.766 1.00 89.12 341 ARG A C 1
ATOM 2710 O O . ARG A 1 341 ? -52.767 1.749 69.253 1.00 89.12 341 ARG A O 1
ATOM 2717 N N . ARG A 1 342 ? -50.534 1.612 69.349 1.00 86.62 342 ARG A N 1
ATOM 2718 C CA . ARG A 1 342 ? -50.404 0.902 70.637 1.00 86.62 342 ARG A CA 1
ATOM 2719 C C . ARG A 1 342 ? -49.418 1.592 71.593 1.00 86.62 342 ARG A C 1
ATOM 2721 O O . ARG A 1 342 ? -49.031 0.994 72.600 1.00 86.62 342 ARG A O 1
ATOM 2728 N N . LEU A 1 343 ? -48.980 2.809 71.272 1.00 85.31 343 LEU A N 1
ATOM 2729 C CA . LEU A 1 343 ? -47.971 3.536 72.029 1.00 85.31 343 LEU A CA 1
ATOM 2730 C C . LEU A 1 343 ? -48.623 4.254 73.218 1.00 85.31 343 LEU A C 1
ATOM 2732 O O . LEU A 1 343 ? -49.482 5.113 73.038 1.00 85.31 343 LEU A O 1
ATOM 2736 N N . ASP A 1 344 ? -48.202 3.922 74.439 1.00 82.44 344 ASP A N 1
ATOM 2737 C CA . ASP A 1 344 ? -48.516 4.740 75.613 1.00 82.44 344 ASP A CA 1
ATOM 2738 C C . ASP A 1 344 ? -47.467 5.851 75.722 1.00 82.44 344 ASP A C 1
ATOM 2740 O O . ASP A 1 344 ? -46.276 5.576 75.881 1.00 82.44 344 ASP A O 1
ATOM 2744 N N . VAL A 1 345 ? -47.923 7.104 75.660 1.00 81.31 345 VAL A N 1
ATOM 2745 C CA . VAL A 1 345 ? -47.098 8.318 75.768 1.00 81.31 345 VAL A CA 1
ATOM 2746 C C . VAL A 1 345 ? -46.323 8.373 77.095 1.00 81.31 345 VAL A C 1
ATOM 2748 O O . VAL A 1 345 ? -45.296 9.041 77.176 1.00 81.31 345 VAL A O 1
ATOM 2751 N N . LYS A 1 346 ? -46.775 7.657 78.134 1.00 83.06 346 LYS A N 1
ATOM 2752 C CA . LYS A 1 346 ? -46.107 7.583 79.445 1.00 83.06 346 LYS A CA 1
ATOM 2753 C C . LYS A 1 346 ? -44.995 6.530 79.515 1.00 83.06 346 LYS A C 1
ATOM 2755 O O . LYS A 1 346 ? -44.199 6.560 80.453 1.00 83.06 346 LYS A O 1
ATOM 2760 N N . ASP A 1 347 ? -44.906 5.605 78.555 1.00 86.81 347 ASP A N 1
ATOM 2761 C CA . ASP A 1 347 ? -43.847 4.592 78.521 1.00 86.81 347 ASP A CA 1
ATOM 2762 C C . ASP A 1 347 ? -42.655 5.067 77.681 1.00 86.81 347 ASP A C 1
ATOM 2764 O O . ASP A 1 347 ? -42.497 4.722 76.506 1.00 86.81 347 ASP A O 1
ATOM 2768 N N . ASN A 1 348 ? -41.769 5.828 78.327 1.00 86.31 348 ASN A N 1
ATOM 2769 C CA . ASN A 1 348 ? -40.539 6.347 77.723 1.00 86.31 348 ASN A CA 1
ATOM 2770 C C . ASN A 1 348 ? -39.694 5.265 77.019 1.00 86.31 348 ASN A C 1
ATOM 2772 O O . ASN A 1 348 ? -39.034 5.568 76.028 1.00 86.31 348 ASN A O 1
ATOM 2776 N N . LYS A 1 349 ? -39.715 3.998 77.471 1.00 86.75 349 LYS A N 1
ATOM 2777 C CA . LYS A 1 349 ? -38.941 2.920 76.827 1.00 86.75 349 LYS A CA 1
ATOM 2778 C C . LYS A 1 349 ? -39.562 2.494 75.497 1.00 86.75 349 LYS A C 1
ATOM 2780 O O . LYS A 1 349 ? -38.827 2.232 74.545 1.00 86.75 349 LYS A O 1
ATOM 2785 N N . LYS A 1 350 ? -40.896 2.448 75.406 1.00 85.12 350 LYS A N 1
ATOM 2786 C CA . LYS A 1 350 ? -41.593 2.217 74.129 1.00 85.12 350 LYS A CA 1
ATOM 2787 C C . LYS A 1 350 ? -41.429 3.405 73.179 1.00 85.12 350 LYS A C 1
ATOM 2789 O O . LYS A 1 350 ? -41.182 3.184 71.997 1.00 85.12 350 LYS A O 1
ATOM 2794 N N . VAL A 1 351 ? -41.515 4.637 73.689 1.00 88.19 351 VAL A N 1
ATOM 2795 C CA . VAL A 1 351 ? -41.346 5.868 72.895 1.00 88.19 351 VAL A CA 1
ATOM 2796 C C . VAL A 1 351 ? -39.944 5.955 72.280 1.00 88.19 351 VAL A C 1
ATOM 2798 O O . VAL A 1 351 ? -39.827 6.185 71.078 1.00 88.19 351 VAL A O 1
ATOM 2801 N N . GLU A 1 352 ? -38.877 5.702 73.047 1.00 88.81 352 GLU A N 1
ATOM 2802 C CA . GLU A 1 352 ? -37.513 5.689 72.492 1.00 88.81 352 GLU A CA 1
ATOM 2803 C C . GLU A 1 352 ? -37.305 4.568 71.468 1.00 88.81 352 GLU A C 1
ATOM 2805 O O . GLU A 1 352 ? -36.705 4.805 70.419 1.00 88.81 352 GLU A O 1
ATOM 2810 N N . LYS A 1 353 ? -37.861 3.370 71.697 1.00 89.12 353 LYS A N 1
ATOM 2811 C CA . LYS A 1 353 ? -37.799 2.312 70.682 1.00 89.12 353 LYS A CA 1
ATOM 2812 C C . LYS A 1 353 ? -38.537 2.709 69.396 1.00 89.12 353 LYS A C 1
ATOM 2814 O O . LYS A 1 353 ? -38.016 2.479 68.312 1.00 89.12 353 LYS A O 1
ATOM 2819 N N . PHE A 1 354 ? -39.706 3.343 69.495 1.00 90.12 354 PHE A N 1
ATOM 2820 C CA . PHE A 1 354 ? -40.452 3.813 68.324 1.00 90.12 354 PHE A CA 1
ATOM 2821 C C . PHE A 1 354 ? -39.646 4.825 67.489 1.00 90.12 354 PHE A C 1
ATOM 2823 O O . PHE A 1 354 ? -39.620 4.728 66.261 1.00 90.12 354 PHE A O 1
ATOM 2830 N N . LYS A 1 355 ? -38.911 5.741 68.138 1.00 91.00 355 LYS A N 1
ATOM 2831 C CA . LYS A 1 355 ? -37.970 6.652 67.458 1.00 91.00 355 LYS A CA 1
ATOM 2832 C C . LYS A 1 355 ? -36.839 5.895 66.756 1.00 91.00 355 LYS A C 1
ATOM 2834 O O . LYS A 1 355 ? -36.520 6.216 65.616 1.00 91.00 355 LYS A O 1
ATOM 2839 N N . GLN A 1 356 ? -36.254 4.884 67.404 1.00 92.00 356 GLN A N 1
ATOM 2840 C CA . GLN A 1 356 ? -35.196 4.052 66.813 1.00 92.00 356 GLN A CA 1
ATOM 2841 C C . GLN A 1 356 ? -35.701 3.274 65.590 1.00 92.00 356 GLN A C 1
ATOM 2843 O O . GLN A 1 356 ? -35.073 3.330 64.534 1.00 92.00 356 GLN A O 1
ATOM 2848 N N . ASP A 1 357 ? -36.855 2.612 65.703 1.00 90.50 357 ASP A N 1
ATOM 2849 C CA . ASP A 1 357 ? -37.496 1.885 64.603 1.00 90.50 357 ASP A CA 1
ATOM 2850 C C . ASP A 1 357 ? -37.829 2.846 63.430 1.00 90.50 357 ASP A C 1
ATOM 2852 O O . ASP A 1 357 ? -37.622 2.503 62.264 1.00 90.50 357 ASP A O 1
ATOM 2856 N N . THR A 1 358 ? -38.256 4.085 63.724 1.00 92.12 358 THR A N 1
ATOM 2857 C CA . THR A 1 358 ? -38.502 5.145 62.720 1.00 92.12 358 THR A CA 1
ATOM 2858 C C . THR A 1 358 ? -37.211 5.595 62.027 1.00 92.12 358 THR A C 1
ATOM 2860 O O . THR A 1 358 ? -37.157 5.647 60.800 1.00 92.12 358 THR A O 1
ATOM 2863 N N . ALA A 1 359 ? -36.137 5.845 62.781 1.00 93.44 359 ALA A N 1
ATOM 2864 C CA . ALA A 1 359 ? -34.840 6.227 62.221 1.00 93.44 359 ALA A CA 1
ATOM 2865 C C . ALA A 1 359 ? -34.224 5.107 61.358 1.00 93.44 359 ALA A C 1
ATOM 2867 O O . ALA A 1 359 ? -33.572 5.384 60.350 1.00 93.44 359 ALA A O 1
ATOM 2868 N N . MET A 1 360 ? -34.450 3.829 61.688 1.00 93.00 360 MET A N 1
ATOM 2869 C CA . MET A 1 360 ? -34.063 2.713 60.809 1.00 93.00 360 MET A CA 1
ATOM 2870 C C . MET A 1 360 ? -34.838 2.731 59.483 1.00 93.00 360 MET A C 1
ATOM 2872 O O . MET A 1 360 ? -34.267 2.427 58.437 1.00 93.00 360 MET A O 1
ATOM 2876 N N . LEU A 1 361 ? -36.110 3.132 59.499 1.00 92.81 361 LEU A N 1
ATOM 2877 C CA . LEU A 1 361 ? -36.931 3.260 58.295 1.00 92.81 361 LEU A CA 1
ATOM 2878 C C . LEU A 1 361 ? -36.474 4.421 57.400 1.00 92.81 361 LEU A C 1
ATOM 2880 O O . LEU A 1 361 ? -36.396 4.259 56.182 1.00 92.81 361 LEU A O 1
ATOM 2884 N N . GLU A 1 362 ? -36.101 5.563 57.981 1.00 93.19 362 GLU A N 1
ATOM 2885 C CA . GLU A 1 362 ? -35.482 6.668 57.233 1.00 93.19 362 GLU A CA 1
ATOM 2886 C C . GLU A 1 362 ? -34.146 6.251 56.601 1.00 93.19 362 GLU A C 1
ATOM 2888 O O . GLU A 1 362 ? -33.905 6.542 55.429 1.00 93.19 362 GLU A O 1
ATOM 2893 N N . ASN A 1 363 ? -33.324 5.472 57.314 1.00 93.31 363 ASN A N 1
ATOM 2894 C CA . ASN A 1 363 ? -32.111 4.881 56.744 1.00 93.31 363 ASN A CA 1
ATOM 2895 C C . ASN A 1 363 ? -32.420 3.927 55.572 1.00 93.31 363 ASN A C 1
ATOM 2897 O O . ASN A 1 363 ? -31.729 3.982 54.556 1.00 93.31 363 ASN A O 1
ATOM 2901 N N . LEU A 1 364 ? -33.473 3.101 55.651 1.00 92.12 364 LEU A N 1
ATOM 2902 C CA . LEU A 1 364 ? -33.906 2.254 54.527 1.00 92.12 364 LEU A CA 1
ATOM 2903 C C . LEU A 1 364 ? -34.374 3.078 53.316 1.00 92.12 364 LEU A C 1
ATOM 2905 O O . LEU A 1 364 ? -34.029 2.735 52.186 1.00 92.12 364 LEU A O 1
ATOM 2909 N N . ARG A 1 365 ? -35.100 4.185 53.530 1.00 92.31 365 ARG A N 1
ATOM 2910 C CA . ARG A 1 365 ? -35.474 5.123 52.452 1.00 92.31 365 ARG A CA 1
ATOM 2911 C C . ARG A 1 365 ? -34.233 5.760 51.813 1.00 92.31 365 ARG A C 1
ATOM 2913 O O . ARG A 1 365 ? -34.107 5.735 50.594 1.00 92.31 365 ARG A O 1
ATOM 2920 N N . GLY A 1 366 ? -33.262 6.203 52.613 1.00 93.00 366 GLY A N 1
ATOM 2921 C CA . GLY A 1 366 ? -31.977 6.704 52.109 1.00 93.00 366 GLY A CA 1
ATOM 2922 C C . GLY A 1 366 ? -31.155 5.653 51.346 1.00 93.00 366 GLY A C 1
ATOM 2923 O O . GLY A 1 366 ? -30.461 5.990 50.388 1.00 93.00 366 GLY A O 1
ATOM 2924 N N . ILE A 1 367 ? -31.251 4.371 51.717 1.00 92.19 367 ILE A N 1
ATOM 2925 C CA . ILE A 1 367 ? -30.634 3.255 50.978 1.00 92.19 367 ILE A CA 1
ATOM 2926 C C . ILE A 1 367 ? -31.351 3.008 49.642 1.00 92.19 367 ILE A C 1
ATOM 2928 O O . ILE A 1 367 ? -30.671 2.847 48.629 1.00 92.19 367 ILE A O 1
ATOM 2932 N N . ARG A 1 368 ? -32.693 3.034 49.605 1.00 92.19 368 ARG A N 1
ATOM 2933 C CA . ARG A 1 368 ? -33.482 2.973 48.357 1.00 92.19 368 ARG A CA 1
ATOM 2934 C C . ARG A 1 368 ? -33.072 4.088 47.394 1.00 92.19 368 ARG A C 1
ATOM 2936 O O . ARG A 1 368 ? -32.863 3.827 46.214 1.00 92.19 368 ARG A O 1
ATOM 2943 N N . ASP A 1 369 ? -32.931 5.313 47.891 1.00 90.50 369 ASP A N 1
ATOM 2944 C CA . ASP A 1 369 ? -32.645 6.470 47.037 1.00 90.50 369 ASP A CA 1
ATOM 2945 C C . ASP A 1 369 ? -31.228 6.401 46.447 1.00 90.50 369 ASP A C 1
ATOM 2947 O O . ASP A 1 369 ? -31.061 6.604 45.243 1.00 90.50 369 ASP A O 1
ATOM 2951 N N . ARG A 1 370 ? -30.241 5.956 47.242 1.00 89.88 370 ARG A N 1
ATOM 2952 C CA . ARG A 1 370 ? -28.886 5.626 46.761 1.00 89.88 370 ARG A CA 1
ATOM 2953 C C . ARG A 1 370 ? -28.873 4.469 45.759 1.00 89.88 370 ARG A C 1
ATOM 2955 O O . ARG A 1 370 ? -28.157 4.555 44.771 1.00 89.88 370 ARG A O 1
ATOM 2962 N N . LEU A 1 371 ? -29.666 3.412 45.967 1.00 89.12 371 LEU A N 1
ATOM 2963 C CA . LEU A 1 371 ? -29.830 2.323 44.988 1.00 89.12 371 LEU A CA 1
ATOM 2964 C C . LEU A 1 371 ? -30.427 2.841 43.670 1.00 89.12 371 LEU A C 1
ATOM 2966 O O . LEU A 1 371 ? -29.981 2.448 42.596 1.00 89.12 371 LEU A O 1
ATOM 2970 N N . GLY A 1 372 ? -31.392 3.761 43.740 1.00 86.44 372 GLY A N 1
ATOM 2971 C CA . GLY A 1 372 ? -31.959 4.426 42.568 1.00 86.44 372 GLY A CA 1
ATOM 2972 C C . GLY A 1 372 ? -30.948 5.307 41.824 1.00 86.44 372 GLY A C 1
ATOM 2973 O O . GLY A 1 372 ? -30.959 5.336 40.595 1.00 86.44 372 GLY A O 1
ATOM 2974 N N . GLU A 1 373 ? -30.062 6.004 42.539 1.00 85.75 373 GLU A N 1
ATOM 2975 C CA . GLU A 1 373 ? -28.929 6.730 41.944 1.00 85.75 373 GLU A CA 1
ATOM 2976 C C . GLU A 1 373 ? -27.912 5.777 41.309 1.00 85.75 373 GLU A C 1
ATOM 2978 O O . GLU A 1 373 ? -27.516 5.992 40.167 1.00 85.75 373 GLU A O 1
ATOM 2983 N N . ASP A 1 374 ? -27.555 4.690 41.991 1.00 84.75 374 ASP A N 1
ATOM 2984 C CA . ASP A 1 374 ? -26.647 3.658 41.484 1.00 84.75 374 ASP A CA 1
ATOM 2985 C C . ASP A 1 374 ? -27.168 3.012 40.192 1.00 84.75 374 ASP A C 1
ATOM 2987 O O . ASP A 1 374 ? -26.415 2.876 39.230 1.00 84.75 374 ASP A O 1
ATOM 2991 N N . ILE A 1 375 ? -28.459 2.660 40.131 1.00 84.56 375 ILE A N 1
ATOM 2992 C CA . ILE A 1 375 ? -29.089 2.108 38.920 1.00 84.56 375 ILE A CA 1
ATOM 2993 C C . ILE A 1 375 ? -29.080 3.140 37.785 1.00 84.56 375 ILE A C 1
ATOM 2995 O O . ILE A 1 375 ? -28.781 2.779 36.647 1.00 84.56 375 ILE A O 1
ATOM 2999 N N . ARG A 1 376 ? -29.361 4.422 38.065 1.00 81.50 376 ARG A N 1
ATOM 3000 C CA . ARG A 1 376 ? -29.287 5.478 37.041 1.00 81.50 376 ARG A CA 1
ATOM 3001 C C . ARG A 1 376 ? -27.863 5.646 36.513 1.00 81.50 376 ARG A C 1
ATOM 3003 O O . ARG A 1 376 ? -27.669 5.581 35.308 1.00 81.50 376 ARG A O 1
ATOM 3010 N N . ASN A 1 377 ? -26.884 5.802 37.400 1.00 78.31 377 ASN A N 1
ATOM 3011 C CA . ASN A 1 377 ? -25.505 6.120 37.029 1.00 78.31 377 ASN A CA 1
ATOM 3012 C C . ASN A 1 377 ? -24.794 4.947 36.329 1.00 78.31 377 ASN A C 1
ATOM 3014 O O . ASN A 1 377 ? -24.091 5.168 35.349 1.00 78.31 377 ASN A O 1
ATOM 3018 N N . LYS A 1 378 ? -25.005 3.709 36.804 1.00 74.69 378 LYS A N 1
ATOM 3019 C CA . LYS A 1 378 ? -24.286 2.509 36.328 1.00 74.69 378 LYS A CA 1
ATOM 3020 C C . LYS A 1 378 ? -24.960 1.810 35.149 1.00 74.69 378 LYS A C 1
ATOM 3022 O O . LYS A 1 378 ? -24.326 0.991 34.480 1.00 74.69 378 LYS A O 1
ATOM 3027 N N . CYS A 1 379 ? -26.256 2.062 34.929 1.00 66.94 379 CYS A N 1
ATOM 3028 C CA . CYS A 1 379 ? -27.090 1.259 34.026 1.00 66.94 379 CYS A CA 1
ATOM 3029 C C . CYS A 1 379 ? -27.922 2.067 33.010 1.00 66.94 379 CYS A C 1
ATOM 3031 O O . CYS A 1 379 ? -28.683 1.454 32.252 1.00 66.94 379 CYS A O 1
ATOM 3033 N N . LEU A 1 380 ? -27.788 3.398 32.969 1.00 53.75 380 LEU A N 1
ATOM 3034 C CA . LEU A 1 380 ? -28.272 4.260 31.883 1.00 53.75 380 LEU A CA 1
ATOM 3035 C C . LEU A 1 380 ? -27.088 5.074 31.310 1.00 53.75 380 LEU A C 1
ATOM 3037 O O . LEU A 1 380 ? -26.211 5.455 32.083 1.00 53.75 380 LEU A O 1
ATOM 3041 N N . PRO A 1 381 ? -27.018 5.277 29.979 1.00 48.50 381 PRO A N 1
ATOM 3042 C CA . PRO A 1 381 ? -25.911 5.967 29.307 1.00 48.50 381 PRO A CA 1
ATOM 3043 C C . PRO A 1 381 ? -26.044 7.499 29.280 1.00 48.50 381 PRO A C 1
ATOM 3045 O O . PRO A 1 381 ? -27.190 7.999 29.363 1.00 48.50 381 PRO A O 1
#